Protein AF-I5AUK6-F1 (afdb_monomer_lite)

Radius of gyration: 35.06 Å; chains: 1; bounding box: 128×100×69 Å

Structure (mmCIF, N/CA/C/O backbone):
data_AF-I5AUK6-F1
#
_entry.id   AF-I5AUK6-F1
#
loop_
_atom_site.group_PDB
_atom_site.id
_atom_site.type_symbol
_atom_site.label_atom_id
_atom_site.label_alt_id
_atom_site.label_comp_id
_atom_site.label_asym_id
_atom_site.label_entity_id
_atom_site.label_seq_id
_atom_site.pdbx_PDB_ins_code
_atom_site.Cartn_x
_atom_site.Cartn_y
_atom_site.Cartn_z
_atom_site.occupancy
_atom_site.B_iso_or_equiv
_atom_site.auth_seq_id
_atom_site.auth_comp_id
_atom_site.auth_asym_id
_atom_site.auth_atom_id
_atom_site.pdbx_PDB_model_num
ATOM 1 N N . MET A 1 1 ? 78.174 17.059 26.730 1.00 37.62 1 MET A N 1
ATOM 2 C CA . MET A 1 1 ? 79.615 16.971 27.036 1.00 37.62 1 MET A CA 1
ATOM 3 C C . MET A 1 1 ? 80.258 16.062 26.004 1.00 37.62 1 MET A C 1
ATOM 5 O O . MET A 1 1 ? 79.914 14.890 25.960 1.00 37.62 1 MET A O 1
ATOM 9 N N . ALA A 1 2 ? 81.055 16.617 25.091 1.00 38.97 2 ALA A N 1
ATOM 10 C CA . ALA A 1 2 ? 81.767 15.836 24.084 1.00 38.97 2 ALA A CA 1
ATOM 11 C C . ALA A 1 2 ? 83.119 15.421 24.677 1.00 38.97 2 ALA A C 1
ATOM 13 O O . ALA A 1 2 ? 83.961 16.276 24.930 1.00 38.97 2 ALA A O 1
ATOM 14 N N . GLU A 1 3 ? 83.300 14.129 24.948 1.00 45.38 3 GLU A N 1
ATOM 15 C CA . GLU A 1 3 ? 84.609 13.575 25.293 1.00 45.38 3 GLU A CA 1
ATOM 16 C C . GLU A 1 3 ? 85.549 13.761 24.095 1.00 45.38 3 GLU A C 1
ATOM 18 O O . GLU A 1 3 ? 85.271 13.290 22.988 1.00 45.38 3 GLU A O 1
ATOM 23 N N . ASN A 1 4 ? 86.650 14.484 24.308 1.00 47.69 4 ASN A N 1
ATOM 24 C CA . ASN A 1 4 ? 87.712 14.655 23.323 1.00 47.69 4 ASN A CA 1
ATOM 25 C C . ASN A 1 4 ? 88.409 13.306 23.097 1.00 47.69 4 ASN A C 1
ATOM 27 O O . ASN A 1 4 ? 89.356 12.956 23.798 1.00 47.69 4 ASN A O 1
ATOM 31 N N . LEU A 1 5 ? 87.930 12.539 22.115 1.00 58.62 5 LEU A N 1
ATOM 32 C CA . LEU A 1 5 ? 88.622 11.346 21.633 1.00 58.62 5 LEU A CA 1
ATOM 33 C C . LEU A 1 5 ? 89.924 11.771 20.937 1.00 58.62 5 LEU A C 1
ATOM 35 O O . LEU A 1 5 ? 89.904 12.269 19.809 1.00 58.62 5 LEU A O 1
ATOM 39 N N . VAL A 1 6 ? 91.055 11.567 21.610 1.00 59.09 6 VAL A N 1
ATOM 40 C CA . VAL A 1 6 ? 92.393 11.716 21.025 1.00 59.09 6 VAL A CA 1
ATOM 41 C C . VAL A 1 6 ? 92.731 10.421 20.284 1.00 59.09 6 VAL A C 1
ATOM 43 O O . VAL A 1 6 ? 92.750 9.348 20.882 1.00 59.09 6 VAL A O 1
ATOM 46 N N . PHE A 1 7 ? 92.957 10.505 18.972 1.00 61.41 7 PHE A N 1
ATOM 47 C CA . PHE A 1 7 ? 93.393 9.372 18.148 1.00 61.41 7 PHE A CA 1
ATOM 48 C C . PHE A 1 7 ? 94.915 9.428 18.007 1.00 61.41 7 PHE A C 1
ATOM 50 O O . PHE A 1 7 ? 95.441 10.488 17.669 1.00 61.41 7 PHE A O 1
ATOM 57 N N . ALA A 1 8 ? 95.619 8.321 18.251 1.00 62.53 8 ALA A N 1
ATOM 58 C CA . ALA A 1 8 ? 97.082 8.308 18.217 1.00 62.53 8 ALA A CA 1
ATOM 59 C C . ALA A 1 8 ? 97.632 8.359 16.780 1.00 62.53 8 ALA A C 1
ATOM 61 O O . ALA A 1 8 ? 98.742 8.838 16.565 1.00 62.53 8 ALA A O 1
ATOM 62 N N . THR A 1 9 ? 96.851 7.922 15.782 1.00 72.56 9 THR A N 1
ATOM 63 C CA . THR A 1 9 ? 97.224 7.998 14.358 1.00 72.56 9 THR A CA 1
ATOM 64 C C . THR A 1 9 ? 96.040 8.324 13.436 1.00 72.56 9 THR A C 1
ATOM 66 O O . THR A 1 9 ? 94.872 8.065 13.746 1.00 72.56 9 THR A O 1
ATOM 69 N N . GLU A 1 10 ? 96.322 8.873 12.248 1.00 67.25 10 GLU A N 1
ATOM 70 C CA . GLU A 1 10 ? 95.287 9.227 11.263 1.00 67.25 10 GLU A CA 1
ATOM 71 C C . GLU A 1 10 ? 94.532 7.990 10.725 1.00 67.25 10 GLU A C 1
ATOM 73 O O . GLU A 1 10 ? 93.324 8.039 10.463 1.00 67.25 10 GLU A O 1
ATOM 78 N N . GLN A 1 11 ? 95.213 6.839 10.652 1.00 71.81 11 GLN A N 1
ATOM 79 C CA . GLN A 1 11 ? 94.610 5.558 10.276 1.00 71.81 11 GLN A CA 1
ATOM 80 C C . GLN A 1 11 ? 93.553 5.086 11.288 1.00 71.81 11 GLN A C 1
ATOM 82 O O . GLN A 1 11 ? 92.493 4.596 10.883 1.00 71.81 11 GLN A O 1
ATOM 87 N N . GLU A 1 12 ? 93.775 5.285 12.589 1.00 71.44 12 GLU A N 1
ATOM 88 C CA . GLU A 1 12 ? 92.803 4.942 13.636 1.00 71.44 12 GLU A CA 1
ATOM 89 C C . GLU A 1 12 ? 91.559 5.833 13.580 1.00 71.44 12 GLU A C 1
ATOM 91 O O . GLU A 1 12 ? 90.432 5.338 13.699 1.00 71.44 12 GLU A O 1
ATOM 96 N N . ARG A 1 13 ? 91.734 7.132 13.306 1.00 69.50 13 ARG A N 1
ATOM 97 C CA . ARG A 1 13 ? 90.621 8.076 13.122 1.00 69.50 13 ARG A CA 1
ATOM 98 C C . ARG A 1 13 ? 89.757 7.691 11.918 1.00 69.50 13 ARG A C 1
ATOM 100 O O . ARG A 1 13 ? 88.526 7.679 12.012 1.00 69.50 13 ARG A O 1
ATOM 107 N N . LEU A 1 14 ? 90.377 7.312 10.799 1.00 75.19 14 LEU A N 1
ATOM 108 C CA . LEU A 1 14 ? 89.667 6.840 9.605 1.00 75.19 14 LEU A CA 1
ATOM 109 C C . LEU A 1 14 ? 88.950 5.503 9.846 1.00 75.19 14 LEU A C 1
ATOM 111 O O . LEU A 1 14 ? 87.801 5.341 9.420 1.00 75.19 14 LEU A O 1
ATOM 115 N N . ALA A 1 15 ? 89.568 4.562 10.563 1.00 75.31 15 ALA A N 1
ATOM 116 C CA . ALA A 1 15 ? 88.937 3.297 10.938 1.00 75.31 15 ALA A CA 1
ATOM 117 C C . ALA A 1 15 ? 87.730 3.508 11.875 1.00 75.31 15 ALA A C 1
ATOM 119 O O . ALA A 1 15 ? 86.675 2.892 11.681 1.00 75.31 15 ALA A O 1
ATOM 120 N N . TYR A 1 16 ? 87.841 4.424 12.841 1.00 76.38 16 TYR A N 1
ATOM 121 C CA . TYR A 1 16 ? 86.751 4.806 13.741 1.00 76.38 16 TYR A CA 1
ATOM 122 C C . TYR A 1 16 ? 85.579 5.451 12.986 1.00 76.38 16 TYR A C 1
ATOM 124 O O . TYR A 1 16 ? 84.426 5.034 13.146 1.00 76.38 16 TYR A O 1
ATOM 132 N N . MET A 1 17 ? 85.860 6.389 12.077 1.00 72.88 17 MET A N 1
ATOM 133 C CA . MET A 1 17 ? 84.832 7.041 11.257 1.00 72.88 17 MET A CA 1
ATOM 134 C C . MET A 1 17 ? 84.142 6.062 10.295 1.00 72.88 17 MET A C 1
ATOM 136 O O . MET A 1 17 ? 82.919 6.124 10.138 1.00 72.88 17 MET A O 1
ATOM 140 N N . ARG A 1 18 ? 84.869 5.093 9.715 1.00 73.56 18 ARG A N 1
ATOM 141 C CA . ARG A 1 18 ? 84.269 4.003 8.917 1.00 73.56 18 ARG A CA 1
ATOM 142 C C . ARG A 1 18 ? 83.337 3.128 9.757 1.00 73.56 18 ARG A C 1
ATOM 144 O O . ARG A 1 18 ? 82.228 2.827 9.314 1.00 73.56 18 ARG A O 1
ATOM 151 N N . ARG A 1 19 ? 83.729 2.768 10.987 1.00 75.00 19 ARG A N 1
ATOM 152 C CA . ARG A 1 19 ? 82.884 1.992 11.918 1.00 75.00 19 ARG A CA 1
ATOM 153 C C . ARG A 1 19 ? 81.621 2.755 12.326 1.00 75.00 19 ARG A C 1
ATOM 155 O O . ARG A 1 19 ? 80.547 2.155 12.392 1.00 75.00 19 ARG A O 1
ATOM 162 N N . LEU A 1 20 ? 81.709 4.066 12.555 1.00 73.12 20 LEU A N 1
ATOM 163 C CA . LEU A 1 20 ? 80.543 4.908 12.845 1.00 73.12 20 LEU A CA 1
ATOM 164 C C . LEU A 1 20 ? 79.597 5.022 11.647 1.00 73.12 20 LEU A C 1
ATOM 166 O O . LEU A 1 20 ? 78.382 4.876 11.814 1.00 73.12 20 LEU A O 1
ATOM 170 N N . ARG A 1 21 ? 80.139 5.221 10.440 1.00 74.44 21 ARG A N 1
ATOM 171 C CA . ARG A 1 21 ? 79.355 5.300 9.199 1.00 74.44 21 ARG A CA 1
ATOM 172 C C . ARG A 1 21 ? 78.613 3.981 8.935 1.00 74.44 21 ARG A C 1
ATOM 174 O O . ARG A 1 21 ? 77.395 3.999 8.768 1.00 74.44 21 ARG A O 1
ATOM 181 N N . MET A 1 22 ? 79.294 2.842 9.089 1.00 73.50 22 MET A N 1
ATOM 182 C CA . MET A 1 22 ? 78.696 1.497 9.038 1.00 73.50 22 MET A CA 1
ATOM 183 C C . MET A 1 22 ? 77.601 1.286 10.096 1.00 73.50 22 MET A C 1
ATOM 185 O O . MET A 1 22 ? 76.513 0.799 9.781 1.00 73.50 22 MET A O 1
ATOM 189 N N . LYS A 1 23 ? 77.827 1.693 11.356 1.00 73.12 23 LYS A N 1
ATOM 190 C CA . LYS A 1 23 ? 76.806 1.601 12.420 1.00 73.12 23 LYS A CA 1
ATOM 191 C C . LYS A 1 23 ? 75.571 2.458 12.107 1.00 73.12 23 LYS A C 1
ATOM 193 O O . LYS A 1 23 ? 74.447 2.026 12.381 1.00 73.12 23 LYS A O 1
ATOM 198 N N . LYS A 1 24 ? 75.749 3.647 11.520 1.00 72.56 24 LYS A N 1
ATOM 199 C CA . LYS A 1 24 ? 74.654 4.552 11.131 1.00 72.56 24 LYS A CA 1
ATOM 200 C C . LYS A 1 24 ? 73.844 3.984 9.960 1.00 72.56 24 LYS A C 1
ATOM 202 O O . LYS A 1 24 ? 72.615 3.943 10.041 1.00 72.56 24 LYS A O 1
ATOM 207 N N . GLU A 1 25 ? 74.506 3.446 8.938 1.00 74.94 25 GLU A N 1
ATOM 208 C CA . GLU A 1 25 ? 73.850 2.780 7.803 1.00 74.94 25 GLU A CA 1
ATOM 209 C C . GLU A 1 25 ? 73.093 1.514 8.219 1.00 74.94 25 GLU A C 1
ATOM 211 O O . GLU A 1 25 ? 71.946 1.315 7.815 1.00 74.94 25 GLU A O 1
ATOM 216 N N . MET A 1 26 ? 73.667 0.695 9.103 1.00 72.00 26 MET A N 1
ATOM 217 C CA . MET A 1 26 ? 72.998 -0.488 9.656 1.00 72.00 26 MET A CA 1
ATOM 218 C C . MET A 1 26 ? 71.727 -0.121 10.437 1.00 72.00 26 MET A C 1
ATOM 220 O O . MET A 1 26 ? 70.698 -0.793 10.307 1.00 72.00 26 MET A O 1
ATOM 224 N N . ARG A 1 27 ? 71.749 0.976 11.208 1.00 73.69 27 ARG A N 1
ATOM 225 C CA . ARG A 1 27 ? 70.559 1.495 11.908 1.00 73.69 27 ARG A CA 1
ATOM 226 C C . ARG A 1 27 ? 69.484 1.974 10.927 1.00 73.69 27 ARG A C 1
ATOM 228 O O . ARG A 1 27 ? 68.307 1.671 11.132 1.00 73.69 27 ARG A O 1
ATOM 235 N N . LEU A 1 28 ? 69.865 2.655 9.846 1.00 73.88 28 LEU A N 1
ATOM 236 C CA . LEU A 1 28 ? 68.935 3.113 8.805 1.00 73.88 28 LEU A CA 1
ATOM 237 C C . LEU A 1 28 ? 68.328 1.944 8.015 1.00 73.88 28 LEU A C 1
ATOM 239 O O . LEU A 1 28 ? 67.111 1.911 7.822 1.00 73.88 28 LEU A O 1
ATOM 243 N N . ARG A 1 29 ? 69.129 0.934 7.650 1.00 73.62 29 ARG A N 1
ATOM 244 C CA . ARG A 1 29 ? 68.652 -0.302 7.003 1.00 73.62 29 ARG A CA 1
ATOM 245 C C . ARG A 1 29 ? 67.662 -1.058 7.894 1.00 73.62 29 ARG A C 1
ATOM 247 O O . ARG A 1 29 ? 66.622 -1.501 7.408 1.00 73.62 29 ARG A O 1
ATOM 254 N N . ARG A 1 30 ? 67.910 -1.142 9.209 1.00 72.44 30 ARG A N 1
ATOM 255 C CA . ARG A 1 30 ? 66.960 -1.731 10.176 1.00 72.44 30 ARG A CA 1
ATOM 256 C C . ARG A 1 30 ? 65.656 -0.929 10.277 1.00 72.44 30 ARG A C 1
ATOM 258 O O . ARG A 1 30 ? 64.588 -1.537 10.299 1.00 72.44 30 ARG A O 1
ATOM 265 N N . LYS A 1 31 ? 65.713 0.410 10.286 1.00 73.62 31 LYS A N 1
ATOM 266 C CA . LYS A 1 31 ? 64.510 1.269 10.286 1.00 73.62 31 LYS A CA 1
ATOM 267 C C . LYS A 1 31 ? 63.692 1.120 8.996 1.00 73.62 31 LYS A C 1
ATOM 269 O O . LYS A 1 31 ? 62.480 0.943 9.085 1.00 73.62 31 LYS A O 1
ATOM 274 N N . ARG A 1 32 ? 64.336 1.105 7.820 1.00 73.38 32 ARG A N 1
ATOM 275 C CA . ARG A 1 32 ? 63.662 0.865 6.526 1.00 73.38 32 ARG A CA 1
ATOM 276 C C . ARG A 1 32 ? 63.004 -0.515 6.474 1.00 73.38 32 ARG A C 1
ATOM 278 O O . ARG A 1 32 ? 61.829 -0.600 6.145 1.00 73.38 32 ARG A O 1
ATOM 285 N N . ARG A 1 33 ? 63.694 -1.575 6.916 1.00 72.94 33 ARG A N 1
ATOM 286 C CA . ARG A 1 33 ? 63.112 -2.930 7.003 1.00 72.94 33 ARG A CA 1
ATOM 287 C C . ARG A 1 33 ? 61.893 -2.994 7.929 1.00 72.94 33 ARG A C 1
ATOM 289 O O . ARG A 1 33 ? 60.935 -3.684 7.607 1.00 72.94 33 ARG A O 1
ATOM 296 N N . ARG A 1 34 ? 61.893 -2.268 9.055 1.00 74.94 34 ARG A N 1
ATOM 297 C CA . ARG A 1 34 ? 60.720 -2.186 9.948 1.00 74.94 34 ARG A CA 1
ATOM 298 C C . ARG A 1 34 ? 59.547 -1.442 9.304 1.00 74.94 34 ARG A C 1
ATOM 300 O O . ARG A 1 34 ? 58.424 -1.908 9.441 1.00 74.94 34 ARG A O 1
ATOM 307 N N . LYS A 1 35 ? 59.794 -0.337 8.587 1.00 72.19 35 LYS A N 1
ATOM 308 C CA . LYS A 1 35 ? 58.746 0.388 7.843 1.00 72.19 35 LYS A CA 1
ATOM 309 C C . LYS A 1 35 ? 58.145 -0.470 6.725 1.00 72.19 35 LYS A C 1
ATOM 311 O O . LYS A 1 35 ? 56.932 -0.592 6.663 1.00 72.19 35 LYS A O 1
ATOM 316 N N . ILE A 1 36 ? 58.984 -1.144 5.936 1.00 73.44 36 ILE A N 1
ATOM 317 C CA . ILE A 1 36 ? 58.535 -2.056 4.871 1.00 73.44 36 ILE A CA 1
ATOM 318 C C . ILE A 1 36 ? 57.708 -3.211 5.455 1.00 73.44 36 ILE A C 1
ATOM 320 O O . ILE A 1 36 ? 56.616 -3.480 4.977 1.00 73.44 36 ILE A O 1
ATOM 324 N N . LYS A 1 37 ? 58.155 -3.840 6.553 1.00 73.06 37 LYS A N 1
ATOM 325 C CA . LYS A 1 37 ? 57.370 -4.892 7.226 1.00 73.06 37 LYS A CA 1
ATOM 326 C C . LYS A 1 37 ? 56.032 -4.393 7.792 1.00 73.06 37 LYS A C 1
ATOM 328 O O . LYS A 1 37 ? 55.095 -5.180 7.852 1.00 73.06 37 LYS A O 1
ATOM 333 N N . LYS A 1 38 ? 55.936 -3.127 8.221 1.00 75.38 38 LYS A N 1
ATOM 334 C CA . LYS A 1 38 ? 54.663 -2.518 8.647 1.00 75.38 38 LYS A CA 1
ATOM 335 C C . LYS A 1 38 ? 53.731 -2.271 7.458 1.00 75.38 38 LYS A C 1
ATOM 337 O O . LYS A 1 38 ? 52.563 -2.614 7.560 1.00 75.38 38 LYS A O 1
ATOM 342 N N . LEU A 1 39 ? 54.253 -1.754 6.344 1.00 76.69 39 LEU A N 1
ATOM 343 C CA . LEU A 1 39 ? 53.473 -1.532 5.120 1.00 76.69 39 LEU A CA 1
ATOM 344 C C . LEU A 1 39 ? 52.945 -2.842 4.526 1.00 76.69 39 LEU A C 1
ATOM 346 O O . LEU A 1 39 ? 51.780 -2.905 4.164 1.00 76.69 39 LEU A O 1
ATOM 350 N N . ILE A 1 40 ? 53.755 -3.907 4.514 1.00 81.88 40 ILE A N 1
ATOM 351 C CA . ILE A 1 40 ? 53.312 -5.234 4.053 1.00 81.88 40 ILE A CA 1
ATOM 352 C C . ILE A 1 40 ? 52.176 -5.775 4.933 1.00 81.88 40 ILE A C 1
ATOM 354 O O . ILE A 1 40 ? 51.194 -6.281 4.407 1.00 81.88 40 ILE A O 1
ATOM 358 N N . ARG A 1 41 ? 52.268 -5.641 6.267 1.00 76.62 41 ARG A N 1
ATOM 359 C CA . ARG A 1 41 ? 51.171 -6.059 7.160 1.00 76.62 41 ARG A CA 1
ATOM 360 C C . ARG A 1 41 ? 49.905 -5.234 6.952 1.00 76.62 41 ARG A C 1
ATOM 362 O O . ARG A 1 41 ? 48.829 -5.810 6.955 1.00 76.62 41 ARG A O 1
ATOM 369 N N . LEU A 1 42 ? 50.035 -3.920 6.765 1.00 76.31 42 LEU A N 1
ATOM 370 C CA . LEU A 1 42 ? 48.890 -3.044 6.517 1.00 76.31 42 LEU A CA 1
ATOM 371 C C . LEU A 1 42 ? 48.205 -3.391 5.187 1.00 76.31 42 LEU A C 1
ATOM 373 O O . LEU A 1 42 ? 46.992 -3.540 5.156 1.00 76.31 42 LEU A O 1
ATOM 377 N N . GLY A 1 43 ? 48.981 -3.614 4.121 1.00 81.50 43 GLY A N 1
ATOM 378 C CA . GLY A 1 43 ? 48.448 -4.053 2.829 1.00 81.50 43 GLY A CA 1
ATOM 379 C C . GLY A 1 43 ? 47.742 -5.409 2.903 1.00 81.50 43 GLY A C 1
ATOM 380 O O . GLY A 1 43 ? 46.706 -5.589 2.276 1.00 81.50 43 GLY A O 1
ATOM 381 N N . LEU A 1 44 ? 48.247 -6.340 3.720 1.00 83.31 44 LEU A N 1
ATOM 382 C CA . LEU A 1 44 ? 47.624 -7.654 3.909 1.00 83.31 44 LEU A CA 1
ATOM 383 C C . LEU A 1 44 ? 46.293 -7.557 4.677 1.00 83.31 44 LEU A C 1
ATOM 385 O O . LEU A 1 44 ? 45.344 -8.245 4.322 1.00 83.31 44 LEU A O 1
ATOM 389 N N . VAL A 1 45 ? 46.188 -6.661 5.666 1.00 79.69 45 VAL A N 1
ATOM 390 C CA . VAL A 1 45 ? 44.921 -6.381 6.371 1.00 79.69 45 VAL A CA 1
ATOM 391 C C . VAL A 1 45 ? 43.885 -5.759 5.431 1.00 79.69 45 VAL A C 1
ATOM 393 O O . VAL A 1 45 ? 42.737 -6.194 5.428 1.00 79.69 45 VAL A O 1
ATOM 396 N N . VAL A 1 46 ? 44.286 -4.798 4.593 1.00 78.94 46 VAL A N 1
ATOM 397 C CA . VAL A 1 46 ? 43.389 -4.179 3.600 1.00 78.94 46 VAL A CA 1
ATOM 398 C C . VAL A 1 46 ? 42.927 -5.203 2.562 1.00 78.94 46 VAL A C 1
ATOM 400 O O . VAL A 1 46 ? 41.744 -5.256 2.250 1.00 78.94 46 VAL A O 1
ATOM 403 N N . LEU A 1 47 ? 43.822 -6.070 2.078 1.00 79.75 47 LEU A N 1
ATOM 404 C CA . LEU A 1 47 ? 43.467 -7.127 1.129 1.00 79.75 47 LEU A CA 1
ATOM 405 C C . LEU A 1 47 ? 42.433 -8.101 1.717 1.00 79.75 47 LEU A C 1
ATOM 407 O O . LEU A 1 47 ? 41.471 -8.449 1.040 1.00 79.75 47 LEU A O 1
ATOM 411 N N . VAL A 1 48 ? 42.595 -8.507 2.981 1.00 79.62 48 VAL A N 1
ATOM 412 C CA . VAL A 1 48 ? 41.625 -9.375 3.671 1.00 79.62 48 VAL A CA 1
ATOM 413 C C . VAL A 1 48 ? 40.287 -8.663 3.878 1.00 79.62 48 VAL A C 1
ATOM 415 O O . VAL A 1 48 ? 39.248 -9.285 3.685 1.00 79.62 48 VAL A O 1
ATOM 418 N N . ALA A 1 49 ? 40.290 -7.367 4.204 1.00 74.56 49 ALA A N 1
ATOM 419 C CA . ALA A 1 49 ? 39.062 -6.581 4.321 1.00 74.56 49 ALA A CA 1
ATOM 420 C C . ALA A 1 49 ? 38.318 -6.474 2.978 1.00 74.56 49 ALA A C 1
ATOM 422 O O . ALA A 1 49 ? 37.110 -6.681 2.938 1.00 74.56 49 ALA A O 1
ATOM 423 N N . VAL A 1 50 ? 39.030 -6.239 1.871 1.00 76.25 50 VAL A N 1
ATOM 424 C CA . VAL A 1 50 ? 38.436 -6.187 0.522 1.00 76.25 50 VAL A CA 1
ATOM 425 C C . VAL A 1 50 ? 37.874 -7.548 0.111 1.00 76.25 50 VAL A C 1
ATOM 427 O O . VAL A 1 50 ? 36.750 -7.616 -0.375 1.00 76.25 50 VAL A O 1
ATOM 430 N N . ILE A 1 51 ? 38.601 -8.644 0.358 1.00 75.44 51 ILE A N 1
ATOM 431 C CA . ILE A 1 51 ? 38.095 -10.003 0.095 1.00 75.44 51 ILE A CA 1
ATOM 432 C C . ILE A 1 51 ? 36.863 -10.298 0.962 1.00 75.44 51 ILE A C 1
ATOM 434 O O . ILE A 1 51 ? 35.904 -10.884 0.467 1.00 75.44 51 ILE A O 1
ATOM 438 N N . GLY A 1 52 ? 36.854 -9.850 2.221 1.00 70.94 52 GLY A N 1
ATOM 439 C CA . GLY A 1 52 ? 35.693 -9.935 3.106 1.00 70.94 52 GLY A CA 1
ATOM 440 C C . GLY A 1 52 ? 34.482 -9.180 2.558 1.00 70.94 52 GLY A C 1
ATOM 441 O O . GLY A 1 52 ? 33.399 -9.747 2.501 1.00 70.94 52 GLY A O 1
ATOM 442 N N . ILE A 1 53 ? 34.665 -7.947 2.077 1.00 69.50 53 ILE A N 1
ATOM 443 C CA . ILE A 1 53 ? 33.593 -7.132 1.480 1.00 69.50 53 ILE A CA 1
ATOM 444 C C . ILE A 1 53 ? 33.045 -7.785 0.203 1.00 69.50 53 ILE A C 1
ATOM 446 O O . ILE A 1 53 ? 31.831 -7.871 0.037 1.00 69.50 53 ILE A O 1
ATOM 450 N N . VAL A 1 54 ? 33.909 -8.304 -0.675 1.00 68.44 54 VAL A N 1
ATOM 451 C CA . VAL A 1 54 ? 33.481 -8.993 -1.908 1.00 68.44 54 VAL A CA 1
ATOM 452 C C . VAL A 1 54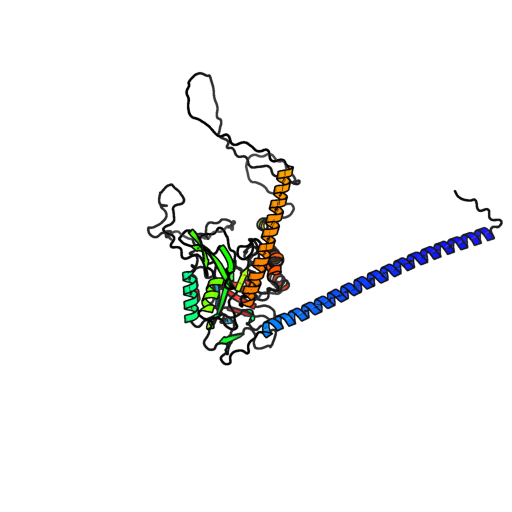 ? 32.759 -10.305 -1.589 1.00 68.44 54 VAL A C 1
ATOM 454 O O . VAL A 1 54 ? 31.736 -10.611 -2.201 1.00 68.44 54 VAL A O 1
ATOM 457 N N . ALA A 1 55 ? 33.235 -11.065 -0.598 1.00 60.94 55 ALA A N 1
ATOM 458 C CA . ALA A 1 55 ? 32.567 -12.282 -0.146 1.00 60.94 55 ALA A CA 1
ATOM 459 C C . ALA A 1 55 ? 31.196 -11.974 0.473 1.00 60.94 55 ALA A C 1
ATOM 461 O O . ALA A 1 55 ? 30.224 -12.642 0.133 1.00 60.94 55 ALA A O 1
ATOM 462 N N . VAL A 1 56 ? 31.090 -10.935 1.309 1.00 56.28 56 VAL A N 1
ATOM 463 C CA . VAL A 1 56 ? 29.817 -10.477 1.887 1.00 56.28 56 VAL A CA 1
ATOM 464 C C . VAL A 1 56 ? 28.872 -9.987 0.793 1.00 56.28 56 VAL A C 1
ATOM 466 O O . VAL A 1 56 ? 27.724 -10.396 0.790 1.00 56.28 56 VAL A O 1
ATOM 469 N N . SER A 1 57 ? 29.334 -9.208 -0.186 1.00 51.12 57 SER A N 1
ATOM 470 C CA . SER A 1 57 ? 28.505 -8.747 -1.311 1.00 51.12 57 SER A CA 1
ATOM 471 C C . SER A 1 57 ? 27.994 -9.908 -2.179 1.00 51.12 57 SER A C 1
ATOM 473 O O . SER A 1 57 ? 26.826 -9.930 -2.569 1.00 51.12 57 SER A O 1
ATOM 475 N N . SER A 1 58 ? 28.824 -10.929 -2.416 1.00 44.88 58 SER A N 1
ATOM 476 C CA . SER A 1 58 ? 28.422 -12.133 -3.152 1.00 44.88 58 SER A CA 1
ATOM 477 C C . SER A 1 58 ? 27.458 -13.016 -2.347 1.00 44.88 58 SER A C 1
ATOM 479 O O . SER A 1 58 ? 26.529 -13.588 -2.915 1.00 44.88 58 SER A O 1
ATOM 481 N N . ILE A 1 59 ? 27.628 -13.089 -1.021 1.00 49.06 59 ILE A N 1
ATOM 482 C CA . ILE A 1 59 ? 26.688 -13.759 -0.111 1.00 49.06 59 ILE A CA 1
ATOM 483 C C . ILE A 1 59 ? 25.368 -12.988 -0.051 1.00 49.06 59 ILE A C 1
ATOM 485 O O . ILE A 1 59 ? 24.330 -13.612 -0.188 1.00 49.06 59 ILE A O 1
ATOM 489 N N . VAL A 1 60 ? 25.384 -11.658 0.061 1.00 47.75 60 VAL A N 1
ATOM 490 C CA . VAL A 1 60 ? 24.183 -10.805 0.039 1.00 47.75 60 VAL A CA 1
ATOM 491 C C . VAL A 1 60 ? 23.445 -10.952 -1.286 1.00 47.75 60 VAL A C 1
ATOM 493 O O . VAL A 1 60 ? 22.236 -11.113 -1.274 1.00 47.75 60 VAL A O 1
ATOM 496 N N . SER A 1 61 ? 24.149 -10.996 -2.418 1.00 44.03 61 SER A N 1
ATOM 497 C CA . SER A 1 61 ? 23.520 -11.211 -3.729 1.00 44.03 61 SER A CA 1
ATOM 498 C C . SER A 1 61 ? 22.874 -12.597 -3.824 1.00 44.03 61 SER A C 1
ATOM 500 O O . SER A 1 61 ? 21.731 -12.708 -4.244 1.00 44.03 61 SER A O 1
ATOM 502 N N . LYS A 1 62 ? 23.554 -13.652 -3.351 1.00 42.72 62 LYS A N 1
ATOM 503 C CA . LYS A 1 62 ? 22.997 -15.017 -3.313 1.00 42.72 62 LYS A CA 1
ATOM 504 C C . LYS A 1 62 ? 21.867 -15.179 -2.298 1.00 42.72 62 LYS A C 1
ATOM 506 O O . LYS A 1 62 ? 20.969 -15.979 -2.533 1.00 42.72 62 LYS A O 1
ATOM 511 N N . VAL A 1 63 ? 21.912 -14.445 -1.187 1.00 46.81 63 VAL A N 1
ATOM 512 C CA . VAL A 1 63 ? 20.840 -14.383 -0.190 1.00 46.81 63 VAL A CA 1
ATOM 513 C C . VAL A 1 63 ? 19.654 -13.613 -0.759 1.00 46.81 63 VAL A C 1
ATOM 515 O O . VAL A 1 63 ? 18.557 -14.112 -0.623 1.00 46.81 63 VAL A O 1
ATOM 518 N N . LYS A 1 64 ? 19.838 -12.514 -1.501 1.00 46.34 64 LYS A N 1
ATOM 519 C CA . LYS A 1 64 ? 18.754 -11.818 -2.220 1.00 46.34 64 LYS A CA 1
ATOM 520 C C . LYS A 1 64 ? 18.034 -12.742 -3.201 1.00 46.34 64 LYS A C 1
ATOM 522 O O . LYS A 1 64 ? 16.822 -12.898 -3.110 1.00 46.34 64 LYS A O 1
ATOM 527 N N . THR A 1 65 ? 18.775 -13.465 -4.046 1.00 40.31 65 THR A N 1
ATOM 528 C CA . THR A 1 65 ? 18.172 -14.457 -4.957 1.00 40.31 65 THR A CA 1
ATOM 529 C C . THR A 1 65 ? 17.519 -15.617 -4.197 1.00 40.31 65 THR A C 1
ATOM 531 O O . THR A 1 65 ? 16.521 -16.169 -4.643 1.00 40.31 65 THR A O 1
ATOM 534 N N . ALA A 1 66 ? 18.057 -16.006 -3.036 1.00 33.97 66 ALA A N 1
ATOM 535 C CA . ALA A 1 66 ? 17.493 -17.072 -2.213 1.00 33.97 66 ALA A CA 1
ATOM 536 C C . ALA A 1 66 ? 16.281 -16.629 -1.375 1.00 33.97 66 ALA A C 1
ATOM 538 O O . ALA A 1 66 ? 15.427 -17.468 -1.120 1.00 33.97 66 ALA A O 1
ATOM 539 N N . THR A 1 67 ? 16.188 -15.363 -0.964 1.00 37.31 67 THR A N 1
ATOM 540 C CA . THR A 1 67 ? 15.085 -14.785 -0.179 1.00 37.31 67 THR A CA 1
ATOM 541 C C . THR A 1 67 ? 13.880 -14.509 -1.072 1.00 37.31 67 THR A C 1
ATOM 543 O O . THR A 1 67 ? 12.777 -14.900 -0.696 1.00 37.31 67 THR A O 1
ATOM 546 N N . VAL A 1 68 ? 14.091 -14.006 -2.297 1.00 42.72 68 VAL A N 1
ATOM 547 C CA . VAL A 1 68 ? 13.067 -13.989 -3.364 1.00 42.72 68 VAL A CA 1
ATOM 548 C C . VAL A 1 68 ? 12.574 -15.417 -3.636 1.00 42.72 68 VAL A C 1
ATOM 550 O O . VAL A 1 68 ? 11.380 -15.703 -3.594 1.00 42.72 68 VAL A O 1
ATOM 553 N N . ARG A 1 69 ? 13.502 -16.378 -3.738 1.00 36.81 69 ARG A N 1
ATOM 554 C CA . ARG A 1 69 ? 13.177 -17.806 -3.881 1.00 36.81 69 ARG A CA 1
ATOM 555 C C . ARG A 1 69 ? 12.505 -18.433 -2.649 1.00 36.81 69 ARG A C 1
ATOM 557 O O . ARG A 1 69 ? 11.884 -19.483 -2.790 1.00 36.81 69 ARG A O 1
ATOM 564 N N . ASN A 1 70 ? 12.640 -17.856 -1.450 1.00 34.03 70 ASN A N 1
ATOM 565 C CA . ASN A 1 70 ? 12.027 -18.383 -0.224 1.00 34.03 70 ASN A CA 1
ATOM 566 C C . ASN A 1 70 ? 10.638 -17.781 0.036 1.00 34.03 70 ASN A C 1
ATOM 568 O O . ASN A 1 70 ? 9.794 -18.490 0.578 1.00 34.03 70 ASN A O 1
ATOM 572 N N . ARG A 1 71 ? 10.371 -16.543 -0.414 1.00 40.75 71 ARG A N 1
ATOM 573 C CA . ARG A 1 71 ? 9.002 -16.008 -0.544 1.00 40.75 71 ARG A CA 1
ATOM 574 C C . ARG A 1 71 ? 8.198 -16.839 -1.553 1.00 40.75 71 ARG A C 1
ATOM 576 O O . ARG A 1 71 ? 7.144 -17.352 -1.192 1.00 40.75 71 ARG A O 1
ATOM 583 N N . ASN A 1 72 ? 8.790 -17.184 -2.702 1.00 39.16 72 ASN A N 1
ATOM 584 C CA . ASN A 1 72 ? 8.172 -18.094 -3.684 1.00 39.16 72 ASN A CA 1
ATOM 585 C C . ASN A 1 72 ? 8.044 -19.562 -3.216 1.00 39.16 72 ASN A C 1
ATOM 587 O O . ASN A 1 72 ? 7.358 -20.356 -3.852 1.00 39.16 72 ASN A O 1
ATOM 591 N N . LYS A 1 73 ? 8.668 -19.968 -2.098 1.00 32.56 73 LYS A N 1
ATOM 592 C CA . LYS A 1 73 ? 8.553 -21.341 -1.554 1.00 32.56 73 LYS A CA 1
ATOM 593 C C . LYS A 1 73 ? 7.358 -21.562 -0.635 1.00 32.56 73 LYS A C 1
ATOM 595 O O . LYS A 1 73 ? 7.124 -22.704 -0.240 1.00 32.56 73 LYS A O 1
ATOM 600 N N . LYS A 1 74 ? 6.601 -20.512 -0.314 1.00 34.53 74 LYS A N 1
ATOM 601 C CA . LYS A 1 74 ? 5.266 -20.652 0.275 1.00 34.53 74 LYS A CA 1
ATOM 602 C C . LYS A 1 74 ? 4.170 -20.646 -0.798 1.00 34.53 74 LYS A C 1
ATOM 604 O O . LYS A 1 74 ? 3.011 -20.458 -0.464 1.00 34.53 74 LYS A O 1
ATOM 609 N N . ALA A 1 75 ? 4.518 -20.894 -2.064 1.00 40.38 75 ALA A N 1
ATOM 610 C CA . ALA A 1 75 ? 3.541 -21.287 -3.064 1.00 40.38 75 ALA A CA 1
ATOM 611 C C . ALA A 1 75 ? 2.989 -22.664 -2.668 1.00 40.38 75 ALA A C 1
ATOM 613 O O . ALA A 1 75 ? 3.632 -23.701 -2.867 1.00 40.38 75 ALA A O 1
ATOM 614 N N . ALA A 1 76 ? 1.800 -22.673 -2.063 1.00 45.56 76 ALA A N 1
ATOM 615 C CA . ALA A 1 76 ? 0.917 -23.819 -2.197 1.00 45.56 76 ALA A CA 1
ATOM 616 C C . ALA A 1 76 ? 0.861 -24.171 -3.693 1.00 45.56 76 ALA A C 1
ATOM 618 O O . ALA A 1 76 ? 0.877 -23.269 -4.533 1.00 45.56 76 ALA A O 1
ATOM 619 N N . ALA A 1 77 ? 0.876 -25.463 -4.034 1.00 53.44 77 ALA A N 1
ATOM 620 C CA . ALA A 1 77 ? 0.653 -25.861 -5.419 1.00 53.44 77 ALA A CA 1
ATOM 621 C C . ALA A 1 77 ? -0.603 -25.133 -5.913 1.00 53.44 77 ALA A C 1
ATOM 623 O O . ALA A 1 77 ? -1.621 -25.176 -5.217 1.00 53.44 77 ALA A O 1
ATOM 624 N N . LEU A 1 78 ? -0.483 -24.408 -7.034 1.00 62.53 78 LEU A N 1
ATOM 625 C CA . LEU A 1 78 ? -1.600 -23.651 -7.588 1.00 62.53 78 LEU A CA 1
ATOM 626 C C . LEU A 1 78 ? -2.809 -24.594 -7.680 1.00 62.53 78 LEU A C 1
ATOM 628 O O . LEU A 1 78 ? -2.638 -25.724 -8.155 1.00 62.53 78 LEU A O 1
ATOM 632 N N . PRO A 1 79 ? -3.986 -24.185 -7.176 1.00 68.88 79 PRO A N 1
ATOM 633 C CA . PRO A 1 79 ? -5.190 -24.999 -7.260 1.00 68.88 79 PRO A CA 1
ATOM 634 C C . PRO A 1 79 ? -5.424 -25.502 -8.692 1.00 68.88 79 PRO A C 1
ATOM 636 O O . PRO A 1 79 ? -5.105 -24.804 -9.660 1.00 68.88 79 PRO A O 1
ATOM 639 N N . GLU A 1 80 ? -5.949 -26.725 -8.836 1.00 62.59 80 GLU A N 1
ATOM 640 C CA . GLU A 1 80 ? -6.149 -27.372 -10.148 1.00 62.59 80 GLU A CA 1
ATOM 641 C C . GLU A 1 80 ? -7.066 -26.563 -11.090 1.00 62.59 80 GLU A C 1
ATOM 643 O O . GLU A 1 80 ? -7.032 -26.767 -12.301 1.00 62.59 80 GLU A O 1
ATOM 648 N N . ASP A 1 81 ? -7.852 -25.632 -10.549 1.00 84.00 81 ASP A N 1
ATOM 649 C CA . ASP A 1 81 ? -8.780 -24.730 -11.232 1.00 84.00 81 ASP A CA 1
ATOM 650 C C . ASP A 1 81 ? -8.214 -23.316 -11.473 1.00 84.00 81 ASP A C 1
ATOM 652 O O . ASP A 1 81 ? -8.968 -22.366 -11.684 1.00 84.00 81 ASP A O 1
ATOM 656 N N . THR A 1 82 ? -6.890 -23.149 -11.462 1.00 89.38 82 THR A N 1
ATOM 657 C CA . THR A 1 82 ? -6.251 -21.871 -11.811 1.00 89.38 82 THR A CA 1
ATOM 658 C C . THR A 1 82 ? -6.095 -21.688 -13.319 1.00 89.38 82 THR A C 1
ATOM 660 O O . THR A 1 82 ? -5.761 -22.610 -14.063 1.00 89.38 82 THR A O 1
ATOM 663 N N . VAL A 1 83 ? -6.320 -20.458 -13.775 1.00 90.69 83 VAL A N 1
ATOM 664 C CA . VAL A 1 83 ? -6.097 -20.011 -15.150 1.00 90.69 83 VAL A CA 1
ATOM 665 C C . VAL A 1 83 ? -5.069 -18.889 -15.160 1.00 90.69 83 VAL A C 1
ATOM 667 O O . VAL A 1 83 ? -4.973 -18.107 -14.217 1.00 90.69 83 VAL A O 1
ATOM 670 N N . THR A 1 84 ? -4.294 -18.804 -16.236 1.00 89.75 84 THR A N 1
ATOM 671 C CA . THR A 1 84 ? -3.368 -17.693 -16.466 1.00 89.75 84 THR A CA 1
ATOM 672 C C . THR A 1 84 ? -4.032 -16.669 -17.379 1.00 89.75 84 THR A C 1
ATOM 674 O O . THR A 1 84 ? -4.485 -17.029 -18.467 1.00 89.75 84 THR A O 1
ATOM 677 N N . CYS A 1 85 ? -4.071 -15.408 -16.959 1.00 89.00 85 CYS A N 1
ATOM 678 C CA . CYS A 1 85 ? -4.570 -14.282 -17.749 1.00 89.00 85 CYS A CA 1
ATOM 679 C C . CYS A 1 85 ? -3.481 -13.216 -17.938 1.00 89.00 85 CYS A C 1
ATOM 681 O O . CYS A 1 85 ? -2.386 -13.315 -17.371 1.00 89.00 85 CYS A O 1
ATOM 683 N N . SER A 1 86 ? -3.772 -12.216 -18.773 1.00 91.69 86 SER A N 1
ATOM 684 C CA . SER A 1 86 ? -2.900 -11.049 -18.907 1.00 91.69 86 SER A CA 1
ATOM 685 C C . SER A 1 86 ? -2.947 -10.232 -17.619 1.00 91.69 86 SER A C 1
ATOM 687 O O . SER A 1 86 ? -4.023 -9.969 -17.085 1.00 91.69 86 SER A O 1
ATOM 689 N N . ALA A 1 87 ? -1.789 -9.804 -17.127 1.00 90.62 87 ALA A N 1
ATOM 690 C CA . ALA A 1 87 ? -1.703 -8.881 -16.003 1.00 90.62 87 ALA A CA 1
ATOM 691 C C . ALA A 1 87 ? -2.147 -7.452 -16.392 1.00 90.62 87 ALA A C 1
ATOM 693 O O . ALA A 1 87 ? -2.427 -6.647 -15.515 1.00 90.62 87 ALA A O 1
ATOM 694 N N . GLU A 1 88 ? -2.303 -7.143 -17.686 1.00 91.94 88 GLU A N 1
ATOM 695 C CA . GLU A 1 88 ? -2.958 -5.904 -18.150 1.00 91.94 88 GLU A CA 1
ATOM 696 C C . GLU A 1 88 ? -4.443 -5.828 -17.745 1.00 91.94 88 GLU A C 1
ATOM 698 O O . GLU A 1 88 ? -5.044 -4.760 -17.808 1.00 91.94 88 GLU A O 1
ATOM 703 N N . GLU A 1 89 ? -5.046 -6.946 -17.327 1.00 93.50 89 GLU A N 1
ATOM 704 C CA . GLU A 1 89 ? -6.424 -7.003 -16.822 1.00 93.50 89 GLU A CA 1
ATOM 705 C C . GLU A 1 89 ? -6.534 -6.653 -15.328 1.00 93.50 89 GLU A C 1
ATOM 707 O O . GLU A 1 89 ? -7.648 -6.594 -14.805 1.00 93.50 89 GLU A O 1
ATOM 712 N N . ILE A 1 90 ? -5.406 -6.448 -14.631 1.00 96.56 90 ILE A N 1
ATOM 713 C CA . ILE A 1 90 ? -5.389 -6.090 -13.208 1.00 96.56 90 ILE A CA 1
ATOM 714 C C . ILE A 1 90 ? -6.014 -4.710 -13.034 1.00 96.56 90 ILE A C 1
ATOM 716 O O . ILE A 1 90 ? -5.448 -3.698 -13.450 1.00 96.56 90 ILE A O 1
ATOM 720 N N . LEU A 1 91 ? -7.165 -4.680 -12.365 1.00 97.88 91 LEU A N 1
ATOM 721 C CA . LEU A 1 91 ? -7.733 -3.447 -11.843 1.00 97.88 91 LEU A CA 1
ATOM 722 C C . LEU A 1 91 ? -6.993 -3.093 -10.552 1.00 97.88 91 LEU A C 1
ATOM 724 O O . LEU A 1 91 ? -6.988 -3.895 -9.620 1.00 97.88 91 LEU A O 1
ATOM 728 N N . HIS A 1 92 ? -6.377 -1.917 -10.480 1.00 97.94 92 HIS A N 1
ATOM 729 C CA . HIS A 1 92 ? -5.736 -1.427 -9.258 1.00 97.94 92 HIS A CA 1
ATOM 730 C C . HIS A 1 92 ? -6.467 -0.175 -8.779 1.00 97.94 92 HIS A C 1
ATOM 732 O O . HIS A 1 92 ? -6.446 0.855 -9.446 1.00 97.94 92 HIS A O 1
ATOM 738 N N . LEU A 1 93 ? -7.127 -0.282 -7.627 1.00 97.69 93 LEU A N 1
ATOM 739 C CA . LEU A 1 93 ? -7.849 0.809 -6.980 1.00 97.69 93 LEU A CA 1
ATOM 740 C C . LEU A 1 93 ? -7.077 1.286 -5.750 1.00 97.69 93 LEU A C 1
ATOM 742 O O . LEU A 1 93 ? -6.730 0.479 -4.885 1.00 97.69 93 LEU A O 1
ATOM 746 N N . ASN A 1 94 ? -6.823 2.584 -5.679 1.00 96.06 94 ASN A N 1
ATOM 747 C CA . ASN A 1 94 ? -6.184 3.247 -4.558 1.00 96.06 94 ASN A CA 1
ATOM 748 C C . ASN A 1 94 ? -7.198 4.080 -3.788 1.00 96.06 94 ASN A C 1
ATOM 750 O O . ASN A 1 94 ? -7.920 4.875 -4.381 1.00 96.06 94 ASN A O 1
ATOM 754 N N . PHE A 1 95 ? -7.222 3.922 -2.476 1.00 95.19 95 PHE A N 1
ATOM 755 C CA . PHE A 1 95 ? -8.183 4.576 -1.603 1.00 95.19 95 PHE A CA 1
ATOM 756 C C . PHE A 1 95 ? -7.468 5.532 -0.643 1.00 95.19 95 PHE A C 1
ATOM 758 O O . PHE A 1 95 ? -6.325 5.254 -0.264 1.00 95.19 95 PHE A O 1
ATOM 765 N N . PRO A 1 96 ? -8.108 6.651 -0.266 1.00 92.56 96 PRO A N 1
ATOM 766 C CA . PRO A 1 96 ? -7.639 7.484 0.831 1.00 92.56 96 PRO A CA 1
ATOM 767 C C . PRO A 1 96 ? -7.945 6.812 2.177 1.00 92.56 96 PRO A C 1
ATOM 769 O O . PRO A 1 96 ? -8.702 5.839 2.234 1.00 92.56 96 PRO A O 1
ATOM 772 N N . VAL A 1 97 ? -7.434 7.405 3.258 1.00 92.06 97 VAL A N 1
ATOM 773 C CA . VAL A 1 97 ? -7.923 7.108 4.611 1.00 92.06 97 VAL A CA 1
ATOM 774 C C . VAL A 1 97 ? -9.426 7.389 4.660 1.00 92.06 97 VAL A C 1
ATOM 776 O O . VAL A 1 97 ? -9.884 8.455 4.238 1.00 92.06 97 VAL A O 1
ATOM 779 N N . LEU A 1 98 ? -10.199 6.431 5.164 1.00 94.25 98 LEU A N 1
ATOM 780 C CA . LEU A 1 98 ? -11.658 6.478 5.093 1.00 94.25 98 LEU A CA 1
ATOM 781 C C . LEU A 1 98 ? -12.261 7.408 6.143 1.00 94.25 98 LEU A C 1
ATOM 783 O O . LEU A 1 98 ? -11.892 7.385 7.322 1.00 94.25 98 LEU A O 1
ATOM 787 N N . THR A 1 99 ? -13.260 8.185 5.732 1.00 92.31 99 THR A N 1
ATOM 788 C CA . THR A 1 99 ? -14.046 9.003 6.658 1.00 92.31 99 THR A CA 1
ATOM 789 C C . THR A 1 99 ? -15.080 8.141 7.378 1.00 92.31 99 THR A C 1
ATOM 791 O O . THR A 1 99 ? -15.767 7.309 6.785 1.00 92.31 99 THR A O 1
ATOM 794 N N . LEU A 1 100 ? -15.220 8.338 8.684 1.00 90.00 100 LEU A N 1
ATOM 795 C CA . LEU A 1 100 ? -16.211 7.652 9.502 1.00 90.00 100 LEU A CA 1
ATOM 796 C C . LEU A 1 100 ? -17.628 8.020 9.047 1.00 90.00 100 LEU A C 1
ATOM 798 O O . LEU A 1 100 ? -17.910 9.181 8.756 1.00 90.00 100 LEU A O 1
ATOM 802 N N . ASP A 1 101 ? -18.547 7.050 9.083 1.00 74.19 101 ASP A N 1
ATOM 803 C CA . ASP A 1 101 ? -19.977 7.244 8.794 1.00 74.19 101 ASP A CA 1
ATOM 804 C C . ASP A 1 101 ? -20.687 7.995 9.932 1.00 74.19 101 ASP A C 1
ATOM 806 O O . ASP A 1 101 ? -21.638 7.518 10.558 1.00 74.19 101 ASP A O 1
ATOM 810 N N . GLN A 1 102 ? -20.190 9.175 10.273 1.00 62.06 102 GLN A N 1
ATOM 811 C CA . GLN A 1 102 ? -20.884 10.078 11.162 1.00 62.06 102 GLN A CA 1
ATOM 812 C C . GLN A 1 102 ? -21.875 10.850 10.301 1.00 62.06 102 GLN A C 1
ATOM 814 O O . GLN A 1 102 ? -21.502 11.543 9.357 1.00 62.06 102 GLN A O 1
ATOM 819 N N . THR A 1 103 ? -23.166 10.750 10.623 1.00 43.25 103 THR A N 1
ATOM 820 C CA . THR A 1 103 ? -24.110 11.784 10.209 1.00 43.25 103 THR A CA 1
ATOM 821 C C . THR A 1 103 ? -23.606 13.081 10.823 1.00 43.25 103 THR A C 1
ATOM 823 O O . THR A 1 103 ? -23.900 13.357 11.989 1.00 43.25 103 THR A O 1
ATOM 826 N N . PHE A 1 104 ? -22.821 13.859 10.082 1.00 37.16 104 PHE A N 1
ATOM 827 C CA . PHE A 1 104 ? -22.638 15.257 10.405 1.00 37.16 104 PHE A CA 1
ATOM 828 C C . PHE A 1 104 ? -24.033 15.864 10.319 1.00 37.16 104 PHE A C 1
ATOM 830 O O . PHE A 1 104 ? -24.568 16.129 9.243 1.00 37.16 104 PHE A O 1
ATOM 837 N N . GLY A 1 105 ? -24.678 15.997 11.483 1.00 34.94 105 GLY A N 1
ATOM 838 C CA . GLY A 1 105 ? -25.712 17.001 11.646 1.00 34.94 105 GLY A CA 1
ATOM 839 C C . GLY A 1 105 ? -25.135 18.292 11.085 1.00 34.94 105 GLY A C 1
ATOM 840 O O . GLY A 1 105 ? -23.958 18.556 11.320 1.00 34.94 105 GLY A O 1
ATOM 841 N N . SER A 1 106 ? -25.939 18.975 10.270 1.00 29.22 106 SER A N 1
ATOM 842 C CA . SER A 1 106 ? -25.630 20.208 9.546 1.00 29.22 106 SER A CA 1
ATOM 843 C C . SER A 1 106 ? -24.423 20.951 10.100 1.00 29.22 106 SER A C 1
ATOM 845 O O . SER A 1 106 ? -24.407 21.202 11.306 1.00 29.22 106 SER A O 1
ATOM 847 N N . ALA A 1 107 ? -23.480 21.293 9.210 1.00 32.44 107 ALA A N 1
ATOM 848 C CA . ALA A 1 107 ? -22.332 22.159 9.469 1.00 32.44 107 ALA A CA 1
ATOM 849 C C . ALA A 1 107 ? -22.600 23.056 10.679 1.00 32.44 107 ALA A C 1
ATOM 851 O O . ALA A 1 107 ? -23.492 23.905 10.657 1.00 32.44 107 ALA A O 1
ATOM 852 N N . VAL A 1 108 ? -21.916 22.762 11.780 1.00 29.80 108 VAL A N 1
ATOM 853 C CA . VAL A 1 108 ? -21.971 23.632 12.943 1.00 29.80 108 VAL A CA 1
ATOM 854 C C . VAL A 1 108 ? -21.245 24.896 12.503 1.00 29.80 108 VAL A C 1
ATOM 856 O O . VAL A 1 108 ? -20.035 24.831 12.299 1.00 29.80 108 VAL A O 1
ATOM 859 N N . ASP A 1 109 ? -21.988 25.990 12.302 1.00 32.97 109 ASP A N 1
ATOM 860 C CA . ASP A 1 109 ? -21.455 27.357 12.198 1.00 32.97 109 ASP A CA 1
ATOM 861 C C . ASP A 1 109 ? -20.379 27.526 13.275 1.00 32.97 109 ASP A C 1
ATOM 863 O O . ASP A 1 109 ? -20.670 27.479 14.478 1.00 32.97 109 ASP A O 1
ATOM 867 N N . LEU A 1 110 ? -19.120 27.646 12.854 1.00 36.50 110 LEU A N 1
ATOM 868 C CA . LEU A 1 110 ? -17.999 27.942 13.752 1.00 36.50 110 LEU A CA 1
ATOM 869 C C . LEU A 1 110 ? -17.680 29.441 13.792 1.00 36.50 110 LEU A C 1
ATOM 871 O O . LEU A 1 110 ? -16.874 29.877 14.616 1.00 36.50 110 LEU A O 1
ATOM 875 N N . ASP A 1 111 ? -18.352 30.247 12.982 1.00 37.53 111 ASP A N 1
ATOM 876 C CA . ASP A 1 111 ? -18.474 31.687 13.114 1.00 37.53 111 ASP A CA 1
ATOM 877 C C . ASP A 1 111 ? -19.742 32.005 13.911 1.00 37.53 111 ASP A C 1
ATOM 879 O O . ASP A 1 111 ? -20.873 31.946 13.450 1.00 37.53 111 ASP A O 1
ATOM 883 N N . GLY A 1 112 ? -19.560 32.320 15.192 1.00 36.59 112 GLY A N 1
ATOM 884 C CA . GLY A 1 112 ? -20.649 32.669 16.106 1.00 36.59 112 GLY A CA 1
ATOM 885 C C . GLY A 1 112 ? -21.362 33.995 15.796 1.00 36.59 112 GLY A C 1
ATOM 886 O O . GLY A 1 112 ? -21.625 34.750 16.734 1.00 36.59 112 GLY A O 1
ATOM 887 N N . ASP A 1 113 ? -21.662 34.307 14.535 1.00 43.38 113 ASP A N 1
ATOM 888 C CA . ASP A 1 113 ? -22.428 35.482 14.112 1.00 43.38 113 ASP A CA 1
ATOM 889 C C . ASP A 1 113 ? -23.836 35.153 13.574 1.00 43.38 113 ASP A C 1
ATOM 891 O O . ASP A 1 113 ? -24.697 36.037 13.550 1.00 43.38 113 ASP A O 1
ATOM 895 N N . GLY A 1 114 ? -24.131 33.879 13.288 1.00 38.88 114 GLY A N 1
ATOM 896 C CA . GLY A 1 114 ? -25.483 33.398 13.001 1.00 38.88 114 GLY A CA 1
ATOM 897 C C . GLY A 1 114 ? -26.123 34.036 11.766 1.00 38.88 114 GLY A C 1
ATOM 898 O O . GLY A 1 114 ? -27.343 34.260 11.753 1.00 38.88 114 GLY A O 1
ATOM 899 N N . GLN A 1 115 ? -25.331 34.356 10.742 1.00 34.25 115 GLN A N 1
ATOM 900 C CA . GLN A 1 115 ? -25.821 34.808 9.441 1.00 34.25 115 GLN A CA 1
ATOM 901 C C . GLN A 1 115 ? -25.429 33.793 8.352 1.00 34.25 115 GLN A C 1
ATOM 903 O O . GLN A 1 115 ? -24.257 33.467 8.231 1.00 34.25 115 GLN A O 1
ATOM 908 N N . PRO A 1 116 ? -26.381 33.295 7.540 1.00 36.66 116 PRO A N 1
ATOM 909 C CA . PRO A 1 116 ? -26.056 32.395 6.440 1.00 36.66 116 PRO A CA 1
ATOM 910 C C . PRO A 1 116 ? -25.297 33.141 5.336 1.00 36.66 116 PRO A C 1
ATOM 912 O O . PRO A 1 116 ? -25.730 34.212 4.910 1.00 36.66 116 PRO A O 1
ATOM 915 N N . ASP A 1 117 ? -24.205 32.538 4.868 1.00 43.41 117 ASP A N 1
ATOM 916 C CA . ASP A 1 117 ? -23.381 33.009 3.753 1.00 43.41 117 ASP A CA 1
ATOM 917 C C . ASP A 1 117 ? -24.237 33.153 2.474 1.00 43.41 117 ASP A C 1
ATOM 919 O O . ASP A 1 117 ? -24.883 32.196 2.029 1.00 43.41 117 ASP A O 1
ATOM 923 N N . GLU A 1 118 ? -24.323 34.365 1.911 1.00 38.38 118 GLU A N 1
ATOM 924 C CA . GLU A 1 118 ? -25.295 34.717 0.854 1.00 38.38 118 GLU A CA 1
ATOM 925 C C . GLU A 1 118 ? -24.954 34.131 -0.536 1.00 38.38 118 GLU A C 1
ATOM 927 O O . GLU A 1 118 ? -25.751 34.268 -1.468 1.00 38.38 118 GLU A O 1
ATOM 932 N N . ASP A 1 119 ? -23.840 33.403 -0.671 1.00 41.50 119 ASP A N 1
ATOM 933 C CA . ASP A 1 119 ? -23.349 32.851 -1.944 1.00 41.50 119 ASP A CA 1
ATOM 934 C C . ASP A 1 119 ? -23.744 31.376 -2.203 1.00 41.50 119 ASP A C 1
ATOM 936 O O . ASP A 1 119 ? -23.320 30.767 -3.191 1.00 41.50 119 ASP A O 1
ATOM 940 N N . LEU A 1 120 ? -24.602 30.783 -1.361 1.00 42.38 120 LEU A N 1
ATOM 941 C CA . LEU A 1 120 ? -25.058 29.392 -1.494 1.00 42.38 120 LEU A CA 1
ATOM 942 C C . LEU A 1 120 ? -26.558 29.304 -1.815 1.00 42.38 120 LEU A C 1
ATOM 944 O O . LEU A 1 120 ? -27.411 29.858 -1.120 1.00 42.38 120 LEU A O 1
ATOM 948 N N . ASN A 1 121 ? -26.926 28.544 -2.855 1.00 39.28 121 ASN A N 1
ATOM 949 C CA . ASN A 1 121 ? -28.337 28.209 -3.076 1.00 39.28 121 ASN A CA 1
ATOM 950 C C . ASN A 1 121 ? -28.841 27.203 -2.014 1.00 39.28 121 ASN A C 1
ATOM 952 O O . ASN A 1 121 ? -28.058 26.621 -1.269 1.00 39.28 121 ASN A O 1
ATOM 956 N N . GLN A 1 122 ? -30.158 26.960 -1.954 1.00 34.50 122 GLN A N 1
ATOM 957 C CA . GLN A 1 122 ? -30.831 26.173 -0.896 1.00 34.50 122 GLN A CA 1
ATOM 958 C C . GLN A 1 122 ? -30.363 24.703 -0.755 1.00 34.50 122 GLN A C 1
ATOM 960 O O . GLN A 1 122 ? -30.845 24.005 0.135 1.00 34.50 122 GLN A O 1
ATOM 965 N N . ASN A 1 123 ? -29.437 24.247 -1.609 1.00 38.97 123 ASN A N 1
ATOM 966 C CA . ASN A 1 123 ? -28.812 22.925 -1.579 1.00 38.97 123 ASN A CA 1
ATOM 967 C C . ASN A 1 123 ? -27.267 22.968 -1.453 1.00 38.97 123 ASN A C 1
ATOM 969 O O . ASN A 1 123 ? -26.639 21.927 -1.619 1.00 38.97 123 ASN A O 1
ATOM 973 N N . GLY A 1 124 ? -26.644 24.125 -1.186 1.00 37.16 124 GLY A N 1
ATOM 974 C CA . GLY A 1 124 ? -25.197 24.233 -0.930 1.00 37.16 124 GLY A CA 1
ATOM 975 C C . GLY A 1 124 ? -24.287 24.073 -2.157 1.00 37.16 124 GLY A C 1
ATOM 976 O O . GLY A 1 124 ? -23.140 23.668 -2.007 1.00 37.16 124 GLY A O 1
ATOM 977 N N . ILE A 1 125 ? -24.780 24.365 -3.368 1.00 36.06 125 ILE A N 1
ATOM 978 C CA . ILE A 1 125 ? -23.995 24.298 -4.618 1.00 36.06 125 ILE A CA 1
ATOM 979 C C . ILE A 1 125 ? -23.649 25.728 -5.084 1.00 36.06 125 ILE A C 1
ATOM 981 O O . ILE A 1 125 ? -24.583 26.527 -5.215 1.00 36.06 125 ILE A O 1
ATOM 985 N N . PRO A 1 126 ? -22.377 26.055 -5.398 1.00 35.75 126 PRO A N 1
ATOM 986 C CA . PRO A 1 126 ? -22.012 27.326 -6.033 1.00 35.75 126 PRO A CA 1
ATOM 987 C C . PRO A 1 126 ? -22.634 27.451 -7.434 1.00 35.75 126 PRO A C 1
ATOM 989 O O . PRO A 1 126 ? -22.612 26.497 -8.215 1.00 35.75 126 PRO A O 1
ATOM 992 N N . ASP A 1 127 ? -23.191 28.618 -7.771 1.00 32.91 127 ASP A N 1
ATOM 993 C CA . ASP A 1 127 ? -23.824 28.870 -9.072 1.00 32.91 127 ASP A CA 1
ATOM 994 C C . ASP A 1 127 ? -22.771 28.869 -10.197 1.00 32.91 127 ASP A C 1
ATOM 996 O O . ASP A 1 127 ? -21.962 29.787 -10.343 1.00 32.91 127 ASP A O 1
ATOM 1000 N N . ALA A 1 128 ? -22.737 27.792 -10.982 1.00 36.88 128 ALA A N 1
ATOM 1001 C CA . ALA A 1 128 ? -21.769 27.588 -12.051 1.00 36.88 128 ALA A CA 1
ATOM 1002 C C . ALA A 1 128 ? -22.139 28.387 -13.310 1.00 36.88 128 ALA A C 1
ATOM 1004 O O . ALA A 1 128 ? -22.471 27.818 -14.350 1.00 36.88 128 ALA A O 1
ATOM 1005 N N . THR A 1 129 ? -22.033 29.712 -13.250 1.00 32.06 129 THR A N 1
ATOM 1006 C CA . THR A 1 129 ? -21.983 30.560 -14.444 1.00 32.06 129 THR A CA 1
ATOM 1007 C C . THR A 1 129 ? -21.092 31.773 -14.214 1.00 32.06 129 THR A C 1
ATOM 1009 O O . THR A 1 129 ? -21.603 32.824 -13.864 1.00 32.06 129 THR A O 1
ATOM 1012 N N . GLU A 1 130 ? -19.784 31.654 -14.478 1.00 30.72 130 GLU A N 1
ATOM 1013 C CA . GLU A 1 130 ? -19.016 32.694 -15.187 1.00 30.72 130 GLU A CA 1
ATOM 1014 C C . GLU A 1 130 ? -17.606 32.216 -15.619 1.00 30.72 130 GLU A C 1
ATOM 1016 O O . GLU A 1 130 ? -16.669 32.096 -14.844 1.00 30.72 130 GLU A O 1
ATOM 1021 N N . ASN A 1 131 ? -17.501 31.919 -16.919 1.00 30.59 131 ASN A N 1
ATOM 1022 C CA . ASN A 1 131 ? -16.365 32.079 -17.838 1.00 30.59 131 ASN A CA 1
ATOM 1023 C C . ASN A 1 131 ? -14.915 31.851 -17.354 1.00 30.59 131 ASN A C 1
ATOM 1025 O O . ASN A 1 131 ? -14.200 32.774 -16.966 1.00 30.59 131 ASN A O 1
ATOM 1029 N N . ILE A 1 132 ? -14.412 30.648 -17.658 1.00 29.28 132 ILE A N 1
ATOM 1030 C CA . ILE A 1 132 ? -12.986 30.358 -17.868 1.00 29.28 132 ILE A CA 1
ATOM 1031 C C . ILE A 1 132 ? -12.415 31.310 -18.930 1.00 29.28 132 ILE A C 1
ATOM 1033 O O . ILE A 1 132 ? -12.777 31.239 -20.107 1.00 29.28 132 ILE A O 1
ATOM 1037 N N . THR A 1 133 ? -11.466 32.156 -18.528 1.00 23.48 133 THR A N 1
ATOM 1038 C CA . THR A 1 133 ? -10.550 32.839 -19.449 1.00 23.48 133 THR A CA 1
ATOM 1039 C C . THR A 1 133 ? -9.127 32.421 -19.099 1.00 23.48 133 THR A C 1
ATOM 1041 O O . THR A 1 133 ? -8.617 32.755 -18.037 1.00 23.48 133 THR A O 1
ATOM 1044 N N . ILE A 1 134 ? -8.491 31.666 -19.998 1.00 35.47 134 ILE A N 1
ATOM 1045 C CA . ILE A 1 134 ? -7.076 31.295 -19.908 1.00 35.47 134 ILE A CA 1
ATOM 1046 C C . ILE A 1 134 ? -6.231 32.511 -20.303 1.00 35.47 134 ILE A C 1
ATOM 1048 O O . ILE A 1 134 ? -6.242 32.921 -21.464 1.00 35.47 134 ILE A O 1
ATOM 1052 N N . ALA A 1 135 ? -5.460 33.048 -19.360 1.00 22.53 135 ALA A N 1
ATOM 1053 C CA . ALA A 1 135 ? -4.248 33.822 -19.617 1.00 22.53 135 ALA A CA 1
ATOM 1054 C C . ALA A 1 135 ? -3.328 33.686 -18.395 1.00 22.53 135 ALA A C 1
ATOM 1056 O O . ALA A 1 135 ? -3.769 33.884 -17.269 1.00 22.53 135 ALA A O 1
ATOM 1057 N N . GLY A 1 136 ? -2.094 33.249 -18.639 1.00 28.17 136 GLY A N 1
ATOM 1058 C CA . GLY A 1 136 ? -1.198 32.734 -17.611 1.00 28.17 136 GLY A CA 1
ATOM 1059 C C . GLY A 1 136 ? -0.653 33.756 -16.621 1.00 28.17 136 GLY A C 1
ATOM 1060 O O . GLY A 1 136 ? -0.439 34.911 -16.961 1.00 28.17 136 GLY A O 1
ATOM 1061 N N . ASP A 1 137 ? -0.349 33.260 -15.431 1.00 22.92 137 ASP A N 1
ATOM 1062 C CA . ASP A 1 137 ? 0.990 33.277 -14.850 1.00 22.92 137 ASP A CA 1
ATOM 1063 C C . ASP A 1 137 ? 1.023 32.155 -13.801 1.00 22.92 137 ASP A C 1
ATOM 1065 O O . ASP A 1 137 ? 0.031 31.915 -13.113 1.00 22.92 137 ASP A O 1
ATOM 1069 N N . VAL A 1 138 ? 2.114 31.392 -13.738 1.00 36.88 138 VAL A N 1
ATOM 1070 C CA . VAL A 1 138 ? 2.280 30.336 -12.730 1.00 36.88 138 VAL A CA 1
ATOM 1071 C C . VAL A 1 138 ? 2.758 31.015 -11.454 1.00 36.88 138 VAL A C 1
ATOM 1073 O O . VAL A 1 138 ? 3.941 31.320 -11.320 1.00 36.88 138 VAL A O 1
ATOM 1076 N N . THR A 1 139 ? 1.837 31.253 -10.526 1.00 22.91 139 THR A N 1
ATOM 1077 C CA . THR A 1 139 ? 2.150 31.627 -9.146 1.00 22.91 139 THR A CA 1
ATOM 1078 C C . THR A 1 139 ? 1.604 30.562 -8.205 1.00 22.91 139 THR A C 1
ATOM 1080 O O . THR A 1 139 ? 0.395 30.403 -8.085 1.00 22.91 139 THR A O 1
ATOM 1083 N N . ASP A 1 140 ? 2.541 29.820 -7.615 1.00 28.06 140 ASP A N 1
ATOM 1084 C CA . ASP A 1 140 ? 2.530 29.306 -6.242 1.00 28.06 140 ASP A CA 1
ATOM 1085 C C . ASP A 1 140 ? 1.156 28.906 -5.668 1.00 28.06 140 ASP A C 1
ATOM 1087 O O . ASP A 1 140 ? 0.462 29.702 -5.042 1.00 28.06 140 ASP A O 1
ATOM 1091 N N . THR A 1 141 ? 0.765 27.645 -5.859 1.00 26.86 141 THR A N 1
ATOM 1092 C CA . THR A 1 141 ? -0.334 27.034 -5.100 1.00 26.86 141 THR A CA 1
ATOM 1093 C C . THR A 1 141 ? 0.243 26.313 -3.889 1.00 26.86 141 THR A C 1
ATOM 1095 O O . THR A 1 141 ? 0.346 25.086 -3.865 1.00 26.86 141 THR A O 1
ATOM 1098 N N . SER A 1 142 ? 0.636 27.090 -2.888 1.00 41.59 142 SER A N 1
ATOM 1099 C CA . SER A 1 142 ? 0.770 26.625 -1.514 1.00 41.59 142 SER A CA 1
ATOM 1100 C C . SER A 1 142 ? -0.215 27.407 -0.650 1.00 41.59 142 SER A C 1
ATOM 1102 O O . SER A 1 142 ? 0.160 28.392 -0.041 1.00 41.59 142 SER A O 1
ATOM 1104 N N . GLU A 1 143 ? -1.493 27.005 -0.656 1.00 32.88 143 GLU A N 1
ATOM 1105 C CA . GLU A 1 143 ? -2.500 27.431 0.336 1.00 32.88 143 GLU A CA 1
ATOM 1106 C C . GLU A 1 143 ? -3.823 26.650 0.142 1.00 32.88 143 GLU A C 1
ATOM 1108 O O . GLU A 1 143 ? -4.614 26.931 -0.756 1.00 32.88 143 GLU A O 1
ATOM 1113 N N . ASP A 1 144 ? -4.004 25.584 0.932 1.00 38.09 144 ASP A N 1
ATOM 1114 C CA . ASP A 1 144 ? -5.156 25.200 1.783 1.00 38.09 144 ASP A CA 1
ATOM 1115 C C . ASP A 1 144 ? -6.636 25.498 1.409 1.00 38.09 144 ASP A C 1
ATOM 1117 O O . ASP A 1 144 ? -7.524 25.282 2.239 1.00 38.09 144 ASP A O 1
ATOM 1121 N N . GLY A 1 145 ? -6.967 25.928 0.190 1.00 27.98 145 GLY A N 1
ATOM 1122 C CA . GLY A 1 145 ? -8.323 26.384 -0.160 1.00 27.98 145 GLY A CA 1
ATOM 1123 C C . GLY A 1 145 ? -9.170 25.448 -1.029 1.00 27.98 145 GLY A C 1
ATOM 1124 O O . GLY A 1 145 ? -10.392 25.482 -0.932 1.00 27.98 145 GLY A O 1
ATOM 1125 N N . ILE A 1 146 ? -8.564 24.611 -1.881 1.00 28.67 146 ILE A N 1
ATOM 1126 C CA . ILE A 1 146 ? -9.316 23.873 -2.924 1.00 28.67 146 ILE A CA 1
ATOM 1127 C C . ILE A 1 146 ? -9.570 22.396 -2.568 1.00 28.67 146 ILE A C 1
ATOM 1129 O O . ILE A 1 146 ? -10.547 21.815 -3.032 1.00 28.67 146 ILE A O 1
ATOM 1133 N N . LEU A 1 147 ? -8.777 21.793 -1.676 1.00 33.53 147 LEU A N 1
ATOM 1134 C CA . LEU A 1 147 ? -8.944 20.379 -1.292 1.00 33.53 147 LEU A CA 1
ATOM 1135 C C . LEU A 1 147 ? -9.986 20.133 -0.184 1.00 33.53 147 LEU A C 1
ATOM 1137 O O . LEU A 1 147 ? -10.373 18.991 0.033 1.00 33.53 147 LEU A O 1
ATOM 1141 N N . LYS A 1 148 ? -10.490 21.174 0.494 1.00 34.25 148 LYS A N 1
ATOM 1142 C CA . LYS A 1 148 ? -11.452 21.024 1.607 1.00 34.25 148 LYS A CA 1
ATOM 1143 C C . LYS A 1 148 ? -12.882 20.646 1.195 1.00 34.25 148 LYS A C 1
ATOM 1145 O O . LYS A 1 148 ? -13.668 20.298 2.067 1.00 34.25 148 LYS A O 1
ATOM 1150 N N . ASN A 1 149 ? -13.208 20.681 -0.099 1.00 37.09 149 ASN A N 1
ATOM 1151 C CA . ASN A 1 149 ? -14.569 20.449 -0.604 1.00 37.09 149 ASN A CA 1
ATOM 1152 C C . ASN A 1 149 ? -14.704 19.216 -1.519 1.00 37.09 149 ASN A C 1
ATOM 1154 O O . ASN A 1 149 ? -15.723 19.067 -2.193 1.00 37.09 149 ASN A O 1
ATOM 1158 N N . MET A 1 150 ? -13.710 18.324 -1.556 1.00 41.94 150 MET A N 1
ATOM 1159 C CA . MET A 1 150 ? -13.884 17.018 -2.200 1.00 41.94 150 MET A CA 1
ATOM 1160 C C . MET A 1 150 ? -14.671 16.098 -1.250 1.00 41.94 150 MET A C 1
ATOM 1162 O O . MET A 1 150 ? -14.259 15.957 -0.098 1.00 41.94 150 MET A O 1
ATOM 1166 N N . PRO A 1 151 ? -15.785 15.471 -1.678 1.00 55.03 151 PRO A N 1
ATOM 1167 C CA . PRO A 1 151 ? -16.425 14.434 -0.877 1.00 55.03 151 PRO A CA 1
ATOM 1168 C C . PRO A 1 151 ? -15.421 13.298 -0.657 1.00 55.03 151 PRO A C 1
ATOM 1170 O O . PRO A 1 151 ? -14.859 12.787 -1.626 1.00 55.03 151 PRO A O 1
ATOM 1173 N N . THR A 1 152 ? -15.176 12.956 0.606 1.00 79.69 152 THR A N 1
ATOM 1174 C CA . THR A 1 152 ? -14.267 11.889 1.027 1.00 79.69 152 THR A CA 1
ATOM 1175 C C . THR A 1 152 ? -15.016 10.562 1.123 1.00 79.69 152 THR A C 1
ATOM 1177 O O . THR A 1 152 ? -16.171 10.515 1.550 1.00 79.69 152 THR A O 1
ATOM 1180 N N . LEU A 1 153 ? -14.371 9.472 0.703 1.00 91.88 153 LEU A N 1
ATOM 1181 C CA . LEU A 1 153 ? -14.968 8.140 0.700 1.00 91.88 153 LEU A CA 1
ATOM 1182 C C . LEU A 1 153 ? -15.213 7.665 2.134 1.00 91.88 153 LEU A C 1
ATOM 1184 O O . LEU A 1 153 ? -14.285 7.610 2.948 1.00 91.88 153 LEU A O 1
ATOM 1188 N N . THR A 1 154 ? -16.453 7.289 2.442 1.00 94.44 154 THR A N 1
ATOM 1189 C CA . THR A 1 154 ? -16.784 6.828 3.794 1.00 94.44 154 THR A CA 1
ATOM 1190 C C . THR A 1 154 ? -16.476 5.345 4.009 1.00 94.44 154 THR A C 1
ATOM 1192 O O . THR A 1 154 ? -16.345 4.565 3.060 1.00 94.44 154 THR A O 1
ATOM 1195 N N . VAL A 1 155 ? -16.413 4.918 5.275 1.00 95.31 155 VAL A N 1
ATOM 1196 C CA . VAL A 1 155 ? -16.259 3.501 5.648 1.00 95.31 155 VAL A CA 1
ATOM 1197 C C . VAL A 1 155 ? -17.367 2.637 5.038 1.00 95.31 155 VAL A C 1
ATOM 1199 O O . VAL A 1 155 ? -17.068 1.601 4.437 1.00 95.31 155 VAL A O 1
ATOM 1202 N N . GLN A 1 156 ? -18.634 3.049 5.133 1.00 95.25 156 GLN A N 1
ATOM 1203 C CA . GLN A 1 156 ? -19.748 2.310 4.538 1.00 95.25 156 GLN A CA 1
ATOM 1204 C C . GLN A 1 156 ? -19.647 2.263 3.011 1.00 95.25 156 GLN A C 1
ATOM 1206 O O . GLN A 1 156 ? -19.909 1.218 2.416 1.00 95.25 156 GLN A O 1
ATOM 1211 N N . GLU A 1 157 ? -19.249 3.357 2.359 1.00 96.56 157 GLU A N 1
ATOM 1212 C CA . GLU A 1 157 ? -19.078 3.376 0.904 1.00 96.56 157 GLU A CA 1
ATOM 1213 C C . GLU A 1 157 ? -17.959 2.443 0.444 1.00 96.56 157 GLU A C 1
ATOM 1215 O O . GLU A 1 157 ? -18.135 1.708 -0.529 1.00 96.56 157 GLU A O 1
ATOM 1220 N N . PHE A 1 158 ? -16.837 2.402 1.161 1.00 98.25 158 PHE A N 1
ATOM 1221 C CA . PHE A 1 158 ? -15.766 1.452 0.882 1.00 98.25 158 PHE A CA 1
ATOM 1222 C C . PHE A 1 158 ? -16.223 -0.002 1.070 1.00 98.25 158 PHE A C 1
ATOM 1224 O O . PHE A 1 158 ? -15.948 -0.860 0.229 1.00 98.25 158 PHE A O 1
ATOM 1231 N N . GLN A 1 159 ? -16.979 -0.296 2.131 1.00 98.25 159 GLN A N 1
ATOM 1232 C CA . GLN A 1 159 ? -17.548 -1.631 2.348 1.00 98.25 159 GLN A CA 1
ATOM 1233 C C . GLN A 1 159 ? -18.537 -2.030 1.241 1.00 98.25 159 GLN A C 1
ATOM 1235 O O . GLN A 1 159 ? -18.527 -3.183 0.797 1.00 98.25 159 GLN A O 1
ATOM 1240 N N . ASP A 1 160 ? -19.349 -1.090 0.749 1.00 98.19 160 ASP A N 1
ATOM 1241 C CA . ASP A 1 160 ? -20.214 -1.299 -0.416 1.00 98.19 160 ASP A CA 1
ATOM 1242 C C . ASP A 1 160 ? -19.388 -1.618 -1.674 1.00 98.19 160 ASP A C 1
ATOM 1244 O O . ASP A 1 160 ? -19.753 -2.517 -2.436 1.00 98.19 160 ASP A O 1
ATOM 1248 N N . ILE A 1 161 ? -18.270 -0.911 -1.886 1.00 98.75 161 ILE A N 1
ATOM 1249 C CA . ILE A 1 161 ? -17.342 -1.143 -3.002 1.00 98.75 161 ILE A CA 1
ATOM 1250 C C . ILE A 1 161 ? -16.736 -2.548 -2.922 1.00 98.75 161 ILE A C 1
ATOM 1252 O O . ILE A 1 161 ? -16.751 -3.265 -3.923 1.00 98.75 161 ILE A O 1
ATOM 1256 N N . LEU A 1 162 ? -16.272 -2.994 -1.749 1.00 98.81 162 LEU A N 1
ATOM 1257 C CA . LEU A 1 162 ? -15.790 -4.371 -1.562 1.00 98.81 162 LEU A CA 1
ATOM 1258 C C . LEU A 1 162 ? -16.872 -5.401 -1.924 1.00 98.81 162 LEU A C 1
ATOM 1260 O O . LEU A 1 162 ? -16.594 -6.383 -2.617 1.00 98.81 162 LEU A O 1
ATOM 1264 N N . GLY A 1 163 ? -18.118 -5.154 -1.507 1.00 98.75 163 GLY A N 1
ATOM 1265 C CA . GLY A 1 163 ? -19.267 -5.990 -1.851 1.00 98.75 163 GLY A CA 1
ATOM 1266 C C . GLY A 1 163 ? -19.555 -6.043 -3.357 1.00 98.75 163 GLY A C 1
ATOM 1267 O O . GLY A 1 163 ? -19.789 -7.128 -3.897 1.00 98.75 163 GLY A O 1
ATOM 1268 N N . ASP A 1 164 ? -19.511 -4.902 -4.048 1.00 98.75 164 ASP A N 1
ATOM 1269 C CA . ASP A 1 164 ? -19.710 -4.821 -5.502 1.00 98.75 164 ASP A CA 1
ATOM 1270 C C . ASP A 1 164 ? -18.568 -5.501 -6.274 1.00 98.75 164 ASP A C 1
ATOM 1272 O O . ASP A 1 164 ? -18.831 -6.306 -7.169 1.00 98.75 164 ASP A O 1
ATOM 1276 N N . LEU A 1 165 ? -17.307 -5.268 -5.893 1.00 98.81 165 LEU A N 1
ATOM 1277 C CA . LEU A 1 165 ? -16.137 -5.932 -6.480 1.00 98.81 165 LEU A CA 1
ATOM 1278 C C . LEU A 1 165 ? -16.232 -7.456 -6.335 1.00 98.81 165 LEU A C 1
ATOM 1280 O O . LEU A 1 165 ? -16.085 -8.184 -7.322 1.00 98.81 165 LEU A O 1
ATOM 1284 N N . TYR A 1 166 ? -16.551 -7.944 -5.134 1.00 98.75 166 TYR A N 1
ATOM 1285 C CA . TYR A 1 166 ? -16.759 -9.371 -4.888 1.00 98.75 166 TYR A CA 1
ATOM 1286 C C . TYR A 1 166 ? -17.913 -9.935 -5.731 1.00 98.75 166 TYR A C 1
ATOM 1288 O O . TYR A 1 166 ? -17.756 -10.966 -6.388 1.00 98.75 166 TYR A O 1
ATOM 1296 N N . GLY A 1 167 ? -19.048 -9.228 -5.795 1.00 98.62 167 GLY A N 1
ATOM 1297 C CA . GLY A 1 167 ? -20.203 -9.601 -6.619 1.00 98.62 167 GLY A CA 1
ATOM 1298 C C . GLY A 1 167 ? -19.933 -9.601 -8.130 1.00 98.62 167 GLY A C 1
ATOM 1299 O O . GLY A 1 167 ? -20.657 -10.252 -8.883 1.00 98.62 167 GLY A O 1
ATOM 1300 N N . ARG A 1 168 ? -18.879 -8.909 -8.580 1.00 98.25 168 ARG A N 1
ATOM 1301 C CA . ARG A 1 168 ? -18.407 -8.850 -9.976 1.00 98.25 168 ARG A CA 1
ATOM 1302 C C . ARG A 1 168 ? -17.277 -9.832 -10.291 1.00 98.25 168 ARG A C 1
ATOM 1304 O O . ARG A 1 168 ? -16.678 -9.728 -11.372 1.00 98.25 168 ARG A O 1
ATOM 1311 N N . ASP A 1 169 ? -17.026 -10.770 -9.379 1.00 98.19 169 ASP A N 1
ATOM 1312 C CA . ASP A 1 169 ? -16.008 -11.817 -9.457 1.00 98.19 169 ASP A CA 1
ATOM 1313 C C . ASP A 1 169 ? -14.559 -11.313 -9.413 1.00 98.19 169 ASP A C 1
ATOM 1315 O O . ASP A 1 169 ? -13.651 -12.004 -9.878 1.00 98.19 169 ASP A O 1
ATOM 1319 N N . TYR A 1 170 ? -14.301 -10.141 -8.829 1.00 98.56 170 TYR A N 1
ATOM 1320 C CA . TYR A 1 170 ? -12.924 -9.738 -8.549 1.00 98.56 170 TYR A CA 1
ATOM 1321 C C . TYR A 1 170 ? -12.314 -10.566 -7.412 1.00 98.56 170 TYR A C 1
ATOM 1323 O O . TYR A 1 170 ? -13.009 -11.023 -6.501 1.00 98.56 170 TYR A O 1
ATOM 1331 N N . VAL A 1 171 ? -11.001 -10.769 -7.484 1.00 98.44 171 VAL A N 1
ATOM 1332 C CA . VAL A 1 171 ? -10.195 -11.455 -6.474 1.00 98.44 171 VAL A CA 1
ATOM 1333 C C . VAL A 1 171 ? -8.881 -10.706 -6.278 1.00 98.44 171 VAL A C 1
ATOM 1335 O O . VAL A 1 171 ? -8.237 -10.307 -7.249 1.00 98.44 171 VAL A O 1
ATOM 1338 N N . LEU A 1 172 ? -8.480 -10.528 -5.024 1.00 98.69 172 LEU A N 1
ATOM 1339 C CA . LEU A 1 172 ? -7.222 -9.892 -4.664 1.00 98.69 172 LEU A CA 1
ATOM 1340 C C . LEU A 1 172 ? -6.044 -10.754 -5.103 1.00 98.69 172 LEU A C 1
ATOM 1342 O O . LEU A 1 172 ? -6.002 -11.956 -4.827 1.00 98.69 172 LEU A O 1
ATOM 1346 N N . VAL A 1 173 ? -5.076 -10.118 -5.752 1.00 97.94 173 VAL A N 1
ATOM 1347 C CA . VAL A 1 173 ? -3.818 -10.723 -6.188 1.00 97.94 173 VAL A CA 1
ATOM 1348 C C . VAL A 1 173 ? -2.630 -9.916 -5.676 1.00 97.94 173 VAL A C 1
ATOM 1350 O O . VAL A 1 173 ? -2.724 -8.713 -5.448 1.00 97.94 173 VAL A O 1
ATOM 1353 N N . ASP A 1 174 ? -1.496 -10.586 -5.482 1.00 96.81 174 ASP A N 1
ATOM 1354 C CA . ASP A 1 174 ? -0.251 -9.926 -5.093 1.00 96.81 174 ASP A CA 1
ATOM 1355 C C . ASP A 1 174 ? 0.449 -9.378 -6.346 1.00 96.81 174 ASP A C 1
ATOM 1357 O O . ASP A 1 174 ? 0.636 -10.115 -7.318 1.00 96.81 174 ASP A O 1
ATOM 1361 N N . ILE A 1 175 ? 0.867 -8.109 -6.320 1.00 95.38 175 ILE A N 1
ATOM 1362 C CA . ILE A 1 175 ? 1.610 -7.466 -7.413 1.00 95.38 175 ILE A CA 1
ATOM 1363 C C . ILE A 1 175 ? 2.896 -8.228 -7.776 1.00 95.38 175 ILE A C 1
ATOM 1365 O O . ILE A 1 175 ? 3.278 -8.290 -8.944 1.00 95.38 175 ILE A O 1
ATOM 1369 N N . HIS A 1 176 ? 3.528 -8.896 -6.806 1.00 94.31 176 HIS A N 1
ATOM 1370 C CA . HIS A 1 176 ? 4.705 -9.743 -7.011 1.00 94.31 176 HIS A CA 1
ATOM 1371 C C . HIS A 1 176 ? 4.392 -11.066 -7.723 1.00 94.31 176 HIS A C 1
ATOM 1373 O O . HIS A 1 176 ? 5.317 -11.804 -8.061 1.00 94.31 176 HIS A O 1
ATOM 1379 N N . SER A 1 177 ? 3.115 -11.380 -7.964 1.00 91.38 177 SER A N 1
ATOM 1380 C CA . SER A 1 177 ? 2.690 -12.532 -8.774 1.00 91.38 177 SER A CA 1
ATOM 1381 C C . SER A 1 177 ? 2.703 -12.247 -10.278 1.00 91.38 177 SER A C 1
ATOM 1383 O O . SER A 1 177 ? 2.500 -13.172 -11.066 1.00 91.38 177 SER A O 1
ATOM 1385 N N . ILE A 1 178 ? 2.933 -10.994 -10.687 1.00 88.44 178 ILE A N 1
ATOM 1386 C CA . ILE A 1 178 ? 3.110 -10.627 -12.092 1.00 88.44 178 ILE A CA 1
ATOM 1387 C C . ILE A 1 178 ? 4.464 -11.161 -12.565 1.00 88.44 178 ILE A C 1
ATOM 1389 O O . ILE A 1 178 ? 5.520 -10.819 -12.032 1.00 88.44 178 ILE A O 1
ATOM 1393 N N . THR A 1 179 ? 4.451 -11.991 -13.599 1.00 75.75 179 THR A N 1
ATOM 1394 C CA . THR A 1 179 ? 5.672 -12.515 -14.218 1.00 75.75 179 THR A CA 1
ATOM 1395 C C . THR A 1 179 ? 6.422 -11.413 -14.973 1.00 75.75 179 THR A C 1
ATOM 1397 O O . THR A 1 179 ? 5.845 -10.669 -15.768 1.00 75.75 179 THR A O 1
ATOM 1400 N N . THR A 1 180 ? 7.737 -11.308 -14.775 1.00 63.59 180 THR A N 1
ATOM 1401 C CA . THR A 1 180 ? 8.598 -10.373 -15.521 1.00 63.59 180 THR A CA 1
ATOM 1402 C C . THR A 1 180 ? 9.350 -11.094 -16.638 1.00 63.59 180 THR A C 1
ATOM 1404 O O . THR A 1 180 ? 9.541 -12.310 -16.606 1.00 63.59 180 THR A O 1
ATOM 1407 N N . SER A 1 181 ? 9.814 -10.348 -17.644 1.00 57.38 181 SER A N 1
ATOM 1408 C CA . SER A 1 181 ? 10.486 -10.894 -18.837 1.00 57.38 181 SER A CA 1
ATOM 1409 C C . SER A 1 181 ? 11.835 -11.581 -18.572 1.00 57.38 181 SER A C 1
ATOM 1411 O O . SER A 1 181 ? 12.479 -12.028 -19.518 1.00 57.38 181 SER A O 1
ATOM 1413 N N . GLY A 1 182 ? 12.276 -11.657 -17.313 1.00 50.72 182 GLY A N 1
ATOM 1414 C CA . GLY A 1 182 ? 13.606 -12.116 -16.919 1.00 50.72 182 GLY A CA 1
ATOM 1415 C C . GLY A 1 182 ? 13.734 -13.580 -16.482 1.00 50.72 182 GLY A C 1
ATOM 1416 O O . GLY A 1 182 ? 14.869 -14.018 -16.301 1.00 50.72 182 GLY A O 1
ATOM 1417 N N . GLU A 1 183 ? 12.647 -14.344 -16.302 1.00 46.41 183 GLU A N 1
ATOM 1418 C CA . GLU A 1 183 ? 12.760 -15.721 -15.772 1.00 46.41 183 GLU A CA 1
ATOM 1419 C C . GLU A 1 183 ? 12.509 -16.836 -16.791 1.00 46.41 183 GLU A C 1
ATOM 1421 O O . GLU A 1 183 ? 13.285 -17.783 -16.805 1.00 46.41 183 GLU A O 1
ATOM 1426 N N . ASP A 1 184 ? 11.548 -16.705 -17.702 1.00 40.47 184 ASP A N 1
ATOM 1427 C CA . ASP A 1 184 ? 11.343 -17.642 -18.810 1.00 40.47 184 ASP A CA 1
ATOM 1428 C C . ASP A 1 184 ? 10.645 -16.874 -19.943 1.00 40.47 184 ASP A C 1
ATOM 1430 O O . ASP A 1 184 ? 9.489 -16.459 -19.836 1.00 40.47 184 ASP A O 1
ATOM 1434 N N . GLY A 1 185 ? 11.402 -16.567 -21.000 1.00 50.53 185 GLY A N 1
ATOM 1435 C CA . GLY A 1 185 ? 10.955 -15.721 -22.107 1.00 50.53 185 GLY A CA 1
ATOM 1436 C C . GLY A 1 185 ? 9.786 -16.341 -22.870 1.00 50.53 185 GLY A C 1
ATOM 1437 O O . GLY A 1 185 ? 10.021 -17.172 -23.736 1.00 50.53 185 GLY A O 1
ATOM 1438 N N . ASP A 1 186 ? 8.567 -15.956 -22.482 1.00 54.75 186 ASP A N 1
ATOM 1439 C CA . ASP A 1 186 ? 7.274 -15.977 -23.206 1.00 54.75 186 ASP A CA 1
ATOM 1440 C C . ASP A 1 186 ? 6.083 -15.727 -22.240 1.00 54.75 186 ASP A C 1
ATOM 1442 O O . ASP A 1 186 ? 4.938 -15.556 -22.677 1.00 54.75 186 ASP A O 1
ATOM 1446 N N . ASP A 1 187 ? 6.337 -15.664 -20.922 1.00 59.00 187 ASP A N 1
ATOM 1447 C CA . ASP A 1 187 ? 5.305 -15.484 -19.893 1.00 59.00 187 ASP A CA 1
ATOM 1448 C C . ASP A 1 187 ? 5.250 -14.096 -19.248 1.00 59.00 187 ASP A C 1
ATOM 1450 O O . ASP A 1 187 ? 4.435 -13.915 -18.359 1.00 59.00 187 ASP A O 1
ATOM 1454 N N . ALA A 1 188 ? 6.039 -13.106 -19.677 1.00 72.31 188 ALA A N 1
ATOM 1455 C CA . ALA A 1 188 ? 6.013 -11.758 -19.096 1.00 72.31 188 ALA A CA 1
ATOM 1456 C C . ALA A 1 188 ? 4.618 -11.108 -19.125 1.00 72.31 188 ALA A C 1
ATOM 1458 O O . ALA A 1 188 ? 3.914 -11.192 -20.131 1.00 72.31 188 ALA A O 1
ATOM 1459 N N . GLY A 1 189 ? 4.247 -10.411 -18.049 1.00 81.44 189 GLY A N 1
ATOM 1460 C CA . GLY A 1 189 ? 2.959 -9.727 -17.941 1.00 81.44 189 GLY A CA 1
ATOM 1461 C C . GLY A 1 189 ? 1.777 -10.685 -17.829 1.00 81.44 189 GLY A C 1
ATOM 1462 O O . GLY A 1 189 ? 0.696 -10.377 -18.321 1.00 81.44 189 GLY A O 1
ATOM 1463 N N . LYS A 1 190 ? 1.965 -11.848 -17.204 1.00 89.19 190 LYS A N 1
ATOM 1464 C CA . LYS A 1 190 ? 0.893 -12.801 -16.907 1.00 89.19 190 LYS A CA 1
ATOM 1465 C C . LYS A 1 190 ? 0.699 -12.934 -15.406 1.00 89.19 190 LYS A C 1
ATOM 1467 O O . LYS A 1 190 ? 1.606 -12.676 -14.615 1.00 89.19 190 LYS A O 1
ATOM 1472 N N . ILE A 1 191 ? -0.493 -13.372 -15.026 1.00 91.31 191 ILE A N 1
ATOM 1473 C CA . ILE A 1 191 ? -0.836 -13.670 -13.641 1.00 91.31 191 ILE A CA 1
ATOM 1474 C C . ILE A 1 191 ? -1.773 -14.875 -13.578 1.00 91.31 191 ILE A C 1
ATOM 1476 O O . ILE A 1 191 ? -2.588 -15.093 -14.476 1.00 91.31 191 ILE A O 1
ATOM 1480 N N . ALA A 1 192 ? -1.618 -15.700 -12.544 1.00 91.31 192 ALA A N 1
ATOM 1481 C CA . ALA A 1 192 ? -2.520 -16.815 -12.279 1.00 91.31 192 ALA A CA 1
ATOM 1482 C C . ALA A 1 192 ? -3.641 -16.367 -11.339 1.00 91.31 192 ALA A C 1
ATOM 1484 O O . ALA A 1 192 ? -3.373 -15.689 -10.349 1.00 91.31 192 ALA A O 1
ATOM 1485 N N . ILE A 1 193 ? -4.870 -16.787 -11.626 1.00 93.94 193 ILE A N 1
ATOM 1486 C CA . ILE A 1 193 ? -6.061 -16.536 -10.807 1.00 93.94 193 ILE A CA 1
ATOM 1487 C C . ILE A 1 193 ? -6.999 -17.752 -10.834 1.00 93.94 193 ILE A C 1
ATOM 1489 O O . ILE A 1 193 ? -6.884 -18.590 -11.733 1.00 93.94 193 ILE A O 1
ATOM 1493 N N . PRO A 1 194 ? -7.945 -17.884 -9.889 1.00 94.75 194 PRO A N 1
ATOM 1494 C CA . PRO A 1 194 ? -8.987 -18.903 -9.967 1.00 94.75 194 PRO A CA 1
ATOM 1495 C C . PRO A 1 194 ? -9.856 -18.725 -11.217 1.00 94.75 194 PRO A C 1
ATOM 1497 O O . PRO A 1 194 ? -10.161 -17.601 -11.628 1.00 94.75 194 PRO A O 1
ATOM 1500 N N . GLN A 1 195 ? -10.286 -19.833 -11.821 1.00 93.81 195 GLN A N 1
ATOM 1501 C CA . GLN A 1 195 ? -11.136 -19.806 -13.006 1.00 93.81 195 GLN A CA 1
ATOM 1502 C C . GLN A 1 195 ? -12.416 -18.989 -12.763 1.00 93.81 195 GLN A C 1
ATOM 1504 O O . GLN A 1 195 ? -13.167 -19.236 -11.822 1.00 93.81 195 GLN A O 1
ATOM 1509 N N . GLY A 1 196 ? -12.693 -18.043 -13.665 1.00 94.75 196 GLY A N 1
ATOM 1510 C CA . GLY A 1 196 ? -13.887 -17.193 -13.617 1.00 94.75 196 GLY A CA 1
ATOM 1511 C C . GLY A 1 196 ? -13.741 -15.926 -12.772 1.00 94.75 196 GLY A C 1
ATOM 1512 O O . GLY A 1 196 ? -14.655 -15.107 -12.791 1.00 94.75 196 GLY A O 1
ATOM 1513 N N . LYS A 1 197 ? -12.612 -15.737 -12.079 1.00 97.06 197 LYS A N 1
ATOM 1514 C CA . LYS A 1 197 ? -12.313 -14.501 -11.348 1.00 97.06 197 LYS A CA 1
ATOM 1515 C C . LYS A 1 197 ? -11.621 -13.458 -12.231 1.00 97.06 197 LYS A C 1
ATOM 1517 O O . LYS A 1 197 ? -11.165 -13.768 -13.330 1.00 97.06 197 LYS A O 1
ATOM 1522 N N . LYS A 1 198 ? -11.553 -12.221 -11.737 1.00 97.38 198 LYS A N 1
ATOM 1523 C CA . LYS A 1 198 ? -10.834 -11.082 -12.330 1.00 97.38 198 LYS A CA 1
ATOM 1524 C C . LYS A 1 198 ? -9.799 -10.555 -11.335 1.00 97.38 198 LYS A C 1
ATOM 1526 O O . LYS A 1 198 ? -10.134 -10.429 -10.158 1.00 97.38 198 LYS A O 1
ATOM 1531 N N . PRO A 1 199 ? -8.569 -10.244 -11.759 1.00 97.94 199 PRO A N 1
ATOM 1532 C CA . PRO A 1 199 ? -7.532 -9.831 -10.828 1.00 97.94 199 PRO A CA 1
ATOM 1533 C C . PRO A 1 199 ? -7.747 -8.389 -10.339 1.00 97.94 199 PRO A C 1
ATOM 1535 O O . PRO A 1 199 ? -8.069 -7.494 -11.122 1.00 97.94 199 PRO A O 1
ATOM 1538 N N . LEU A 1 200 ? -7.555 -8.179 -9.038 1.00 98.69 200 LEU A N 1
ATOM 1539 C CA . LEU A 1 200 ? -7.720 -6.902 -8.346 1.00 98.69 200 LEU A CA 1
ATOM 1540 C C . LEU A 1 200 ? -6.523 -6.633 -7.430 1.00 98.69 200 LEU A C 1
ATOM 1542 O O . LEU A 1 200 ? -6.084 -7.513 -6.691 1.00 98.69 200 LEU A O 1
ATOM 1546 N N . ILE A 1 201 ? -6.058 -5.391 -7.421 1.00 98.75 201 ILE A N 1
ATOM 1547 C CA . ILE A 1 201 ? -5.191 -4.843 -6.381 1.00 98.75 201 ILE A CA 1
ATOM 1548 C C . ILE A 1 201 ? -5.953 -3.708 -5.698 1.00 98.75 201 ILE A C 1
ATOM 1550 O O . ILE A 1 201 ? -6.491 -2.822 -6.357 1.00 98.75 201 ILE A O 1
ATOM 1554 N N . ILE A 1 202 ? -5.987 -3.740 -4.369 1.00 98.69 202 ILE A N 1
ATOM 1555 C CA . ILE A 1 202 ? -6.415 -2.615 -3.538 1.00 98.69 202 ILE A CA 1
ATOM 1556 C C . ILE A 1 202 ? -5.166 -2.038 -2.883 1.00 98.69 202 ILE A C 1
ATOM 1558 O O . ILE A 1 202 ? -4.346 -2.790 -2.346 1.00 98.69 202 ILE A O 1
ATOM 1562 N N . SER A 1 203 ? -5.016 -0.720 -2.926 1.00 98.19 203 SER A N 1
ATOM 1563 C CA . SER A 1 203 ? -3.987 -0.017 -2.172 1.00 98.19 203 SER A CA 1
ATOM 1564 C C . SER A 1 203 ? -4.539 1.136 -1.359 1.00 98.19 203 SER A C 1
ATOM 1566 O O . SER A 1 203 ? -5.592 1.688 -1.661 1.00 98.19 203 SER A O 1
ATOM 1568 N N . GLU A 1 204 ? -3.767 1.507 -0.351 1.00 95.56 204 GLU A N 1
ATOM 1569 C CA . GLU A 1 204 ? -3.919 2.747 0.392 1.00 95.56 204 GLU A CA 1
ATOM 1570 C C . GLU A 1 204 ? -2.574 3.473 0.350 1.00 95.56 204 GLU A C 1
ATOM 1572 O O . GLU A 1 204 ? -1.611 3.081 1.018 1.00 95.56 204 GLU A O 1
ATOM 1577 N N . ALA A 1 205 ? -2.465 4.455 -0.541 1.00 91.06 205 ALA A N 1
ATOM 1578 C CA . ALA A 1 205 ? -1.311 5.337 -0.643 1.00 91.06 205 ALA A CA 1
ATOM 1579 C C . ALA A 1 205 ? -1.426 6.474 0.377 1.00 91.06 205 ALA A C 1
ATOM 1581 O O . ALA A 1 205 ? -2.520 6.856 0.778 1.00 91.06 205 ALA A O 1
ATOM 1582 N N . GLY A 1 206 ? -0.289 7.027 0.787 1.00 87.00 206 GLY A N 1
ATOM 1583 C CA . GLY A 1 206 ? -0.270 8.161 1.706 1.00 87.00 206 GLY A CA 1
ATOM 1584 C C . GLY A 1 206 ? -0.648 7.811 3.148 1.00 87.00 206 GLY A C 1
ATOM 1585 O O . GLY A 1 206 ? -0.934 8.724 3.915 1.00 87.00 206 GLY A O 1
ATOM 1586 N N . LEU A 1 207 ? -0.665 6.524 3.538 1.00 90.75 207 LEU A N 1
ATOM 1587 C CA . LEU A 1 207 ? -1.247 6.110 4.816 1.00 90.75 207 LEU A CA 1
ATOM 1588 C C . LEU A 1 207 ? -0.560 6.793 5.999 1.00 90.75 207 LEU A C 1
ATOM 1590 O O . LEU A 1 207 ? 0.595 6.503 6.342 1.00 90.75 207 LEU A O 1
ATOM 1594 N N . GLN A 1 208 ? -1.335 7.637 6.666 1.00 85.31 208 GLN A N 1
ATOM 1595 C CA . GLN A 1 208 ? -0.941 8.401 7.828 1.00 85.31 208 GLN A CA 1
ATOM 1596 C C . GLN A 1 208 ? -2.159 8.584 8.728 1.00 85.31 208 GLN A C 1
ATOM 1598 O O . GLN A 1 208 ? -3.230 8.958 8.264 1.00 85.31 208 GLN A O 1
ATOM 1603 N N . TYR A 1 209 ? -1.979 8.341 10.025 1.00 89.81 209 TYR A N 1
ATOM 1604 C CA . TYR A 1 209 ? -3.027 8.589 11.007 1.00 89.81 209 TYR A CA 1
ATOM 1605 C C . TYR A 1 209 ? -2.658 9.750 11.914 1.00 89.81 209 TYR A C 1
ATOM 1607 O O . TYR A 1 209 ? -1.528 9.818 12.410 1.00 89.81 209 TYR A O 1
ATOM 1615 N N . ASP A 1 210 ? -3.645 10.603 12.171 1.00 83.69 210 ASP A N 1
ATOM 1616 C CA . ASP A 1 210 ? -3.589 11.650 13.179 1.00 83.69 210 ASP A CA 1
ATOM 1617 C C . ASP A 1 210 ? -4.382 11.207 14.426 1.00 83.69 210 ASP A C 1
ATOM 1619 O O . ASP A 1 210 ? -5.611 11.100 14.385 1.00 83.69 210 ASP A O 1
ATOM 1623 N N . PRO A 1 211 ? -3.715 10.982 15.575 1.00 79.50 211 PRO A N 1
ATOM 1624 C CA . PRO A 1 211 ? -4.377 10.608 16.823 1.00 79.50 211 PRO A CA 1
ATOM 1625 C C . PRO A 1 211 ? -5.392 11.635 17.350 1.00 79.50 211 PRO A C 1
ATOM 1627 O O . PRO A 1 211 ? -6.171 11.323 18.259 1.00 79.50 211 PRO A O 1
ATOM 1630 N N . THR A 1 212 ? -5.358 12.865 16.838 1.00 77.38 212 THR A N 1
ATOM 1631 C CA . THR A 1 212 ? -6.257 13.957 17.217 1.00 77.38 212 THR A CA 1
ATOM 1632 C C . THR A 1 212 ? -7.487 14.066 16.318 1.00 77.38 212 THR A C 1
ATOM 1634 O O . THR A 1 212 ? -8.465 14.697 16.719 1.00 77.38 212 THR A O 1
ATOM 1637 N N . ASP A 1 213 ? -7.506 13.380 15.174 1.00 79.06 213 ASP A N 1
ATOM 1638 C CA . ASP A 1 213 ? -8.612 13.430 14.223 1.00 79.06 213 ASP A CA 1
ATOM 1639 C C . ASP A 1 213 ? -9.860 12.716 14.767 1.00 79.06 213 ASP A C 1
ATOM 1641 O O . ASP A 1 213 ? -9.789 11.659 15.392 1.00 79.06 213 ASP A O 1
ATOM 1645 N N . HIS A 1 214 ? -11.031 13.317 14.596 1.00 82.81 214 HIS A N 1
ATOM 1646 C CA . HIS A 1 214 ? -12.322 12.770 15.021 1.00 82.81 214 HIS A CA 1
ATOM 1647 C C . HIS A 1 214 ? -13.159 12.215 13.859 1.00 82.81 214 HIS A C 1
ATOM 1649 O O . HIS A 1 214 ? -14.200 11.606 14.112 1.00 82.81 214 HIS A O 1
ATOM 1655 N N . GLN A 1 215 ? -12.716 12.426 12.619 1.00 86.62 215 GLN A N 1
ATOM 1656 C CA . GLN A 1 215 ? -13.418 12.080 11.385 1.00 86.62 215 GLN A CA 1
ATOM 1657 C C . GLN A 1 215 ? -12.853 10.824 10.717 1.00 86.62 215 GLN A C 1
ATOM 1659 O O . GLN A 1 215 ? -13.560 10.211 9.927 1.00 86.62 215 GLN A O 1
ATOM 1664 N N . HIS A 1 216 ? -11.626 10.426 11.057 1.00 90.75 216 HIS A N 1
ATOM 1665 C CA . HIS A 1 216 ? -10.926 9.274 10.482 1.00 90.75 216 HIS A CA 1
ATOM 1666 C C . HIS A 1 216 ? -10.403 8.326 11.577 1.00 90.75 216 HIS A C 1
ATOM 1668 O O . HIS A 1 216 ? -10.555 8.566 12.783 1.00 90.75 216 HIS A O 1
ATOM 1674 N N . ALA A 1 217 ? -9.780 7.224 11.157 1.00 92.69 217 ALA A N 1
ATOM 1675 C CA . ALA A 1 217 ? -8.987 6.374 12.037 1.00 92.69 217 ALA A CA 1
ATOM 1676 C C . ALA A 1 217 ? -7.784 7.138 12.631 1.00 92.69 217 ALA A C 1
ATOM 1678 O O . ALA A 1 217 ? -7.133 7.938 11.964 1.00 92.69 217 ALA A O 1
ATOM 1679 N N . ARG A 1 218 ? -7.474 6.868 13.904 1.00 91.00 218 ARG A N 1
ATOM 1680 C CA . ARG A 1 218 ? -6.436 7.569 14.690 1.00 91.00 218 ARG A CA 1
ATOM 1681 C C . ARG A 1 218 ? -5.104 6.850 14.764 1.00 91.00 218 ARG A C 1
ATOM 1683 O O . ARG A 1 218 ? -4.061 7.461 14.985 1.00 91.00 218 ARG A O 1
ATOM 1690 N N . ASP A 1 219 ? -5.159 5.535 14.660 1.00 94.19 219 ASP A N 1
ATOM 1691 C CA . ASP A 1 219 ? -4.017 4.642 14.717 1.00 94.19 219 ASP A CA 1
ATOM 1692 C C . ASP A 1 219 ? -4.403 3.280 14.140 1.00 94.19 219 ASP A C 1
ATOM 1694 O O . ASP A 1 219 ? -5.562 3.035 13.794 1.00 94.19 219 ASP A O 1
ATOM 1698 N N . MET A 1 220 ? -3.422 2.384 14.066 1.00 97.00 220 MET A N 1
ATOM 1699 C CA . MET A 1 220 ? -3.658 0.953 13.928 1.00 97.00 220 MET A CA 1
ATOM 1700 C C . MET A 1 220 ? -2.884 0.202 15.008 1.00 97.00 220 MET A C 1
ATOM 1702 O O . MET A 1 220 ? -1.744 0.537 15.324 1.00 97.00 220 MET A O 1
ATOM 1706 N N . TYR A 1 221 ? -3.473 -0.836 15.588 1.00 96.00 221 TYR A N 1
ATOM 1707 C CA . TYR A 1 221 ? -2.823 -1.663 16.597 1.00 96.00 221 TYR A CA 1
ATOM 1708 C C . TYR A 1 221 ? -3.311 -3.114 16.533 1.00 96.00 221 TYR A C 1
ATOM 1710 O O . TYR A 1 221 ? -4.297 -3.433 15.874 1.00 96.00 221 TYR A O 1
ATOM 1718 N N . ILE A 1 222 ? -2.580 -4.016 17.193 1.00 96.38 222 ILE A N 1
ATOM 1719 C CA . ILE A 1 222 ? -2.975 -5.423 17.313 1.00 96.38 222 ILE A CA 1
ATOM 1720 C C . ILE A 1 222 ? -3.800 -5.573 18.591 1.00 96.38 222 ILE A C 1
ATOM 1722 O O . ILE A 1 222 ? -3.273 -5.332 19.680 1.00 96.38 222 ILE A O 1
ATOM 1726 N N . ASP A 1 223 ? -5.066 -5.966 18.467 1.00 92.56 223 ASP A N 1
ATOM 1727 C CA . ASP A 1 223 ? -5.951 -6.188 19.612 1.00 92.56 223 ASP A CA 1
ATOM 1728 C C . ASP A 1 223 ? -5.642 -7.494 20.375 1.00 92.56 223 ASP A C 1
ATOM 1730 O O . ASP A 1 223 ? -4.797 -8.302 19.979 1.00 92.56 223 ASP A O 1
ATOM 1734 N N . ASP A 1 224 ? -6.352 -7.726 21.483 1.00 92.88 224 ASP A N 1
ATOM 1735 C CA . ASP A 1 224 ? -6.183 -8.924 22.320 1.00 92.88 224 ASP A CA 1
ATOM 1736 C C . ASP A 1 224 ? -6.529 -10.236 21.589 1.00 92.88 224 ASP A C 1
ATOM 1738 O O . ASP A 1 224 ? -6.111 -11.317 22.016 1.00 92.88 224 ASP A O 1
ATOM 1742 N N . SER A 1 225 ? -7.286 -10.162 20.489 1.00 91.75 225 SER A N 1
ATOM 1743 C CA . SER A 1 225 ? -7.597 -11.307 19.628 1.00 91.75 225 SER A CA 1
ATOM 1744 C C . SER A 1 225 ? -6.515 -11.572 18.576 1.00 91.75 225 SER A C 1
ATOM 1746 O O . SER A 1 225 ? -6.522 -12.617 17.923 1.00 91.75 225 SER A O 1
ATOM 1748 N N . GLY A 1 226 ? -5.542 -10.667 18.453 1.00 92.94 226 GLY A N 1
ATOM 1749 C CA . GLY A 1 226 ? -4.470 -10.740 17.476 1.00 92.94 226 GLY A CA 1
ATOM 1750 C C . GLY A 1 226 ? -4.868 -10.214 16.100 1.00 92.94 226 GLY A C 1
ATOM 1751 O O . GLY A 1 226 ? -4.230 -10.619 15.129 1.00 92.94 226 GLY A O 1
ATOM 1752 N N . ARG A 1 227 ? -5.897 -9.365 15.995 1.00 93.75 227 ARG A N 1
ATOM 1753 C CA . ARG A 1 227 ? -6.312 -8.704 14.747 1.00 93.75 227 ARG A CA 1
ATOM 1754 C C . ARG A 1 227 ? -5.753 -7.287 14.673 1.00 93.75 227 ARG A C 1
ATOM 1756 O O . ARG A 1 227 ? -5.633 -6.622 15.700 1.00 93.75 227 ARG A O 1
ATOM 1763 N N . CYS A 1 228 ? -5.414 -6.841 13.467 1.00 95.69 228 CYS A N 1
ATOM 1764 C CA . CYS A 1 228 ? -5.057 -5.450 13.202 1.00 95.69 228 CYS A CA 1
ATOM 1765 C C . CYS A 1 228 ? -6.345 -4.625 13.109 1.00 95.69 228 CYS A C 1
ATOM 1767 O O . CYS A 1 228 ? -7.178 -4.870 12.242 1.00 95.69 228 CYS A O 1
ATOM 1769 N N . VAL A 1 229 ? -6.530 -3.680 14.025 1.00 96.38 229 VAL A N 1
ATOM 1770 C CA . VAL A 1 229 ? -7.718 -2.819 14.100 1.00 96.38 229 VAL A CA 1
ATOM 1771 C C . VAL A 1 229 ? -7.297 -1.373 14.307 1.00 96.38 229 VAL A C 1
ATOM 1773 O O . VAL A 1 229 ? -6.165 -1.103 14.709 1.00 96.38 229 VAL A O 1
ATOM 1776 N N . ASN A 1 230 ? -8.215 -0.447 14.065 1.00 96.81 230 ASN A N 1
ATOM 1777 C CA . ASN A 1 230 ? -7.989 0.974 14.281 1.00 96.81 230 ASN A CA 1
ATOM 1778 C C . ASN A 1 230 ? -8.700 1.454 15.546 1.00 96.81 230 ASN A C 1
ATOM 1780 O O . ASN A 1 230 ? -9.767 0.937 15.893 1.00 96.81 230 ASN A O 1
ATOM 1784 N N . THR A 1 231 ? -8.153 2.480 16.198 1.00 93.88 231 THR A N 1
ATOM 1785 C CA . THR A 1 231 ? -8.909 3.317 17.141 1.00 93.88 231 THR A CA 1
ATOM 1786 C C . THR A 1 231 ? -9.596 4.457 16.388 1.00 93.88 231 THR A C 1
ATOM 1788 O O . THR A 1 231 ? -9.019 5.037 15.471 1.00 93.88 231 THR A O 1
ATOM 1791 N N . TYR A 1 232 ? -10.814 4.816 16.788 1.00 90.31 232 TYR A N 1
ATOM 1792 C CA . TYR A 1 232 ? -11.561 5.959 16.254 1.00 90.31 232 TYR A CA 1
ATOM 1793 C C . TYR A 1 232 ? -12.531 6.522 17.296 1.00 90.31 232 TYR A C 1
ATOM 1795 O O . TYR A 1 232 ? -12.724 5.932 18.360 1.00 90.31 232 TYR A O 1
ATOM 1803 N N . VAL A 1 233 ? -13.146 7.670 17.005 1.00 85.38 233 VAL A N 1
ATOM 1804 C CA . VAL A 1 233 ? -14.171 8.268 17.869 1.00 85.38 233 VAL A CA 1
ATOM 1805 C C . VAL A 1 233 ? -15.553 7.933 17.331 1.00 85.38 233 VAL A C 1
ATOM 1807 O O . VAL A 1 233 ? -15.875 8.237 16.185 1.00 85.38 233 VAL A O 1
ATOM 1810 N N . ASN A 1 234 ? -16.376 7.284 18.152 1.00 83.75 234 ASN A N 1
ATOM 1811 C CA . ASN A 1 234 ? -17.755 6.981 17.785 1.00 83.75 234 ASN A CA 1
ATOM 1812 C C . ASN A 1 234 ? -18.654 8.238 17.882 1.00 83.75 234 ASN A C 1
ATOM 1814 O O . ASN A 1 234 ? -18.242 9.247 18.458 1.00 83.75 234 ASN A O 1
ATOM 1818 N N . PRO A 1 235 ? -19.910 8.183 17.399 1.00 82.38 235 PRO A N 1
ATOM 1819 C CA . PRO A 1 235 ? -20.842 9.312 17.501 1.00 82.38 235 PRO A CA 1
ATOM 1820 C C . PRO A 1 235 ? -21.121 9.804 18.934 1.00 82.38 235 PRO A C 1
ATOM 1822 O O . PRO A 1 235 ? -21.526 10.947 19.119 1.00 82.38 235 PRO A O 1
ATOM 1825 N N . ASP A 1 236 ? -20.875 8.973 19.955 1.00 83.75 236 ASP A N 1
ATOM 1826 C CA . ASP A 1 236 ? -20.994 9.348 21.373 1.00 83.75 236 ASP A CA 1
ATOM 1827 C C . ASP A 1 236 ? -19.737 10.070 21.916 1.00 83.75 236 ASP A C 1
ATOM 1829 O O . ASP A 1 236 ? -19.622 10.326 23.120 1.00 83.75 236 ASP A O 1
ATOM 1833 N N . GLY A 1 237 ? -18.757 10.363 21.056 1.00 82.56 237 GLY A N 1
ATOM 1834 C CA . GLY A 1 237 ? -17.499 11.012 21.423 1.00 82.56 237 GLY A CA 1
ATOM 1835 C C . GLY A 1 237 ? -16.521 10.104 22.177 1.00 82.56 237 GLY A C 1
ATOM 1836 O O . GLY A 1 237 ? -15.564 10.601 22.773 1.00 82.56 237 GLY A O 1
ATOM 1837 N N . GLN A 1 238 ? -16.750 8.788 22.196 1.00 82.69 238 GLN A N 1
ATOM 1838 C CA . GLN A 1 238 ? -15.900 7.824 22.893 1.00 82.69 238 GLN A CA 1
ATOM 1839 C C . GLN A 1 238 ? -14.857 7.213 21.950 1.00 82.69 238 GLN A C 1
ATOM 1841 O O . GLN A 1 238 ? -15.212 6.805 20.841 1.00 82.69 238 GLN A O 1
ATOM 1846 N N . PRO A 1 239 ? -13.592 7.081 22.393 1.00 84.75 239 PRO A N 1
ATOM 1847 C CA . PRO A 1 239 ? -12.605 6.300 21.668 1.00 84.75 239 PRO A CA 1
ATOM 1848 C C . PRO A 1 239 ? -12.975 4.815 21.746 1.00 84.75 239 PRO A C 1
ATOM 1850 O O . PRO A 1 239 ? -13.148 4.253 22.831 1.00 84.75 239 PRO A O 1
ATOM 1853 N N . VAL A 1 240 ? -13.101 4.184 20.588 1.00 89.25 240 VAL A N 1
ATOM 1854 C CA . VAL A 1 240 ? -13.447 2.771 20.423 1.00 89.25 240 VAL A CA 1
ATOM 1855 C C . VAL A 1 240 ? -12.579 2.151 19.332 1.00 89.25 240 VAL A C 1
ATOM 1857 O O . VAL A 1 240 ? -11.905 2.861 18.588 1.00 89.25 240 VAL A O 1
ATOM 1860 N N . SER A 1 241 ? -12.612 0.826 19.227 1.00 92.56 241 SER A N 1
ATOM 1861 C CA . SER A 1 241 ? -11.814 0.078 18.256 1.00 92.56 241 SER A CA 1
ATOM 1862 C C . SER A 1 241 ? -12.694 -0.594 17.215 1.00 92.56 241 SER A C 1
ATOM 1864 O O . SER A 1 241 ? -13.787 -1.068 17.536 1.00 92.56 241 SER A O 1
ATOM 1866 N N . GLY A 1 242 ? -12.221 -0.681 15.975 1.00 92.88 242 GLY A N 1
ATOM 1867 C CA . GLY A 1 242 ? -12.953 -1.360 14.911 1.00 92.88 242 GLY A CA 1
ATOM 1868 C C . GLY A 1 242 ? -12.235 -1.375 13.570 1.00 92.88 242 GLY A C 1
ATOM 1869 O O . GLY A 1 242 ? -11.149 -0.815 13.420 1.00 92.88 242 GLY A O 1
ATOM 1870 N N . ALA A 1 243 ? -12.872 -2.041 12.608 1.00 95.50 243 ALA A N 1
ATOM 1871 C CA . ALA A 1 243 ? -12.494 -1.985 11.206 1.00 95.50 243 ALA A CA 1
ATOM 1872 C C . ALA A 1 243 ? -13.144 -0.752 10.571 1.00 95.50 243 ALA A C 1
ATOM 1874 O O . ALA A 1 243 ? -14.331 -0.770 10.245 1.00 95.50 243 ALA A O 1
ATOM 1875 N N . VAL A 1 244 ? -12.385 0.337 10.505 1.00 95.44 244 VAL A N 1
ATOM 1876 C CA . VAL A 1 244 ? -12.870 1.660 10.076 1.00 95.44 244 VAL A CA 1
ATOM 1877 C C . VAL A 1 244 ? -11.933 2.333 9.079 1.00 95.44 244 VAL A C 1
ATOM 1879 O O . VAL A 1 244 ? -12.024 3.533 8.868 1.00 95.44 244 VAL A O 1
ATOM 1882 N N . ASP A 1 245 ? -11.020 1.569 8.489 1.00 97.00 245 ASP A N 1
ATOM 1883 C CA . ASP A 1 245 ? -10.140 2.064 7.440 1.00 97.00 245 ASP A CA 1
ATOM 1884 C C . ASP A 1 245 ? -9.790 0.954 6.442 1.00 97.00 245 ASP A C 1
ATOM 1886 O O . ASP A 1 245 ? -10.114 -0.209 6.703 1.00 97.00 245 ASP A O 1
ATOM 1890 N N . VAL A 1 246 ? -9.158 1.278 5.310 1.00 98.31 246 VAL A N 1
ATOM 1891 C CA . VAL A 1 246 ? -8.960 0.358 4.172 1.00 98.31 246 VAL A CA 1
ATOM 1892 C C . VAL A 1 246 ? -8.382 -0.984 4.619 1.00 98.31 246 VAL A C 1
ATOM 1894 O O . VAL A 1 246 ? -8.974 -2.035 4.357 1.00 98.31 246 VAL A O 1
ATOM 1897 N N . VAL A 1 247 ? -7.261 -0.961 5.345 1.00 98.38 247 VAL A N 1
ATOM 1898 C CA . VAL A 1 247 ? -6.549 -2.174 5.779 1.00 98.38 247 VAL A CA 1
ATOM 1899 C C . VAL A 1 247 ? -7.424 -3.063 6.664 1.00 98.38 247 VAL A C 1
ATOM 1901 O O . VAL A 1 247 ? -7.600 -4.251 6.388 1.00 98.38 247 VAL A O 1
ATOM 1904 N N . SER A 1 248 ? -8.019 -2.499 7.716 1.00 98.06 248 SER A N 1
ATOM 1905 C CA . SER A 1 248 ? -8.827 -3.272 8.664 1.00 98.06 248 SER A CA 1
ATOM 1906 C C . SER A 1 248 ? -10.158 -3.730 8.059 1.00 98.06 248 SER A C 1
ATOM 1908 O O . SER A 1 248 ? -10.610 -4.840 8.339 1.00 98.06 248 SER A O 1
ATOM 1910 N N . CYS A 1 249 ? -10.765 -2.929 7.179 1.00 98.62 249 CYS A N 1
ATOM 1911 C CA . CYS A 1 249 ? -11.983 -3.291 6.455 1.00 98.62 249 CYS A CA 1
ATOM 1912 C C . CYS A 1 249 ? -11.747 -4.441 5.471 1.00 98.62 249 CYS A C 1
ATOM 1914 O O . CYS A 1 249 ? -12.562 -5.363 5.413 1.00 98.62 249 CYS A O 1
ATOM 1916 N N . VAL A 1 250 ? -10.636 -4.426 4.725 1.00 98.81 250 VAL A N 1
ATOM 1917 C CA . VAL A 1 250 ? -10.254 -5.536 3.838 1.00 98.81 250 VAL A CA 1
ATOM 1918 C C . VAL A 1 250 ? -10.007 -6.808 4.648 1.00 98.81 250 VAL A C 1
ATOM 1920 O O . VAL A 1 250 ? -10.491 -7.875 4.264 1.00 98.81 250 VAL A O 1
ATOM 1923 N N . ASP A 1 251 ? -9.323 -6.709 5.790 1.00 98.38 251 ASP A N 1
ATOM 1924 C CA . ASP A 1 251 ? -9.074 -7.860 6.659 1.00 98.38 251 ASP A CA 1
ATOM 1925 C C . ASP A 1 251 ? -10.373 -8.501 7.168 1.00 98.38 251 ASP A C 1
ATOM 1927 O O . ASP A 1 251 ? -10.550 -9.719 7.038 1.00 98.38 251 ASP A O 1
ATOM 1931 N N . ASP A 1 252 ? -11.299 -7.686 7.678 1.00 97.94 252 ASP A N 1
ATOM 1932 C CA . ASP A 1 252 ? -12.626 -8.115 8.135 1.00 97.94 252 ASP A CA 1
ATOM 1933 C C . ASP A 1 252 ? -13.483 -8.677 6.981 1.00 97.94 252 ASP A C 1
ATOM 1935 O O . ASP A 1 252 ? -14.307 -9.576 7.189 1.00 97.94 252 ASP A O 1
ATOM 1939 N N . PHE A 1 253 ? -13.322 -8.156 5.760 1.00 98.69 253 PHE A N 1
ATOM 1940 C CA . PHE A 1 253 ? -14.026 -8.650 4.577 1.00 98.69 253 PHE A CA 1
ATOM 1941 C C . PHE A 1 253 ? -13.504 -10.023 4.149 1.00 98.69 253 PHE A C 1
ATOM 1943 O O . PHE A 1 253 ? -14.302 -10.935 3.939 1.00 98.69 253 PHE A O 1
ATOM 1950 N N . ILE A 1 254 ? -12.182 -10.217 4.097 1.00 98.56 254 ILE A N 1
ATOM 1951 C CA . ILE A 1 254 ? -11.550 -11.509 3.778 1.00 98.56 254 ILE A CA 1
ATOM 1952 C C . ILE A 1 254 ? -11.903 -12.568 4.828 1.00 98.56 254 ILE A C 1
ATOM 1954 O O . ILE A 1 254 ? -12.119 -13.726 4.476 1.00 98.56 254 ILE A O 1
ATOM 1958 N N . GLU A 1 255 ? -12.007 -12.204 6.110 1.00 96.50 255 GLU A N 1
ATOM 1959 C CA . GLU A 1 255 ? -12.442 -13.142 7.156 1.00 96.50 255 GLU A CA 1
ATOM 1960 C C . GLU A 1 255 ? -13.842 -13.719 6.863 1.00 96.50 255 GLU A C 1
ATOM 1962 O O . GLU A 1 255 ? -14.093 -14.906 7.089 1.00 96.50 255 GLU A O 1
ATOM 1967 N N . LYS A 1 256 ? -14.741 -12.902 6.302 1.00 97.50 256 LYS A N 1
ATOM 1968 C CA . LYS A 1 256 ? -16.106 -13.297 5.906 1.00 97.50 256 LYS A CA 1
ATOM 1969 C C . LYS A 1 256 ? -16.158 -13.940 4.513 1.00 97.50 256 LYS A C 1
ATOM 1971 O O . LYS A 1 256 ? -17.017 -14.789 4.271 1.00 97.50 256 LYS A O 1
ATOM 1976 N N . HIS A 1 257 ? -15.241 -13.559 3.626 1.00 97.88 257 HIS A N 1
ATOM 1977 C CA . HIS A 1 257 ? -15.162 -13.950 2.216 1.00 97.88 257 HIS A CA 1
ATOM 1978 C C . HIS A 1 257 ? -13.739 -14.419 1.860 1.00 97.88 257 HIS A C 1
ATOM 1980 O O . HIS A 1 257 ? -13.021 -13.735 1.129 1.00 97.88 257 HIS A O 1
ATOM 1986 N N . PRO A 1 258 ? -13.286 -15.583 2.365 1.00 96.69 258 PRO A N 1
ATOM 1987 C CA . PRO A 1 258 ? -11.900 -16.024 2.190 1.00 96.69 258 PRO A CA 1
ATOM 1988 C C . PRO A 1 258 ? -11.514 -16.274 0.724 1.00 96.69 258 PRO A C 1
ATOM 1990 O O . PRO A 1 258 ? -10.335 -16.241 0.389 1.00 96.69 258 PRO A O 1
ATOM 1993 N N . ASP A 1 259 ? -12.490 -16.503 -0.157 1.00 95.94 259 ASP A N 1
ATOM 1994 C CA . ASP A 1 259 ? -12.305 -16.660 -1.602 1.00 95.94 259 ASP A CA 1
ATOM 1995 C C . ASP A 1 259 ? -12.105 -15.331 -2.354 1.00 95.94 259 ASP A C 1
ATOM 1997 O O . ASP A 1 259 ? -11.796 -15.351 -3.545 1.00 95.94 259 ASP A O 1
ATOM 2001 N N . PHE A 1 260 ? -12.235 -14.183 -1.677 1.00 98.50 260 PHE A N 1
ATOM 2002 C CA . PHE A 1 260 ? -11.851 -12.875 -2.214 1.00 98.50 260 PHE A CA 1
ATOM 2003 C C . PHE A 1 260 ? -10.327 -12.679 -2.252 1.00 98.50 260 PHE A C 1
ATOM 2005 O O . PHE A 1 260 ? -9.847 -11.806 -2.966 1.00 98.50 260 PHE A O 1
ATOM 2012 N N . SER A 1 261 ? -9.556 -13.498 -1.529 1.00 97.88 261 SER A N 1
ATOM 2013 C CA . SER A 1 261 ? -8.092 -13.439 -1.477 1.00 97.88 261 SER A CA 1
ATOM 2014 C C . SER A 1 261 ? -7.463 -14.621 -2.209 1.00 97.88 261 SER A C 1
ATOM 2016 O O . SER A 1 261 ? -7.622 -15.777 -1.807 1.00 97.88 261 SER A O 1
ATOM 2018 N N . PHE A 1 262 ? -6.699 -14.356 -3.270 1.00 95.62 262 PHE A N 1
ATOM 2019 C CA . PHE A 1 262 ? -5.948 -15.400 -3.956 1.00 95.62 262 PHE A CA 1
ATOM 2020 C C . PHE A 1 262 ? -4.539 -15.533 -3.376 1.00 95.62 262 PHE A C 1
ATOM 2022 O O . PHE A 1 262 ? -3.802 -14.558 -3.252 1.00 95.62 262 PHE A O 1
ATOM 2029 N N . ASN A 1 263 ? -4.154 -16.760 -3.008 1.00 93.06 263 ASN A N 1
ATOM 2030 C CA . ASN A 1 263 ? -2.861 -17.078 -2.386 1.00 93.06 263 ASN A CA 1
ATOM 2031 C C . ASN A 1 263 ? -2.519 -16.236 -1.138 1.00 93.06 263 ASN A C 1
ATOM 2033 O O . ASN A 1 263 ? -1.350 -16.107 -0.776 1.00 93.06 263 ASN A O 1
ATOM 2037 N N . GLY A 1 264 ? -3.540 -15.722 -0.446 1.00 95.12 264 GLY A N 1
ATOM 2038 C CA . GLY A 1 264 ? -3.379 -14.904 0.754 1.00 95.12 264 GLY A CA 1
ATOM 2039 C C . GLY A 1 264 ? -3.088 -13.429 0.482 1.00 95.12 264 GLY A C 1
ATOM 2040 O O . GLY A 1 264 ? -2.761 -12.724 1.427 1.00 95.12 264 GLY A O 1
ATOM 2041 N N . ALA A 1 265 ? -3.198 -12.949 -0.760 1.00 97.75 265 ALA A N 1
ATOM 2042 C CA . ALA A 1 265 ? -3.042 -11.531 -1.074 1.00 97.75 265 ALA A CA 1
ATOM 2043 C C . ALA A 1 265 ? -4.117 -10.671 -0.384 1.00 97.75 265 ALA A C 1
ATOM 2045 O O . ALA A 1 265 ? -5.300 -11.025 -0.405 1.00 97.75 265 ALA A O 1
ATOM 2046 N N . ARG A 1 266 ? -3.716 -9.538 0.203 1.00 98.12 266 ARG A N 1
ATOM 2047 C CA . ARG A 1 266 ? -4.640 -8.595 0.866 1.00 98.12 266 ARG A CA 1
ATOM 2048 C C . ARG A 1 266 ? -4.681 -7.215 0.220 1.00 98.12 266 ARG A C 1
ATOM 2050 O O . ARG A 1 266 ? -5.751 -6.641 0.079 1.00 98.12 266 ARG A O 1
ATOM 2057 N N . GLY A 1 267 ? -3.537 -6.715 -0.231 1.00 98.19 267 GLY A N 1
ATOM 2058 C CA . GLY A 1 267 ? -3.427 -5.397 -0.846 1.00 98.19 267 GLY A CA 1
ATOM 2059 C C . GLY A 1 267 ? -2.057 -4.779 -0.604 1.00 98.19 267 GLY A C 1
ATOM 2060 O O . GLY A 1 267 ? -1.128 -5.454 -0.144 1.00 98.19 267 GLY A O 1
ATOM 2061 N N . ILE A 1 268 ? -1.937 -3.491 -0.918 1.00 98.75 268 ILE A N 1
ATOM 2062 C CA . ILE A 1 268 ? -0.696 -2.725 -0.791 1.00 98.75 268 ILE A CA 1
ATOM 2063 C C . ILE A 1 268 ? -0.887 -1.560 0.186 1.00 98.75 268 ILE A C 1
ATOM 2065 O O . ILE A 1 268 ? -1.743 -0.708 -0.023 1.00 98.75 268 ILE A O 1
ATOM 2069 N N . ILE A 1 269 ? -0.040 -1.484 1.211 1.00 98.44 269 ILE A N 1
ATOM 2070 C CA . ILE A 1 269 ? 0.010 -0.366 2.159 1.00 98.44 269 ILE A CA 1
ATOM 2071 C C . ILE A 1 269 ? 1.164 0.557 1.763 1.00 98.44 269 ILE A C 1
ATOM 2073 O O . ILE A 1 269 ? 2.339 0.190 1.900 1.00 98.44 269 ILE A O 1
ATOM 2077 N N . GLY A 1 270 ? 0.839 1.744 1.261 1.00 97.00 270 GLY A N 1
ATOM 2078 C CA . GLY A 1 270 ? 1.790 2.787 0.902 1.00 97.00 270 GLY A CA 1
ATOM 2079 C C . GLY A 1 270 ? 2.064 3.712 2.076 1.00 97.00 270 GLY A C 1
ATOM 2080 O O . GLY A 1 270 ? 1.269 4.594 2.369 1.00 97.00 270 GLY A O 1
ATOM 2081 N N . LEU A 1 271 ? 3.214 3.543 2.727 1.00 95.75 271 LEU A N 1
ATOM 2082 C CA . LEU A 1 271 ? 3.562 4.334 3.908 1.00 95.75 271 LEU A CA 1
ATOM 2083 C C . LEU A 1 271 ? 4.322 5.608 3.537 1.00 95.75 271 LEU A C 1
ATOM 2085 O O . LEU A 1 271 ? 5.298 5.545 2.776 1.00 95.75 271 LEU A O 1
ATOM 2089 N N . THR A 1 272 ? 3.933 6.719 4.160 1.00 91.75 272 THR A N 1
ATOM 2090 C CA . THR A 1 272 ? 4.733 7.946 4.276 1.00 91.75 272 THR A CA 1
ATOM 2091 C C . THR A 1 272 ? 5.558 7.909 5.563 1.00 91.75 272 THR A C 1
ATOM 2093 O O . THR A 1 272 ? 5.440 6.987 6.370 1.00 91.75 272 THR A O 1
ATOM 2096 N N . GLY A 1 273 ? 6.500 8.838 5.730 1.00 87.62 273 GLY A N 1
ATOM 2097 C CA . GLY A 1 273 ? 7.408 8.837 6.883 1.00 87.62 273 GLY A CA 1
ATOM 2098 C C . GLY A 1 273 ? 7.451 10.132 7.681 1.00 87.62 273 GLY A C 1
ATOM 2099 O O . GLY A 1 273 ? 8.009 10.121 8.781 1.00 87.62 273 GLY A O 1
ATOM 2100 N N . ALA A 1 274 ? 6.903 11.225 7.145 1.00 84.06 274 ALA A N 1
ATOM 2101 C CA . ALA A 1 274 ? 7.015 12.557 7.731 1.00 84.06 274 ALA A CA 1
ATOM 2102 C C . ALA A 1 274 ? 6.411 12.642 9.139 1.00 84.06 274 ALA A C 1
ATOM 2104 O O . ALA A 1 274 ? 7.023 13.244 10.021 1.00 84.06 274 ALA A O 1
ATOM 2105 N N . GLU A 1 275 ? 5.279 11.980 9.383 1.00 81.44 275 GLU A N 1
ATOM 2106 C CA . GLU A 1 275 ? 4.563 12.099 10.657 1.00 81.44 275 GLU A CA 1
ATOM 2107 C C . GLU A 1 275 ? 4.617 10.864 11.557 1.00 81.44 275 GLU A C 1
ATOM 2109 O O . GLU A 1 275 ? 4.037 10.871 12.645 1.00 81.44 275 GLU A O 1
ATOM 2114 N N . GLY A 1 276 ? 5.376 9.840 11.173 1.00 88.31 276 GLY A N 1
ATOM 2115 C CA . GLY A 1 276 ? 5.423 8.556 11.870 1.00 88.31 276 GLY A CA 1
ATOM 2116 C C . GLY A 1 276 ? 4.769 7.446 11.054 1.00 88.31 276 GLY A C 1
ATOM 2117 O O . GLY A 1 276 ? 4.618 7.587 9.849 1.00 88.31 276 GLY A O 1
ATOM 2118 N N . LEU A 1 277 ? 4.437 6.324 11.697 1.00 92.88 277 LEU A N 1
ATOM 2119 C CA . LEU A 1 277 ? 3.804 5.168 11.048 1.00 92.88 277 LEU A CA 1
ATOM 2120 C C . LEU A 1 277 ? 2.646 4.659 11.903 1.00 92.88 277 LEU A C 1
ATOM 2122 O O . LEU A 1 277 ? 2.822 4.474 13.107 1.00 92.88 277 LEU A O 1
ATOM 2126 N N . PHE A 1 278 ? 1.497 4.379 11.284 1.00 94.50 278 PHE A N 1
ATOM 2127 C CA . PHE A 1 278 ? 0.313 3.800 11.940 1.00 94.50 278 PHE A CA 1
ATOM 2128 C C . PHE A 1 278 ? -0.187 4.577 13.177 1.00 94.50 278 PHE A C 1
ATOM 2130 O O . PHE A 1 278 ? -0.713 3.972 14.108 1.00 94.50 278 PHE A O 1
ATOM 2137 N N . GLY A 1 279 ? -0.009 5.903 13.203 1.00 90.50 279 GLY A N 1
ATOM 2138 C CA . GLY A 1 279 ? -0.363 6.763 14.344 1.00 90.50 279 GLY A CA 1
ATOM 2139 C C . GLY A 1 279 ? 0.720 6.865 15.428 1.00 90.50 279 GLY A C 1
ATOM 2140 O O . GLY A 1 279 ? 0.530 7.545 16.434 1.00 90.50 279 GLY A O 1
ATOM 2141 N N . TYR A 1 280 ? 1.883 6.229 15.237 1.00 90.56 280 TYR A N 1
ATOM 2142 C CA . TYR A 1 280 ? 2.989 6.249 16.197 1.00 90.56 280 TYR A CA 1
ATOM 2143 C C . TYR A 1 280 ? 4.171 7.096 15.727 1.00 90.56 280 TYR A C 1
ATOM 2145 O O . TYR A 1 280 ? 4.687 6.937 14.613 1.00 90.56 280 TYR A O 1
ATOM 2153 N N . LYS A 1 281 ? 4.697 7.928 16.632 1.00 86.00 281 LYS A N 1
ATOM 2154 C CA . LYS A 1 281 ? 5.918 8.708 16.401 1.00 86.00 281 LYS A CA 1
ATOM 2155 C C . LYS A 1 281 ? 7.145 7.808 16.564 1.00 86.00 281 LYS A C 1
ATOM 2157 O O . LYS A 1 281 ? 7.541 7.432 17.664 1.00 86.00 281 LYS A O 1
ATOM 2162 N N . ILE A 1 282 ? 7.783 7.467 15.447 1.00 80.19 282 ILE A N 1
ATOM 2163 C CA . ILE A 1 282 ? 8.955 6.574 15.426 1.00 80.19 282 ILE A CA 1
ATOM 2164 C C . ILE A 1 282 ? 10.298 7.307 15.259 1.00 80.19 282 ILE A C 1
ATOM 2166 O O . ILE A 1 282 ? 11.355 6.670 15.239 1.00 80.19 282 ILE A O 1
ATOM 2170 N N . TYR A 1 283 ? 10.303 8.638 15.192 1.00 72.88 283 TYR A N 1
ATOM 2171 C CA . TYR A 1 283 ? 11.515 9.461 15.217 1.00 72.88 283 TYR A CA 1
ATOM 2172 C C . TYR A 1 283 ? 11.341 10.606 16.212 1.00 72.88 283 TYR A C 1
ATOM 2174 O O . TYR A 1 283 ? 10.244 11.125 16.370 1.00 72.88 283 TYR A O 1
ATOM 2182 N N . ALA A 1 284 ? 12.433 10.990 16.876 1.00 55.62 284 ALA A N 1
ATOM 2183 C CA . ALA A 1 284 ? 12.472 12.242 17.617 1.00 55.62 284 ALA A CA 1
ATOM 2184 C C . ALA A 1 284 ? 12.607 13.369 16.593 1.00 55.62 284 ALA A C 1
ATOM 2186 O O . ALA A 1 284 ? 13.578 13.355 15.836 1.00 55.62 284 ALA A O 1
ATOM 2187 N N . ASP A 1 285 ? 11.609 14.245 16.562 1.00 55.16 285 ASP A N 1
ATOM 2188 C CA . ASP A 1 285 ? 11.398 15.325 15.600 1.00 55.16 285 ASP A CA 1
ATOM 2189 C C . ASP A 1 285 ? 12.691 16.053 15.182 1.00 55.16 285 ASP A C 1
ATOM 2191 O O . ASP A 1 285 ? 13.377 16.655 16.016 1.00 55.16 285 ASP A O 1
ATOM 2195 N N . PRO A 1 286 ? 13.064 15.996 13.897 1.00 47.00 286 PRO A N 1
ATOM 2196 C CA . PRO A 1 286 ? 13.801 17.066 13.254 1.00 47.00 286 PRO A CA 1
ATOM 2197 C C . PRO A 1 286 ? 12.881 17.724 12.220 1.00 47.00 286 PRO A C 1
ATOM 2199 O O . PRO A 1 286 ? 12.311 17.002 11.420 1.00 47.00 286 PRO A O 1
ATOM 2202 N N . ASP A 1 287 ? 12.797 19.054 12.161 1.00 48.50 287 ASP A N 1
ATOM 2203 C CA . ASP A 1 287 ? 12.023 19.828 11.170 1.00 48.50 287 ASP A CA 1
ATOM 2204 C C . ASP A 1 287 ? 12.283 19.411 9.691 1.00 48.50 287 ASP A C 1
ATOM 2206 O O . ASP A 1 287 ? 12.965 20.118 8.944 1.00 48.50 287 ASP A O 1
ATOM 2210 N N . VAL A 1 288 ? 11.786 18.260 9.216 1.00 47.25 288 VAL A N 1
ATOM 2211 C CA . VAL A 1 288 ? 12.172 17.688 7.910 1.00 47.25 288 VAL A CA 1
ATOM 2212 C C . VAL A 1 288 ? 11.471 18.417 6.769 1.00 47.25 288 VAL A C 1
ATOM 2214 O O . VAL A 1 288 ? 12.085 18.631 5.724 1.00 47.25 288 VAL A O 1
ATOM 2217 N N . VAL A 1 289 ? 10.243 18.892 6.994 1.00 41.09 289 VAL A N 1
ATOM 2218 C CA . VAL A 1 289 ? 9.509 19.722 6.025 1.00 41.09 289 VAL A CA 1
ATOM 2219 C C . VAL A 1 289 ? 10.294 21.009 5.731 1.00 41.09 289 VAL A C 1
ATOM 2221 O O . VAL A 1 289 ? 10.450 21.402 4.576 1.00 41.09 289 VAL A O 1
ATOM 2224 N N . SER A 1 290 ? 10.938 21.594 6.750 1.00 41.53 290 SER A N 1
ATOM 2225 C CA . SER A 1 290 ? 11.813 22.757 6.557 1.00 41.53 290 SER A CA 1
ATOM 2226 C C . SER A 1 290 ? 13.090 22.426 5.772 1.00 41.53 290 SER A C 1
ATOM 2228 O O . SER A 1 290 ? 13.586 23.272 5.033 1.00 41.53 290 SER A O 1
ATOM 2230 N N . ILE A 1 291 ? 13.622 21.201 5.889 1.00 39.19 291 ILE A N 1
ATOM 2231 C CA . ILE A 1 291 ? 14.857 20.759 5.218 1.00 39.19 291 ILE A CA 1
ATOM 2232 C C . ILE A 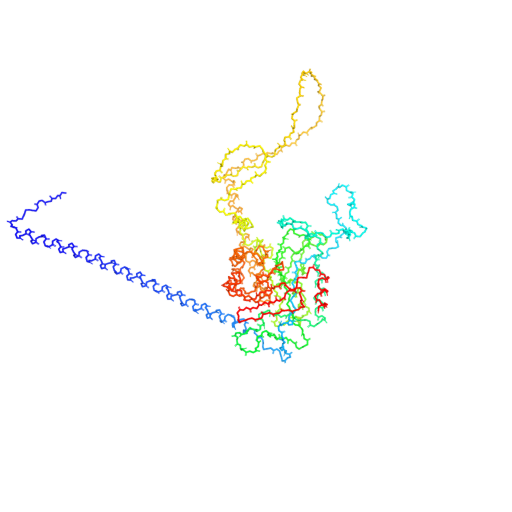1 291 ? 14.624 20.526 3.723 1.00 39.19 291 ILE A C 1
ATOM 2234 O O . ILE A 1 291 ? 15.533 20.781 2.932 1.00 39.19 291 ILE A O 1
ATOM 2238 N N . ILE A 1 292 ? 13.443 20.052 3.316 1.00 43.06 292 ILE A N 1
ATOM 2239 C CA . ILE A 1 292 ? 13.090 19.897 1.895 1.00 43.06 292 ILE A CA 1
ATOM 2240 C C . ILE A 1 292 ? 12.903 21.280 1.245 1.00 43.06 292 ILE A C 1
ATOM 2242 O O . ILE A 1 292 ? 13.421 21.494 0.152 1.00 43.06 292 ILE A O 1
ATOM 2246 N N . ASN A 1 293 ? 12.329 22.248 1.971 1.00 40.12 293 ASN A N 1
ATOM 2247 C CA . ASN A 1 293 ? 12.075 23.607 1.470 1.00 40.12 293 ASN A CA 1
ATOM 2248 C C . ASN A 1 293 ? 13.257 24.597 1.598 1.00 40.12 293 ASN A C 1
ATOM 2250 O O . ASN A 1 293 ? 13.246 25.631 0.938 1.00 40.12 293 ASN A O 1
ATOM 2254 N N . ARG A 1 294 ? 14.292 24.333 2.416 1.00 36.28 294 ARG A N 1
ATOM 2255 C CA . ARG A 1 294 ? 15.392 25.303 2.667 1.00 36.28 294 ARG A CA 1
ATOM 2256 C C . ARG A 1 294 ? 16.513 25.350 1.628 1.00 36.28 294 ARG A C 1
ATOM 2258 O O . ARG A 1 294 ? 17.251 26.331 1.608 1.00 36.28 294 ARG A O 1
ATOM 2265 N N . GLU A 1 295 ? 16.706 24.311 0.821 1.00 35.75 295 GLU A N 1
ATOM 2266 C CA . GLU A 1 295 ? 17.865 24.220 -0.093 1.00 35.75 295 GLU A CA 1
ATOM 2267 C C . GLU A 1 295 ? 17.582 24.716 -1.522 1.00 35.75 295 GLU A C 1
ATOM 2269 O O . GLU A 1 295 ? 18.458 24.642 -2.381 1.00 35.75 295 GLU A O 1
ATOM 2274 N N . SER A 1 296 ? 16.402 25.286 -1.780 1.00 37.53 296 SER A N 1
ATOM 2275 C CA . SER A 1 296 ? 16.046 25.921 -3.059 1.00 37.53 296 SER A CA 1
ATOM 2276 C C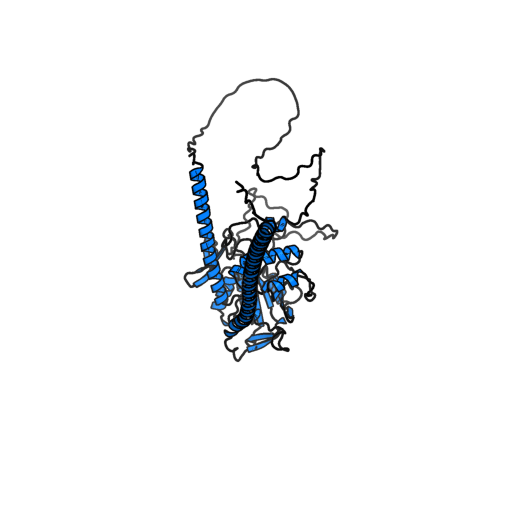 . SER A 1 296 ? 16.560 27.361 -3.213 1.00 37.53 296 SER A C 1
ATOM 2278 O O . SER A 1 296 ? 16.358 27.968 -4.262 1.00 37.53 296 SER A O 1
ATOM 2280 N N . VAL A 1 297 ? 17.286 27.912 -2.231 1.00 36.44 297 VAL A N 1
ATOM 2281 C CA . VAL A 1 297 ? 17.952 29.217 -2.381 1.00 36.44 297 VAL A CA 1
ATOM 2282 C C . VAL A 1 297 ? 19.449 29.002 -2.632 1.00 36.44 297 VAL A C 1
ATOM 2284 O O . VAL A 1 297 ? 20.165 28.586 -1.717 1.00 36.44 297 VAL A O 1
ATOM 2287 N N . PRO A 1 298 ? 19.964 29.273 -3.846 1.00 32.59 298 PRO A N 1
ATOM 2288 C CA . PRO A 1 298 ? 21.368 29.048 -4.148 1.00 32.59 298 PRO A CA 1
ATOM 2289 C C . PRO A 1 298 ? 22.279 29.972 -3.330 1.00 32.59 298 PRO A C 1
ATOM 2291 O O . PRO A 1 298 ? 21.947 31.123 -3.021 1.00 32.59 298 PRO A O 1
ATOM 2294 N N . GLU A 1 299 ? 23.458 29.451 -2.995 1.00 30.56 299 GLU A N 1
ATOM 2295 C CA . GLU A 1 299 ? 24.491 30.144 -2.228 1.00 30.56 299 GLU A CA 1
ATOM 2296 C C . GLU A 1 299 ? 24.887 31.458 -2.936 1.00 30.56 299 GLU A C 1
ATOM 2298 O O . GLU A 1 299 ? 25.397 31.449 -4.056 1.00 30.56 299 GLU A O 1
ATOM 2303 N N . GLY A 1 300 ? 24.612 32.599 -2.290 1.00 33.78 300 GLY A N 1
ATOM 2304 C CA . GLY A 1 300 ? 24.851 33.943 -2.840 1.00 33.78 300 GLY A CA 1
ATOM 2305 C C . GLY A 1 300 ? 23.603 34.729 -3.265 1.00 33.78 300 GLY A C 1
ATOM 2306 O O . GLY A 1 300 ? 23.748 35.830 -3.796 1.00 33.78 300 GLY A O 1
ATOM 2307 N N . THR A 1 301 ? 22.394 34.218 -3.021 1.00 35.00 301 THR A N 1
ATOM 2308 C CA . THR A 1 301 ? 21.154 34.947 -3.335 1.00 35.00 301 THR A CA 1
ATOM 2309 C C . THR A 1 301 ? 20.937 36.114 -2.366 1.00 35.00 301 THR A C 1
ATOM 2311 O O . THR A 1 301 ? 20.778 35.923 -1.161 1.00 35.00 301 THR A O 1
ATOM 2314 N N . VAL A 1 302 ? 20.929 37.336 -2.901 1.00 31.53 302 VAL A N 1
ATOM 2315 C CA . VAL A 1 302 ? 20.486 38.544 -2.194 1.00 31.53 302 VAL A CA 1
ATOM 2316 C C . VAL A 1 302 ? 18.964 38.598 -2.283 1.00 31.53 302 VAL A C 1
ATOM 2318 O O . VAL A 1 302 ? 18.408 38.728 -3.370 1.00 31.53 302 VAL A O 1
ATOM 2321 N N . ILE A 1 303 ? 18.296 38.486 -1.140 1.00 33.72 303 ILE A N 1
ATOM 2322 C CA . ILE A 1 303 ? 16.856 38.716 -1.009 1.00 33.72 303 ILE A CA 1
ATOM 2323 C C . ILE A 1 303 ? 16.598 40.225 -0.984 1.00 33.72 303 ILE A C 1
ATOM 2325 O O . ILE A 1 303 ? 17.005 40.919 -0.054 1.00 33.72 303 ILE A O 1
ATOM 2329 N N . HIS A 1 304 ? 15.942 40.729 -2.027 1.00 30.77 304 HIS A N 1
ATOM 2330 C CA . HIS A 1 304 ? 15.394 42.079 -2.062 1.00 30.77 304 HIS A CA 1
ATOM 2331 C C . HIS A 1 304 ? 13.944 42.020 -1.580 1.00 30.77 304 HIS A C 1
ATOM 2333 O O . HIS A 1 304 ? 13.090 41.464 -2.265 1.00 30.77 304 HIS A O 1
ATOM 2339 N N . ALA A 1 305 ? 13.670 42.586 -0.406 1.00 31.73 305 ALA A N 1
ATOM 2340 C CA . ALA A 1 305 ? 12.311 42.945 -0.028 1.00 31.73 305 ALA A CA 1
ATOM 2341 C C . ALA A 1 305 ? 11.943 44.226 -0.794 1.00 31.73 305 ALA A C 1
ATOM 2343 O O . ALA A 1 305 ? 12.600 45.251 -0.613 1.00 31.73 305 ALA A O 1
ATOM 2344 N N . GLY A 1 306 ? 10.949 44.167 -1.679 1.00 29.25 306 GLY A N 1
ATOM 2345 C CA . GLY A 1 306 ? 10.258 45.378 -2.127 1.00 29.25 306 GLY A CA 1
ATOM 2346 C C . GLY A 1 306 ? 9.207 45.764 -1.082 1.00 29.25 306 GLY A C 1
ATOM 2347 O O . GLY A 1 306 ? 8.619 44.879 -0.470 1.00 29.25 306 GLY A O 1
ATOM 2348 N N . GLU A 1 307 ? 8.905 47.025 -0.802 1.00 36.06 307 GLU A N 1
ATOM 2349 C CA . GLU A 1 307 ? 9.528 48.303 -1.156 1.00 36.06 307 GLU A CA 1
ATOM 2350 C C . GLU A 1 307 ? 8.850 49.346 -0.241 1.00 36.06 307 GLU A C 1
ATOM 2352 O O . GLU A 1 307 ? 7.627 49.364 -0.180 1.00 36.06 307 GLU A O 1
ATOM 2357 N N . GLU A 1 308 ? 9.608 50.153 0.509 1.00 34.06 308 GLU A N 1
ATOM 2358 C CA . GLU A 1 308 ? 9.457 51.618 0.626 1.00 34.06 308 GLU A CA 1
ATOM 2359 C C . GLU A 1 308 ? 10.333 52.185 1.762 1.00 34.06 308 GLU A C 1
ATOM 2361 O O . GLU A 1 308 ? 10.460 51.622 2.844 1.00 34.06 308 GLU A O 1
ATOM 2366 N N . ASP A 1 309 ? 10.926 53.336 1.454 1.00 32.75 309 ASP A N 1
ATOM 2367 C CA . ASP A 1 309 ? 11.929 54.122 2.181 1.00 32.75 309 ASP A CA 1
ATOM 2368 C C . ASP A 1 309 ? 13.351 53.535 2.264 1.00 32.75 309 ASP A C 1
ATOM 2370 O O . ASP A 1 309 ? 13.676 52.568 2.954 1.00 32.75 309 ASP A O 1
ATOM 2374 N N . GLY A 1 310 ? 14.231 54.174 1.497 1.00 43.03 310 GLY A N 1
ATOM 2375 C CA . GLY A 1 310 ? 15.602 53.768 1.293 1.00 43.03 310 GLY A CA 1
ATOM 2376 C C . GLY A 1 310 ? 16.510 54.159 2.450 1.00 43.03 310 GLY A C 1
ATOM 2377 O O . GLY A 1 310 ? 16.725 55.329 2.741 1.00 43.03 310 GLY A O 1
ATOM 2378 N N . SER A 1 311 ? 17.212 53.170 2.990 1.00 30.55 311 SER A N 1
ATOM 2379 C CA . SER A 1 311 ? 18.619 53.341 3.345 1.00 30.55 311 SER A CA 1
ATOM 2380 C C . SER A 1 311 ? 19.324 51.987 3.325 1.00 30.55 311 SER A C 1
ATOM 2382 O O . SER A 1 311 ? 18.963 51.042 4.020 1.00 30.55 311 SER A O 1
ATOM 2384 N N . GLU A 1 312 ? 20.328 51.885 2.459 1.00 37.91 312 GLU A N 1
ATOM 2385 C CA . GLU A 1 312 ? 21.183 50.715 2.306 1.00 37.91 312 GLU A CA 1
ATOM 2386 C C . GLU A 1 312 ? 22.014 50.477 3.576 1.00 37.91 312 GLU A C 1
ATOM 2388 O O . GLU A 1 312 ? 22.809 51.337 3.948 1.00 37.91 312 GLU A O 1
ATOM 2393 N N . THR A 1 313 ? 21.949 49.279 4.167 1.00 29.27 313 THR A N 1
ATOM 2394 C CA . THR A 1 313 ? 23.159 48.594 4.666 1.00 29.27 313 THR A CA 1
ATOM 2395 C C . THR A 1 313 ? 22.990 47.065 4.605 1.00 29.27 313 THR A C 1
ATOM 2397 O O . THR A 1 313 ? 21.989 46.540 5.088 1.00 29.27 313 THR A O 1
ATOM 2400 N N . PRO A 1 314 ? 23.952 46.314 4.033 1.00 29.06 314 PRO A N 1
ATOM 2401 C CA . PRO A 1 314 ? 23.899 44.856 3.991 1.00 29.06 314 PRO A CA 1
ATOM 2402 C C . PRO A 1 314 ? 24.395 44.257 5.316 1.00 29.06 314 PRO A C 1
ATOM 2404 O O . PRO A 1 314 ? 25.514 44.544 5.749 1.00 29.06 314 PRO A O 1
ATOM 2407 N N . VAL A 1 315 ? 23.603 43.382 5.945 1.00 29.66 315 VAL A N 1
ATOM 2408 C CA . VAL A 1 315 ? 24.022 42.617 7.132 1.00 29.66 315 VAL A CA 1
ATOM 2409 C C . VAL A 1 315 ? 24.236 41.152 6.748 1.00 29.66 315 VAL A C 1
ATOM 2411 O O . VAL A 1 315 ? 23.324 40.462 6.308 1.00 29.66 315 VAL A O 1
ATOM 2414 N N . VAL A 1 316 ? 25.476 40.683 6.905 1.00 30.27 316 VAL A N 1
ATOM 2415 C CA . VAL A 1 316 ? 25.892 39.287 6.703 1.00 30.27 316 VAL A CA 1
ATOM 2416 C C . VAL A 1 316 ? 25.475 38.461 7.921 1.00 30.27 316 VAL A C 1
ATOM 2418 O O . VAL A 1 316 ? 25.826 38.816 9.047 1.00 30.27 316 VAL A O 1
ATOM 2421 N N . ALA A 1 317 ? 24.768 37.351 7.702 1.00 25.23 317 ALA A N 1
ATOM 2422 C CA . ALA A 1 317 ? 24.330 36.454 8.768 1.00 25.23 317 ALA A CA 1
ATOM 2423 C C . ALA A 1 317 ? 25.516 35.893 9.578 1.00 25.23 317 ALA A C 1
ATOM 2425 O O . ALA A 1 317 ? 26.494 35.386 9.020 1.00 25.23 317 ALA A O 1
ATOM 2426 N N . LYS A 1 318 ? 25.409 35.954 10.908 1.00 27.05 318 LYS A N 1
ATOM 2427 C CA . LYS A 1 318 ? 26.222 35.174 11.847 1.00 27.05 318 LYS A CA 1
ATOM 2428 C C . LYS A 1 318 ? 25.336 34.524 12.904 1.00 27.05 318 LYS A C 1
ATOM 2430 O O . LYS A 1 318 ? 24.286 35.056 13.242 1.00 27.05 318 LYS A O 1
ATOM 2435 N N . ASP A 1 319 ? 25.823 33.376 13.366 1.00 26.06 319 ASP A N 1
ATOM 2436 C CA . ASP A 1 319 ? 25.164 32.350 14.174 1.00 26.06 319 ASP A CA 1
ATOM 2437 C C . ASP A 1 319 ? 24.246 32.833 15.305 1.00 26.06 319 ASP A C 1
ATOM 2439 O O . ASP A 1 319 ? 24.635 33.664 16.122 1.00 26.06 319 ASP A O 1
ATOM 2443 N N . GLY A 1 320 ? 23.090 32.160 15.383 1.00 36.88 320 GLY A N 1
ATOM 2444 C CA . GLY A 1 320 ? 22.395 31.750 16.605 1.00 36.88 320 GLY A CA 1
ATOM 2445 C C . GLY A 1 320 ? 22.104 32.823 17.649 1.00 36.88 320 GLY A C 1
ATOM 2446 O O . GLY A 1 320 ? 22.965 33.116 18.467 1.00 36.88 320 GLY A O 1
ATOM 2447 N N . ILE A 1 321 ? 20.853 33.294 17.678 1.00 25.50 321 ILE A N 1
ATOM 2448 C CA . ILE A 1 321 ? 20.007 33.589 18.853 1.00 25.50 321 ILE A CA 1
ATOM 2449 C C . ILE A 1 321 ? 18.645 34.044 18.295 1.00 25.50 321 ILE A C 1
ATOM 2451 O O . ILE A 1 321 ? 18.584 34.964 17.484 1.00 25.50 321 ILE A O 1
ATOM 2455 N N . MET A 1 322 ? 17.563 33.387 18.715 1.00 24.92 322 MET A N 1
ATOM 2456 C CA . MET A 1 322 ? 16.190 33.877 18.530 1.00 24.92 322 MET A CA 1
ATOM 2457 C C . MET A 1 322 ? 15.936 35.050 19.491 1.00 24.92 322 MET A C 1
ATOM 2459 O O . MET A 1 322 ? 16.313 34.926 20.660 1.00 24.92 322 MET A O 1
ATOM 2463 N N . PRO A 1 323 ? 15.238 36.123 19.087 1.00 27.55 323 PRO A N 1
ATOM 2464 C CA . PRO A 1 323 ? 14.444 36.910 20.013 1.00 27.55 323 PRO A CA 1
ATOM 2465 C C . PRO A 1 323 ? 12.948 36.622 19.855 1.00 27.55 323 PRO A C 1
ATOM 2467 O O . PRO A 1 323 ? 12.445 36.317 18.778 1.00 27.55 323 PRO A O 1
ATOM 2470 N N . GLU A 1 324 ? 12.289 36.702 21.003 1.00 27.78 324 GLU A N 1
ATOM 2471 C CA . GLU A 1 324 ? 10.891 36.407 21.283 1.00 27.78 324 GLU A CA 1
ATOM 2472 C C . GLU A 1 324 ? 9.911 37.370 20.595 1.00 27.78 324 GLU A C 1
ATOM 2474 O O . GLU A 1 324 ? 10.213 38.542 20.359 1.00 27.78 324 GLU A O 1
ATOM 2479 N N . ASN A 1 325 ? 8.704 36.861 20.336 1.00 29.66 325 ASN A N 1
ATOM 2480 C CA . ASN A 1 325 ? 7.545 37.638 19.913 1.00 29.66 325 ASN A CA 1
ATOM 2481 C C . ASN A 1 325 ? 7.130 38.651 20.990 1.00 29.66 325 ASN A C 1
ATOM 2483 O O . ASN A 1 325 ? 6.954 38.296 22.154 1.00 29.66 325 ASN A O 1
ATOM 2487 N N . GLY A 1 326 ? 6.863 39.885 20.569 1.00 26.81 326 GLY A N 1
ATOM 2488 C CA . GLY A 1 326 ? 6.178 40.894 21.368 1.00 26.81 326 GLY A CA 1
ATOM 2489 C C . GLY A 1 326 ? 5.529 41.918 20.448 1.00 26.81 326 GLY A C 1
ATOM 2490 O O . GLY A 1 326 ? 6.203 42.807 19.936 1.00 26.81 326 GLY A O 1
ATOM 2491 N N . ALA A 1 327 ? 4.233 41.741 20.204 1.00 25.88 327 ALA A N 1
ATOM 2492 C CA . ALA A 1 327 ? 3.379 42.719 19.549 1.00 25.88 327 ALA A CA 1
ATOM 2493 C C . ALA A 1 327 ? 3.295 44.009 20.384 1.00 25.88 327 ALA A C 1
ATOM 2495 O O . ALA A 1 327 ? 3.269 43.940 21.609 1.00 25.88 327 ALA A O 1
ATOM 2496 N N . ASP A 1 328 ? 3.247 45.169 19.723 1.00 25.73 328 ASP A N 1
ATOM 2497 C CA . ASP A 1 328 ? 2.065 46.035 19.802 1.00 25.73 328 ASP A CA 1
ATOM 2498 C C . ASP A 1 328 ? 2.145 47.216 18.818 1.00 25.73 328 ASP A C 1
ATOM 2500 O O . ASP A 1 328 ? 3.023 48.076 18.872 1.00 25.73 328 ASP A O 1
ATOM 2504 N N . VAL A 1 329 ? 1.191 47.185 17.885 1.00 25.78 329 VAL A N 1
ATOM 2505 C CA . VAL A 1 329 ? 0.303 48.270 17.445 1.00 25.78 329 VAL A CA 1
ATOM 2506 C C . VAL A 1 329 ? 0.820 49.704 17.636 1.00 25.78 329 VAL A C 1
ATOM 2508 O O . VAL A 1 329 ? 0.759 50.289 18.716 1.00 25.78 329 VAL A O 1
ATOM 2511 N N . GLN A 1 330 ? 1.186 50.330 16.516 1.00 24.61 330 GLN A N 1
ATOM 2512 C CA . GLN A 1 330 ? 1.086 51.778 16.365 1.00 24.61 330 GLN A CA 1
ATOM 2513 C C . GLN A 1 330 ? -0.392 52.170 16.267 1.00 24.61 330 GLN A C 1
ATOM 2515 O O . GLN A 1 330 ? -1.134 51.592 15.474 1.00 24.61 330 GLN A O 1
ATOM 2520 N N . ASN A 1 331 ? -0.800 53.216 16.985 1.00 27.12 331 ASN A N 1
ATOM 2521 C CA . ASN A 1 331 ? -1.806 5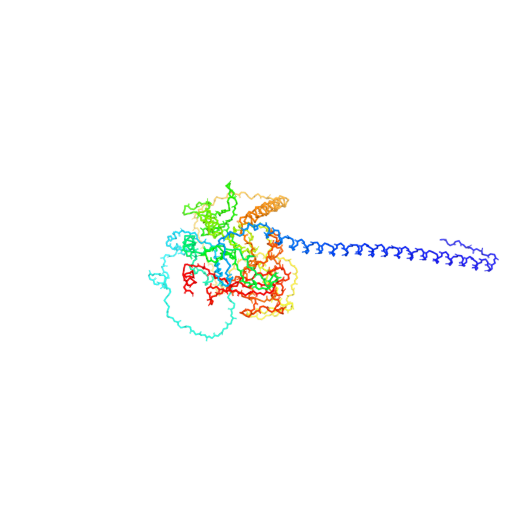4.108 16.429 1.00 27.12 331 ASN A CA 1
ATOM 2522 C C . ASN A 1 331 ? -1.351 55.565 16.524 1.00 27.12 331 ASN A C 1
ATOM 2524 O O . ASN A 1 331 ? -0.724 55.996 17.492 1.00 27.12 331 ASN A O 1
ATOM 2528 N N . SER A 1 332 ? -1.654 56.257 15.436 1.00 29.03 332 SER A N 1
ATOM 2529 C CA . SER A 1 332 ? -1.317 57.611 15.028 1.00 29.03 332 SER A CA 1
ATOM 2530 C C . SER A 1 332 ? -1.418 58.664 16.131 1.00 29.03 332 SER A C 1
ATOM 2532 O O . SER A 1 332 ? -2.464 58.820 16.761 1.00 29.03 332 SER A O 1
ATOM 2534 N N . GLY A 1 333 ? -0.361 59.459 16.277 1.00 24.81 333 GLY A N 1
ATOM 2535 C CA . GLY A 1 333 ? -0.461 60.800 16.833 1.00 24.81 333 GLY A CA 1
ATOM 2536 C C . GLY A 1 333 ? -0.571 61.797 15.689 1.00 24.81 333 GLY A C 1
ATOM 2537 O O . GLY A 1 333 ? 0.299 61.811 14.824 1.00 24.81 333 GLY A O 1
ATOM 2538 N N . ASP A 1 334 ? -1.606 62.632 15.719 1.00 28.16 334 ASP A N 1
ATOM 2539 C CA . ASP A 1 334 ? -1.522 63.956 15.119 1.00 28.16 334 ASP A CA 1
ATOM 2540 C C . ASP A 1 334 ? -2.023 65.018 16.105 1.00 28.16 334 ASP A C 1
ATOM 2542 O O . ASP A 1 334 ? -2.826 64.769 17.006 1.00 28.16 334 ASP A O 1
ATOM 2546 N N . GLU A 1 335 ? -1.399 66.173 15.958 1.00 28.83 335 GLU A N 1
ATOM 2547 C CA . GLU A 1 335 ? -1.129 67.251 16.901 1.00 28.83 335 GLU A CA 1
ATOM 2548 C C . GLU A 1 335 ? -2.338 67.965 17.554 1.00 28.83 335 GLU A C 1
ATOM 2550 O O . GLU A 1 335 ? -3.356 68.231 16.922 1.00 28.83 335 GLU A O 1
ATOM 2555 N N . THR A 1 336 ? -2.167 68.428 18.805 1.00 28.17 336 THR A N 1
ATOM 2556 C CA . THR A 1 336 ? -2.109 69.859 19.223 1.00 28.17 336 THR A CA 1
ATOM 2557 C C . THR A 1 336 ? -2.699 70.125 20.626 1.00 28.17 336 THR A C 1
ATOM 2559 O O . THR A 1 336 ? -3.835 69.792 20.923 1.00 28.17 336 THR A O 1
ATOM 2562 N N . GLY A 1 337 ? -1.916 70.824 21.462 1.00 25.66 337 GLY A N 1
ATOM 2563 C CA . GLY A 1 337 ? -2.373 71.956 22.284 1.00 25.66 337 GLY A CA 1
ATOM 2564 C C . GLY A 1 337 ? -3.272 71.760 23.524 1.00 25.66 337 GLY A C 1
ATOM 2565 O O . GLY A 1 337 ? -4.478 71.618 23.408 1.00 25.66 337 GLY A O 1
ATOM 2566 N N . MET A 1 338 ? -2.679 72.100 24.681 1.00 25.34 338 MET A N 1
ATOM 2567 C CA . MET A 1 338 ? -3.260 72.920 25.771 1.00 25.34 338 MET A CA 1
ATOM 2568 C C . MET A 1 338 ? -4.083 72.251 26.909 1.00 25.34 338 MET A C 1
ATOM 2570 O O . MET A 1 338 ? -5.185 71.767 26.713 1.00 25.34 338 MET A O 1
ATOM 2574 N N . GLU A 1 339 ? -3.523 72.397 28.123 1.00 25.69 339 GLU A N 1
ATOM 2575 C CA . GLU A 1 339 ? -4.132 72.652 29.453 1.00 25.69 339 GLU A CA 1
ATOM 2576 C C . GLU A 1 339 ? -5.146 71.678 30.123 1.00 25.69 339 GLU A C 1
ATOM 2578 O O . GLU A 1 339 ? -6.188 71.312 29.598 1.00 25.69 339 GLU A O 1
ATOM 2583 N N . ALA A 1 340 ? -4.813 71.341 31.383 1.00 27.84 340 ALA A N 1
ATOM 2584 C CA . ALA A 1 340 ? -5.583 70.644 32.436 1.00 27.84 340 ALA A CA 1
ATOM 2585 C C . ALA A 1 340 ? -6.894 71.402 32.825 1.00 27.84 340 ALA A C 1
ATOM 2587 O O . ALA A 1 340 ? -6.957 72.584 32.476 1.00 27.84 340 ALA A O 1
ATOM 2588 N N . PRO A 1 341 ? -7.882 70.873 33.617 1.00 39.81 341 PRO A N 1
ATOM 2589 C CA . PRO A 1 341 ? -7.676 70.005 34.798 1.00 39.81 341 PRO A CA 1
ATOM 2590 C C . PRO A 1 341 ? -8.825 69.039 35.249 1.00 39.81 341 PRO A C 1
ATOM 2592 O O . PRO A 1 341 ? -9.919 69.023 34.704 1.00 39.81 341 PRO A O 1
ATOM 2595 N N . ASP A 1 342 ? -8.532 68.320 36.343 1.00 25.02 342 ASP A N 1
ATOM 2596 C CA . ASP A 1 342 ? -9.389 68.023 37.518 1.00 25.02 342 ASP A CA 1
ATOM 2597 C C . ASP A 1 342 ? -10.416 66.856 37.578 1.00 25.02 342 ASP A C 1
ATOM 2599 O O . ASP A 1 342 ? -11.261 66.671 36.712 1.00 25.02 342 ASP A O 1
ATOM 2603 N N . ALA A 1 343 ? -10.329 66.179 38.738 1.00 27.41 343 ALA A N 1
ATOM 2604 C CA . ALA A 1 343 ? -11.324 65.512 39.600 1.00 27.41 343 ALA A CA 1
ATOM 2605 C C . ALA A 1 343 ? -12.317 64.420 39.121 1.00 27.41 343 ALA A C 1
ATOM 2607 O O . ALA A 1 343 ? -13.100 64.598 38.195 1.00 27.41 343 ALA A O 1
ATOM 2608 N N . GLY A 1 344 ? -12.399 63.366 39.958 1.00 25.80 344 GLY A N 1
ATOM 2609 C CA . GLY A 1 344 ? -13.543 62.446 40.141 1.00 25.80 344 GLY A CA 1
ATOM 2610 C C . GLY A 1 344 ? -13.120 60.965 40.119 1.00 25.80 344 GLY A C 1
ATOM 2611 O O . GLY A 1 344 ? -12.875 60.446 39.039 1.00 25.80 344 GLY A O 1
ATOM 2612 N N . GLU A 1 345 ? -12.813 60.266 41.229 1.00 27.48 345 GLU A N 1
ATOM 2613 C CA . GLU A 1 345 ? -13.773 59.591 42.152 1.00 27.48 345 GLU A CA 1
ATOM 2614 C C . GLU A 1 345 ? -14.870 58.821 41.375 1.00 27.48 345 GLU A C 1
ATOM 2616 O O . GLU A 1 345 ? -15.552 59.426 40.560 1.00 27.48 345 GLU A O 1
ATOM 2621 N N . GLU A 1 346 ? -15.116 57.505 41.464 1.00 25.86 346 GLU A N 1
ATOM 2622 C CA . GLU A 1 346 ? -15.058 56.451 42.501 1.00 25.86 346 GLU A CA 1
ATOM 2623 C C . GLU A 1 346 ? -15.022 55.067 41.773 1.00 25.86 346 GLU A C 1
ATOM 2625 O O . GLU A 1 346 ? -15.536 54.955 40.665 1.00 25.86 346 GLU A O 1
ATOM 2630 N N . ALA A 1 347 ? -14.261 54.051 42.222 1.00 25.33 347 ALA A N 1
ATOM 2631 C CA . ALA A 1 347 ? -14.697 52.882 43.031 1.00 25.33 347 ALA A CA 1
ATOM 2632 C C . ALA A 1 347 ? -15.721 51.945 42.302 1.00 25.33 347 ALA A C 1
ATOM 2634 O O . ALA A 1 347 ? -16.655 52.431 41.691 1.00 25.33 347 ALA A O 1
ATOM 2635 N N . VAL A 1 348 ? -15.710 50.599 42.275 1.00 24.84 348 VAL A N 1
ATOM 2636 C CA . VAL A 1 348 ? -15.245 49.486 43.134 1.00 24.84 348 VAL A CA 1
ATOM 2637 C C . VAL A 1 348 ? -15.360 48.183 42.291 1.00 24.84 348 VAL A C 1
ATOM 2639 O O . VAL A 1 348 ? -16.394 48.026 41.652 1.00 24.84 348 VAL A O 1
ATOM 2642 N N . PHE A 1 349 ? -14.403 47.233 42.316 1.00 23.50 349 PHE A N 1
ATOM 2643 C CA . PHE A 1 349 ? -14.617 45.820 42.744 1.00 23.50 349 PHE A CA 1
ATOM 2644 C C . PHE A 1 349 ? -13.380 44.900 42.607 1.00 23.50 349 PHE A C 1
ATOM 2646 O O . PHE A 1 349 ? -12.837 44.686 41.532 1.00 23.50 349 PHE A O 1
ATOM 2653 N N . ALA A 1 350 ? -12.999 44.374 43.778 1.00 25.31 350 ALA A N 1
ATOM 2654 C CA . ALA A 1 350 ? -12.223 43.189 44.159 1.00 25.31 350 ALA A CA 1
ATOM 2655 C C . ALA A 1 350 ? -11.385 42.406 43.123 1.00 25.31 350 ALA A C 1
ATOM 2657 O O . ALA A 1 350 ? -11.916 41.693 42.277 1.00 25.31 350 ALA A O 1
ATOM 2658 N N . SER A 1 351 ? -10.069 42.363 43.370 1.00 25.31 351 SER A N 1
ATOM 2659 C CA . SER A 1 351 ? -9.201 41.240 43.008 1.00 25.31 351 SER A CA 1
ATOM 2660 C C . SER A 1 351 ? -8.824 40.451 44.268 1.00 25.31 351 SER A C 1
ATOM 2662 O O . SER A 1 351 ? -8.374 41.004 45.272 1.00 25.31 351 SER A O 1
ATOM 2664 N N . THR A 1 352 ? -9.009 39.135 44.216 1.00 32.72 352 THR A N 1
ATOM 2665 C CA . THR A 1 352 ? -8.318 38.183 45.088 1.00 32.72 352 THR A CA 1
ATOM 2666 C C . THR A 1 352 ? -7.747 37.090 44.201 1.00 32.72 352 THR A C 1
ATOM 2668 O O . THR A 1 352 ? -8.487 36.237 43.717 1.00 32.72 352 THR A O 1
ATOM 2671 N N . SER A 1 353 ? -6.434 37.114 44.002 1.00 31.45 353 SER A N 1
ATOM 2672 C CA . SER A 1 353 ? -5.668 35.974 43.503 1.00 31.45 353 SER A CA 1
ATOM 2673 C C . SER A 1 353 ? -4.311 35.956 44.204 1.00 31.45 353 SER A C 1
ATOM 2675 O O . SER A 1 353 ? -3.346 36.569 43.753 1.00 31.45 353 SER A O 1
ATOM 2677 N N . GLU A 1 354 ? -4.248 35.255 45.334 1.00 34.81 354 GLU A N 1
ATOM 2678 C CA . GLU A 1 354 ? -3.005 34.650 45.801 1.00 34.81 354 GLU A CA 1
ATOM 2679 C C . GLU A 1 354 ? -2.862 33.296 45.097 1.00 34.81 354 GLU A C 1
ATOM 2681 O O . GLU A 1 354 ? -3.564 32.343 45.426 1.00 34.81 354 GLU A O 1
ATOM 2686 N N . VAL A 1 355 ? -1.939 33.198 44.140 1.00 32.72 355 VAL A N 1
ATOM 2687 C CA . VAL A 1 355 ? -1.287 31.929 43.797 1.00 32.72 355 VAL A CA 1
ATOM 2688 C C . VAL A 1 355 ? 0.210 32.209 43.769 1.00 32.72 355 VAL A C 1
ATOM 2690 O O . VAL A 1 355 ? 0.699 33.016 42.982 1.00 32.72 355 VAL A O 1
ATOM 2693 N N . GLY A 1 356 ? 0.916 31.603 44.721 1.00 28.77 356 GLY A N 1
ATOM 2694 C CA . GLY A 1 356 ? 2.341 31.796 44.940 1.00 28.77 356 GLY A CA 1
ATOM 2695 C C . GLY A 1 356 ? 3.180 31.310 43.761 1.00 28.77 356 GLY A C 1
ATOM 2696 O O . GLY A 1 356 ? 3.042 30.177 43.307 1.00 28.77 356 GLY A O 1
ATOM 2697 N N . SER A 1 357 ? 4.091 32.169 43.310 1.00 33.09 357 SER A N 1
ATOM 2698 C CA . SER A 1 357 ? 5.170 31.805 42.398 1.00 33.09 357 SER A CA 1
ATOM 2699 C C . SER A 1 357 ? 6.192 30.942 43.146 1.00 33.09 357 SER A C 1
ATOM 2701 O O . SER A 1 357 ? 6.890 31.416 44.047 1.00 33.09 357 SER A O 1
ATOM 2703 N N . ALA A 1 358 ? 6.248 29.652 42.813 1.00 36.84 358 ALA A N 1
ATOM 2704 C CA . ALA A 1 358 ? 7.315 28.768 43.254 1.00 36.84 358 ALA A CA 1
ATOM 2705 C C . ALA A 1 358 ? 8.533 28.978 42.341 1.00 36.84 358 ALA A C 1
ATOM 2707 O O . ALA A 1 358 ? 8.515 28.608 41.170 1.00 36.84 358 ALA A O 1
ATOM 2708 N N . ASN A 1 359 ? 9.599 29.569 42.886 1.00 42.50 359 ASN A N 1
ATOM 2709 C CA . ASN A 1 359 ? 10.910 29.622 42.239 1.00 42.50 359 ASN A CA 1
ATOM 2710 C C . ASN A 1 359 ? 11.483 28.199 42.132 1.00 42.50 359 ASN A C 1
ATOM 2712 O O . ASN A 1 359 ? 12.113 27.714 43.073 1.00 42.50 359 ASN A O 1
ATOM 2716 N N . VAL A 1 360 ? 11.268 27.533 40.997 1.00 45.62 360 VAL A N 1
ATOM 2717 C CA . VAL A 1 360 ? 11.952 26.279 40.655 1.00 45.62 360 VAL A CA 1
ATOM 2718 C C . VAL A 1 360 ? 13.402 26.614 40.309 1.00 45.62 360 VAL A C 1
ATOM 2720 O O . VAL A 1 360 ? 13.671 27.493 39.488 1.00 45.62 360 VAL A O 1
ATOM 2723 N N . SER A 1 361 ? 14.366 25.967 40.962 1.00 51.62 361 SER A N 1
ATOM 2724 C CA . SER A 1 361 ? 15.780 26.255 40.717 1.00 51.62 361 SER A CA 1
ATOM 2725 C C . SER A 1 361 ? 16.206 25.775 39.321 1.00 51.62 361 SER A C 1
ATOM 2727 O O . SER A 1 361 ? 15.735 24.749 38.837 1.00 51.62 361 SER A O 1
ATOM 2729 N N . ALA A 1 362 ? 17.172 26.443 38.678 1.00 44.69 362 ALA A N 1
ATOM 2730 C CA . ALA A 1 362 ? 17.700 26.033 37.364 1.00 44.69 362 ALA A CA 1
ATOM 2731 C C . ALA A 1 362 ? 18.208 24.571 37.321 1.00 44.69 362 ALA A C 1
ATOM 2733 O O . ALA A 1 362 ? 18.302 23.964 36.257 1.00 44.69 362 ALA A O 1
ATOM 2734 N N . LYS A 1 363 ? 18.523 23.991 38.487 1.00 35.03 363 LYS A N 1
ATOM 2735 C CA . LYS A 1 363 ? 18.947 22.597 38.636 1.00 35.03 363 LYS A CA 1
ATOM 2736 C C . LYS A 1 363 ? 17.768 21.613 38.635 1.00 35.03 363 LYS A C 1
ATOM 2738 O O . LYS A 1 363 ? 17.926 20.520 38.107 1.00 35.03 363 LYS A O 1
ATOM 2743 N N . GLU A 1 364 ? 16.613 22.012 39.172 1.00 35.44 364 GLU A N 1
ATOM 2744 C CA . GLU A 1 364 ? 15.343 21.270 39.071 1.00 35.44 364 GLU A CA 1
ATOM 2745 C C . GLU A 1 364 ? 14.728 21.388 37.669 1.00 35.44 364 GLU A C 1
ATOM 2747 O O . GLU A 1 364 ? 14.164 20.428 37.150 1.00 35.44 364 GLU A O 1
ATOM 2752 N N . TYR A 1 365 ? 14.902 22.533 37.001 1.00 32.88 365 TYR A N 1
ATOM 2753 C CA . TYR A 1 365 ? 14.514 22.688 35.595 1.00 32.88 365 TYR A CA 1
ATOM 2754 C C . TYR A 1 365 ? 15.364 21.798 34.665 1.00 32.88 365 TYR A C 1
ATOM 2756 O O . TYR A 1 365 ? 14.850 21.128 33.779 1.00 32.88 365 TYR A O 1
ATOM 2764 N N . ALA A 1 366 ? 16.677 21.703 34.898 1.00 38.56 366 ALA A N 1
ATOM 2765 C CA . ALA A 1 366 ? 17.538 20.810 34.119 1.00 38.56 366 ALA A CA 1
ATOM 2766 C C . ALA A 1 366 ? 17.242 19.314 34.363 1.00 38.56 366 ALA A C 1
ATOM 2768 O O . ALA A 1 366 ? 17.285 18.529 33.417 1.00 38.56 366 ALA A O 1
ATOM 2769 N N . SER A 1 367 ? 16.916 18.910 35.600 1.00 39.50 367 SER A N 1
ATOM 2770 C CA . SER A 1 367 ? 16.548 17.515 35.894 1.00 39.50 367 SER A CA 1
ATOM 2771 C C . SER A 1 367 ? 15.202 17.123 35.286 1.00 39.50 367 SER A C 1
ATOM 2773 O O . SER A 1 367 ? 15.063 16.002 34.811 1.00 39.50 367 SER A O 1
ATOM 2775 N N . THR A 1 368 ? 14.243 18.050 35.234 1.00 54.69 368 THR A N 1
ATOM 2776 C CA . THR A 1 368 ? 12.935 17.817 34.597 1.00 54.69 368 THR A CA 1
ATOM 2777 C C . THR A 1 368 ? 13.043 17.722 33.075 1.00 54.69 368 THR A C 1
ATOM 2779 O O . THR A 1 368 ? 12.404 16.859 32.483 1.00 54.69 368 THR A O 1
ATOM 2782 N N . VAL A 1 369 ? 13.916 18.506 32.431 1.00 51.84 369 VAL A N 1
ATOM 2783 C CA . VAL A 1 369 ? 14.205 18.359 30.990 1.00 51.84 369 VAL A CA 1
ATOM 2784 C C . VAL A 1 369 ? 14.848 17.002 30.678 1.00 51.84 369 VAL A C 1
ATOM 2786 O O . VAL A 1 369 ? 14.432 16.335 29.733 1.00 51.84 369 VAL A O 1
ATOM 2789 N N . GLU A 1 370 ? 15.818 16.552 31.481 1.00 54.78 370 GLU A N 1
ATOM 2790 C CA . GLU A 1 370 ? 16.461 15.243 31.286 1.00 54.78 370 GLU A CA 1
ATOM 2791 C C . GLU A 1 370 ? 15.478 14.074 31.502 1.00 54.78 370 GLU A C 1
ATOM 2793 O O . GLU A 1 370 ? 15.540 13.063 30.801 1.00 54.78 370 GLU A O 1
ATOM 2798 N N . GLU A 1 371 ? 14.546 14.202 32.449 1.00 58.19 371 GLU A N 1
ATOM 2799 C CA . GLU A 1 371 ? 13.471 13.230 32.688 1.00 58.19 371 GLU A CA 1
ATOM 2800 C C . GLU A 1 371 ? 12.441 13.209 31.550 1.00 58.19 371 GLU A C 1
ATOM 2802 O O . GLU A 1 371 ? 12.105 12.126 31.066 1.00 58.19 371 GLU A O 1
ATOM 2807 N N . CYS A 1 372 ? 12.002 14.374 31.061 1.00 49.16 372 CYS A N 1
ATOM 2808 C CA . CYS A 1 372 ? 11.124 14.485 29.894 1.00 49.16 372 CYS A CA 1
ATOM 2809 C C . CYS A 1 372 ? 11.773 13.892 28.639 1.00 49.16 372 CYS A C 1
ATOM 2811 O O . CYS A 1 372 ? 11.122 13.153 27.903 1.00 49.16 372 CYS A O 1
ATOM 2813 N N . GLN A 1 373 ? 13.067 14.145 28.422 1.00 55.25 373 GLN A N 1
ATOM 2814 C CA . GLN A 1 373 ? 13.803 13.583 27.292 1.00 55.25 373 GLN A CA 1
ATOM 2815 C C . GLN A 1 373 ? 13.904 12.056 27.391 1.00 55.25 373 GLN A C 1
ATOM 2817 O O . GLN A 1 373 ? 13.604 11.360 26.424 1.00 55.25 373 GLN A O 1
ATOM 2822 N N . LYS A 1 374 ? 14.241 11.512 28.569 1.00 57.66 374 LYS A N 1
ATOM 2823 C CA . LYS A 1 374 ? 14.252 10.056 28.799 1.00 57.66 374 LYS A CA 1
ATOM 2824 C C . LYS A 1 374 ? 12.875 9.429 28.597 1.00 57.66 374 LYS A C 1
ATOM 2826 O O . LYS A 1 374 ? 12.781 8.326 28.062 1.00 57.66 374 LYS A O 1
ATOM 2831 N N . GLN A 1 375 ? 11.814 10.110 29.022 1.00 48.62 375 GLN A N 1
ATOM 2832 C CA . GLN A 1 375 ? 10.448 9.635 28.841 1.00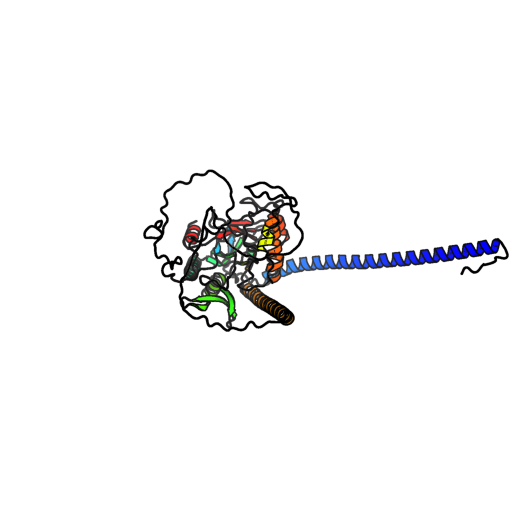 48.62 375 GLN A CA 1
ATOM 2833 C C . GLN A 1 375 ? 10.042 9.647 27.361 1.00 48.62 375 GLN A C 1
ATOM 2835 O O . GLN A 1 375 ? 9.485 8.658 26.897 1.00 48.62 375 GLN A O 1
ATOM 2840 N N . ALA A 1 376 ? 10.379 10.696 26.606 1.00 53.47 376 ALA A N 1
ATOM 2841 C CA . ALA A 1 376 ? 10.143 10.766 25.164 1.00 53.47 376 ALA A CA 1
ATOM 2842 C C . ALA A 1 376 ? 10.941 9.697 24.395 1.00 53.47 376 ALA A C 1
ATOM 2844 O O . ALA A 1 376 ? 10.389 8.990 23.557 1.00 53.47 376 ALA A O 1
ATOM 2845 N N . GLU A 1 377 ? 12.224 9.509 24.721 1.00 63.41 377 GLU A N 1
ATOM 2846 C CA . GLU A 1 377 ? 13.067 8.451 24.145 1.00 63.41 377 GLU A CA 1
ATOM 2847 C C . GLU A 1 377 ? 12.502 7.053 24.418 1.00 63.41 377 GLU A C 1
ATOM 2849 O O . GLU A 1 377 ? 12.505 6.196 23.529 1.00 63.41 377 GLU A O 1
ATOM 2854 N N . LYS A 1 378 ? 11.981 6.827 25.630 1.00 68.44 378 LYS A N 1
ATOM 2855 C CA . LYS A 1 378 ? 11.310 5.579 25.992 1.00 68.44 378 LYS A CA 1
ATOM 2856 C C . LYS A 1 378 ? 10.022 5.385 25.191 1.00 68.44 378 LYS A C 1
ATOM 2858 O O . LYS A 1 378 ? 9.863 4.324 24.597 1.00 68.44 378 LYS A O 1
ATOM 2863 N N . THR A 1 379 ? 9.155 6.395 25.117 1.00 70.00 379 THR A N 1
ATOM 2864 C CA . THR A 1 379 ? 7.918 6.337 24.323 1.00 70.00 379 THR A CA 1
ATOM 2865 C C . THR A 1 379 ? 8.220 6.009 22.857 1.00 70.00 379 THR A C 1
ATOM 2867 O O . THR A 1 379 ? 7.647 5.068 22.322 1.00 70.00 379 THR A O 1
ATOM 2870 N N . HIS A 1 380 ? 9.206 6.668 22.235 1.00 73.00 380 HIS A N 1
ATOM 2871 C CA . HIS A 1 380 ? 9.621 6.360 20.859 1.00 73.00 380 HIS A CA 1
ATOM 2872 C C . HIS A 1 380 ? 10.175 4.937 20.695 1.00 73.00 380 HIS A C 1
ATOM 2874 O O . HIS A 1 380 ? 10.015 4.318 19.642 1.00 73.00 380 HIS A O 1
ATOM 2880 N N . SER A 1 381 ? 10.886 4.419 21.699 1.00 76.75 381 SER A N 1
ATOM 2881 C CA . SER A 1 381 ? 11.378 3.040 21.682 1.00 76.75 381 SER A CA 1
ATOM 2882 C C . SER A 1 381 ? 10.225 2.038 21.735 1.00 76.75 381 SER A C 1
ATOM 2884 O O . SER A 1 381 ? 10.221 1.080 20.962 1.00 76.75 381 SER A O 1
ATOM 2886 N N . ASP A 1 382 ? 9.252 2.268 22.616 1.00 81.81 382 ASP A N 1
ATOM 2887 C CA . ASP A 1 382 ? 8.073 1.414 22.771 1.00 81.81 382 ASP A CA 1
ATOM 2888 C C . ASP A 1 382 ? 7.213 1.444 21.491 1.00 81.81 382 ASP A C 1
ATOM 2890 O O . ASP A 1 382 ? 6.769 0.404 21.001 1.00 81.81 382 ASP A O 1
ATOM 2894 N N . ASP A 1 383 ? 7.052 2.620 20.888 1.00 89.19 383 ASP A N 1
ATOM 2895 C CA . ASP A 1 383 ? 6.310 2.820 19.642 1.00 89.19 383 ASP A CA 1
ATOM 2896 C C . ASP A 1 383 ? 6.973 2.141 18.440 1.00 89.19 383 ASP A C 1
ATOM 2898 O O . ASP A 1 383 ? 6.299 1.472 17.655 1.00 89.19 383 ASP A O 1
ATOM 2902 N N . LYS A 1 384 ? 8.307 2.189 18.331 1.00 90.25 384 LYS A N 1
ATOM 2903 C CA . LYS A 1 384 ? 9.038 1.403 17.322 1.00 90.25 384 LYS A CA 1
ATOM 2904 C C . LYS A 1 384 ? 8.783 -0.092 17.459 1.00 90.25 384 LYS A C 1
ATOM 2906 O O . LYS A 1 384 ? 8.655 -0.772 16.443 1.00 90.25 384 LYS A O 1
ATOM 2911 N N . GLU A 1 385 ? 8.730 -0.615 18.682 1.00 91.81 385 GLU A N 1
ATOM 2912 C CA . GLU A 1 385 ? 8.461 -2.036 18.909 1.00 91.81 385 GLU A CA 1
ATOM 2913 C C . GLU A 1 385 ? 7.030 -2.408 18.490 1.00 91.81 385 GLU A C 1
ATOM 2915 O O . GLU A 1 385 ? 6.835 -3.437 17.838 1.00 91.81 385 GLU A O 1
ATOM 2920 N N . LYS A 1 386 ? 6.034 -1.568 18.808 1.00 93.06 386 LYS A N 1
ATOM 2921 C CA . LYS A 1 386 ? 4.644 -1.759 18.353 1.00 93.06 386 LYS A CA 1
ATOM 2922 C C . LYS A 1 386 ? 4.554 -1.761 16.830 1.00 93.06 386 LYS A C 1
ATOM 2924 O O . LYS A 1 386 ? 4.017 -2.706 16.257 1.00 93.06 386 LYS A O 1
ATOM 2929 N N . VAL A 1 387 ? 5.153 -0.764 16.181 1.00 95.12 387 VAL A N 1
ATOM 2930 C CA . VAL A 1 387 ? 5.176 -0.643 14.718 1.00 95.12 387 VAL A CA 1
ATOM 2931 C C . VAL A 1 387 ? 5.864 -1.846 14.072 1.00 95.12 387 VAL A C 1
ATOM 2933 O O . VAL A 1 387 ? 5.347 -2.402 13.110 1.00 95.12 387 VAL A O 1
ATOM 2936 N N . GLN A 1 388 ? 6.982 -2.334 14.620 1.00 95.44 388 GLN A N 1
ATOM 2937 C CA . GLN A 1 388 ? 7.631 -3.550 14.110 1.00 95.44 388 GLN A CA 1
ATOM 2938 C C . GLN A 1 388 ? 6.746 -4.795 14.233 1.00 95.44 388 GLN A C 1
ATOM 2940 O O . GLN A 1 388 ? 6.749 -5.637 13.333 1.00 95.44 388 GLN A O 1
ATOM 2945 N N . LYS A 1 389 ? 5.989 -4.929 15.329 1.00 96.25 389 LYS A N 1
ATOM 2946 C CA . LYS A 1 389 ? 5.028 -6.029 15.497 1.00 96.25 389 LYS A CA 1
ATOM 2947 C C . LYS A 1 389 ? 3.892 -5.934 14.481 1.00 96.25 389 LYS A C 1
ATOM 2949 O O . LYS A 1 389 ? 3.572 -6.956 13.882 1.00 96.25 389 LYS A O 1
ATOM 2954 N N . LEU A 1 390 ? 3.352 -4.737 14.252 1.00 97.38 390 LEU A N 1
ATOM 2955 C CA . LEU A 1 390 ? 2.326 -4.473 13.238 1.00 97.38 390 LEU A CA 1
ATOM 2956 C C . LEU A 1 390 ? 2.810 -4.809 11.830 1.00 97.38 390 LEU A C 1
ATOM 2958 O O . LEU A 1 390 ? 2.190 -5.624 11.159 1.00 97.38 390 LEU A O 1
ATOM 2962 N N . ILE A 1 391 ? 3.961 -4.270 11.418 1.00 97.12 391 ILE A N 1
ATOM 2963 C CA . ILE A 1 391 ? 4.569 -4.551 10.108 1.00 97.12 391 ILE A CA 1
ATOM 2964 C C . ILE A 1 391 ? 4.707 -6.057 9.898 1.00 97.12 391 ILE A C 1
ATOM 2966 O O . ILE A 1 391 ? 4.297 -6.591 8.870 1.00 97.12 391 ILE A O 1
ATOM 2970 N N . LYS A 1 392 ? 5.269 -6.757 10.888 1.00 97.38 392 LYS A N 1
ATOM 2971 C CA . LYS A 1 392 ? 5.461 -8.202 10.807 1.00 97.38 392 LYS A CA 1
ATOM 2972 C C . LYS A 1 392 ? 4.126 -8.939 10.676 1.00 97.38 392 LYS A C 1
ATOM 2974 O O . LYS A 1 392 ? 4.028 -9.859 9.874 1.00 97.38 392 LYS A O 1
ATOM 2979 N N . LYS A 1 393 ? 3.125 -8.548 11.463 1.00 97.62 393 LYS A N 1
ATOM 2980 C CA . LYS A 1 393 ? 1.792 -9.150 11.454 1.00 97.62 393 LYS A CA 1
ATOM 2981 C C . LYS A 1 393 ? 1.102 -8.965 10.099 1.00 97.62 393 LYS A C 1
ATOM 2983 O O . LYS A 1 393 ? 0.710 -9.960 9.501 1.00 97.62 393 LYS A O 1
ATOM 2988 N N . LEU A 1 394 ? 1.071 -7.740 9.577 1.00 98.06 394 LEU A N 1
ATOM 2989 C CA . LEU A 1 394 ? 0.492 -7.418 8.271 1.00 98.06 394 LEU A CA 1
ATOM 2990 C C . LEU A 1 394 ? 1.197 -8.193 7.139 1.00 98.06 394 LEU A C 1
ATOM 2992 O O . LEU A 1 394 ? 0.540 -8.804 6.299 1.00 98.06 394 LEU A O 1
ATOM 2996 N N . GLN A 1 395 ? 2.533 -8.284 7.169 1.00 96.69 395 GLN A N 1
ATOM 2997 C CA . GLN A 1 395 ? 3.300 -9.116 6.225 1.00 96.69 395 GLN A CA 1
ATOM 2998 C C . GLN A 1 395 ? 2.976 -10.613 6.340 1.00 96.69 395 GLN A C 1
ATOM 3000 O O . GLN A 1 395 ? 2.922 -11.313 5.331 1.00 96.69 395 GLN A O 1
ATOM 3005 N N . GLU A 1 396 ? 2.805 -11.137 7.558 1.00 96.25 396 GLU A N 1
ATOM 3006 C CA . GLU A 1 396 ? 2.432 -12.540 7.788 1.00 96.25 396 GLU A CA 1
ATOM 3007 C C . GLU A 1 396 ? 1.017 -12.855 7.287 1.00 96.25 396 GLU A C 1
ATOM 3009 O O . GLU A 1 396 ? 0.755 -13.992 6.884 1.00 96.25 396 GLU A O 1
ATOM 3014 N N . GLU A 1 397 ? 0.134 -11.857 7.297 1.00 96.12 397 GLU A N 1
ATOM 3015 C CA . GLU A 1 397 ? -1.244 -11.939 6.817 1.00 96.12 397 GLU A CA 1
ATOM 3016 C C . GLU A 1 397 ? -1.375 -11.803 5.300 1.00 96.12 397 GLU A C 1
ATOM 3018 O O . GLU A 1 397 ? -2.372 -12.281 4.761 1.00 96.12 397 GLU A O 1
ATOM 3023 N N . GLY A 1 398 ? -0.363 -11.246 4.627 1.00 96.88 398 GLY A N 1
ATOM 3024 C CA . GLY A 1 398 ? -0.300 -11.131 3.167 1.00 96.88 398 GLY A CA 1
ATOM 3025 C C . GLY A 1 398 ? -0.455 -9.709 2.623 1.00 96.88 398 GLY A C 1
ATOM 3026 O O . GLY A 1 398 ? -0.762 -9.536 1.444 1.00 96.88 398 GLY A O 1
ATOM 3027 N N . TRP A 1 399 ? -0.247 -8.692 3.463 1.00 98.50 399 TRP A N 1
ATOM 3028 C CA . TRP A 1 399 ? -0.107 -7.307 3.018 1.00 98.50 399 TRP A CA 1
ATOM 3029 C C . TRP A 1 399 ? 1.279 -7.046 2.429 1.00 98.50 399 TRP A C 1
ATOM 3031 O O . TRP A 1 399 ? 2.310 -7.388 3.024 1.00 98.50 399 TRP A O 1
ATOM 3041 N N . THR A 1 400 ? 1.298 -6.361 1.290 1.00 98.50 400 THR A N 1
ATOM 3042 C CA . THR A 1 400 ? 2.517 -5.850 0.665 1.00 98.50 400 THR A CA 1
ATOM 3043 C C . THR A 1 400 ? 2.745 -4.410 1.105 1.00 98.50 400 THR A C 1
ATOM 3045 O O . THR A 1 400 ? 1.837 -3.590 1.084 1.00 98.50 400 THR A O 1
ATOM 3048 N N . PHE A 1 401 ? 3.970 -4.080 1.510 1.00 98.25 401 PHE A N 1
ATOM 3049 C CA . PHE A 1 401 ? 4.337 -2.702 1.835 1.00 98.25 401 PHE A CA 1
ATOM 3050 C C . PHE A 1 401 ? 4.972 -2.009 0.637 1.00 98.25 401 PHE A C 1
ATOM 3052 O O . PHE A 1 401 ? 5.826 -2.594 -0.031 1.00 98.25 401 PHE A O 1
ATOM 3059 N N . ALA A 1 402 ? 4.615 -0.747 0.435 1.00 98.00 402 ALA A N 1
ATOM 3060 C CA . ALA A 1 402 ? 5.158 0.120 -0.596 1.00 98.00 402 ALA A CA 1
ATOM 3061 C C . ALA A 1 402 ? 5.650 1.448 -0.011 1.00 98.00 402 ALA A C 1
ATOM 3063 O O . ALA A 1 402 ? 5.240 1.880 1.069 1.00 98.00 402 ALA A O 1
ATOM 3064 N N . SER A 1 403 ? 6.541 2.099 -0.752 1.00 97.25 403 SER A N 1
ATOM 3065 C CA . SER A 1 403 ? 6.827 3.518 -0.565 1.00 97.25 403 SER A CA 1
ATOM 3066 C C . SER A 1 403 ? 5.689 4.331 -1.162 1.00 97.25 403 SER A C 1
ATOM 3068 O O . SER A 1 403 ? 5.360 4.119 -2.326 1.00 97.25 403 SER A O 1
ATOM 3070 N N . SER A 1 404 ? 5.129 5.261 -0.390 1.00 94.94 404 SER A N 1
ATOM 3071 C CA . SER A 1 404 ? 4.264 6.331 -0.899 1.00 94.94 404 SER A CA 1
ATOM 3072 C C . SER A 1 404 ? 4.963 7.685 -0.794 1.00 94.94 404 SER A C 1
ATOM 3074 O O . SER A 1 404 ? 4.333 8.696 -0.506 1.00 94.94 404 SER A O 1
ATOM 3076 N N . THR A 1 405 ? 6.287 7.691 -1.010 1.00 93.19 405 THR A N 1
ATOM 3077 C CA . THR A 1 405 ? 7.190 8.836 -0.762 1.00 93.19 405 THR A CA 1
ATOM 3078 C C . THR A 1 405 ? 7.351 9.134 0.734 1.00 93.19 405 THR A C 1
ATOM 3080 O O . THR A 1 405 ? 6.646 8.567 1.566 1.00 93.19 405 THR A O 1
ATOM 3083 N N . TYR A 1 406 ? 8.338 9.938 1.135 1.00 92.75 406 TYR A N 1
ATOM 3084 C CA . TYR A 1 406 ? 8.549 10.265 2.551 1.00 92.75 406 TYR A CA 1
ATOM 3085 C C . TYR A 1 406 ? 7.607 11.364 3.039 1.00 92.75 406 TYR A C 1
ATOM 3087 O O . TYR A 1 406 ? 7.011 11.208 4.107 1.00 92.75 406 TYR A O 1
ATOM 3095 N N . ALA A 1 407 ? 7.510 12.456 2.282 1.00 88.69 407 ALA A N 1
ATOM 3096 C CA . ALA A 1 407 ? 6.768 13.665 2.636 1.00 88.69 407 ALA A CA 1
ATOM 3097 C C . ALA A 1 407 ? 5.456 13.837 1.853 1.00 88.69 407 ALA A C 1
ATOM 3099 O O . ALA A 1 407 ? 4.966 14.954 1.750 1.00 88.69 407 ALA A O 1
ATOM 3100 N N . ASP A 1 408 ? 4.928 12.747 1.293 1.00 86.38 408 ASP A N 1
ATOM 3101 C CA . ASP A 1 408 ? 3.719 12.738 0.460 1.00 86.38 408 ASP A CA 1
ATOM 3102 C C . ASP A 1 408 ? 3.777 13.716 -0.728 1.00 86.38 408 ASP A C 1
ATOM 3104 O O . ASP A 1 408 ? 2.859 14.480 -1.007 1.00 86.38 408 ASP A O 1
ATOM 3108 N N . ILE A 1 409 ? 4.911 13.725 -1.433 1.00 86.25 409 ILE A N 1
ATOM 3109 C CA . ILE A 1 409 ? 5.146 14.642 -2.553 1.00 86.25 409 ILE A CA 1
ATOM 3110 C C . ILE A 1 409 ? 4.913 13.966 -3.904 1.00 86.25 409 ILE A C 1
ATOM 3112 O O . ILE A 1 409 ? 5.173 12.778 -4.086 1.00 86.25 409 ILE A O 1
ATOM 3116 N N . SER A 1 410 ? 4.543 14.751 -4.917 1.00 88.06 410 SER A N 1
ATOM 3117 C CA . SER A 1 410 ? 4.529 14.258 -6.297 1.00 88.06 410 SER A CA 1
ATOM 3118 C C . SER A 1 410 ? 5.952 14.049 -6.823 1.00 88.06 410 SER A C 1
ATOM 3120 O O . SER A 1 410 ? 6.780 14.966 -6.834 1.00 88.06 410 SER A O 1
ATOM 3122 N N . TYR A 1 411 ? 6.247 12.861 -7.349 1.00 89.75 411 TYR A N 1
ATOM 3123 C CA . TYR A 1 411 ? 7.524 12.576 -8.019 1.00 89.75 411 TYR A CA 1
ATOM 3124 C C . TYR A 1 411 ? 7.579 13.060 -9.479 1.00 89.75 411 TYR A C 1
ATOM 3126 O O . TYR A 1 411 ? 8.599 12.864 -10.150 1.00 89.75 411 TYR A O 1
ATOM 3134 N N . ALA A 1 412 ? 6.560 13.790 -9.948 1.00 86.75 412 ALA A N 1
ATOM 3135 C CA . ALA A 1 412 ? 6.684 14.662 -11.119 1.00 86.75 412 ALA A CA 1
ATOM 3136 C C . ALA A 1 412 ? 7.684 15.817 -10.882 1.00 86.75 412 ALA A C 1
ATOM 3138 O O . ALA A 1 412 ? 8.202 16.386 -11.842 1.00 86.75 412 ALA A O 1
ATOM 3139 N N . SER A 1 413 ? 8.030 16.088 -9.618 1.00 85.19 413 SER A N 1
ATOM 3140 C CA . SER A 1 413 ? 9.022 17.074 -9.171 1.00 85.19 413 SER A CA 1
ATOM 3141 C C . SER A 1 413 ? 10.435 16.883 -9.746 1.00 85.19 413 SER A C 1
ATOM 3143 O O . SER A 1 413 ? 10.768 15.880 -10.392 1.00 85.19 413 SER A O 1
ATOM 3145 N N . GLU A 1 414 ? 11.306 17.858 -9.464 1.00 88.62 414 GLU A N 1
ATOM 3146 C CA . GLU A 1 414 ? 12.721 17.822 -9.831 1.00 88.62 414 GLU A CA 1
ATOM 3147 C C . GLU A 1 414 ? 13.451 16.597 -9.265 1.00 88.62 414 GLU A C 1
ATOM 3149 O O . GLU A 1 414 ? 13.211 16.143 -8.143 1.00 88.62 414 GLU A O 1
ATOM 3154 N N . ALA A 1 415 ? 14.427 16.088 -10.021 1.00 90.75 415 ALA A N 1
ATOM 3155 C CA . ALA A 1 415 ? 15.156 14.884 -9.639 1.00 90.75 415 ALA A CA 1
ATOM 3156 C C . ALA A 1 415 ? 15.905 15.013 -8.301 1.00 90.75 415 ALA A C 1
ATOM 3158 O O . ALA A 1 415 ? 16.054 14.022 -7.595 1.00 90.75 415 ALA A O 1
ATOM 3159 N N . SER A 1 416 ? 16.387 16.204 -7.942 1.00 92.06 416 SER A N 1
ATOM 3160 C CA . SER A 1 416 ? 17.027 16.482 -6.647 1.00 92.06 416 SER A CA 1
ATOM 3161 C C . SER A 1 416 ? 16.069 16.249 -5.474 1.00 92.06 416 SER A C 1
ATOM 3163 O O . SER A 1 416 ? 16.438 15.571 -4.513 1.00 92.06 416 SER A O 1
ATOM 3165 N N . ILE A 1 417 ? 14.838 16.754 -5.587 1.00 89.62 417 ILE A N 1
ATOM 3166 C CA . ILE A 1 417 ? 13.771 16.622 -4.588 1.00 89.62 417 ILE A CA 1
ATOM 3167 C C . ILE A 1 417 ? 13.388 15.150 -4.440 1.00 89.62 417 ILE A C 1
ATOM 3169 O O . ILE A 1 417 ? 13.424 14.614 -3.334 1.00 89.62 417 ILE A O 1
ATOM 3173 N N . VAL A 1 418 ? 13.137 14.465 -5.559 1.00 92.62 418 VAL A N 1
ATOM 3174 C CA . VAL A 1 418 ? 12.772 13.038 -5.567 1.00 92.62 418 VAL A CA 1
ATOM 3175 C C . VAL A 1 418 ? 13.860 12.171 -4.935 1.00 92.62 418 VAL A C 1
ATOM 3177 O O . VAL A 1 418 ? 13.566 11.306 -4.116 1.00 92.62 418 VAL A O 1
ATOM 3180 N N . LYS A 1 419 ? 15.136 12.410 -5.267 1.00 95.25 419 LYS A N 1
ATOM 3181 C CA . LYS A 1 419 ? 16.269 11.664 -4.692 1.00 95.25 419 LYS A CA 1
ATOM 3182 C C . LYS A 1 419 ? 16.348 11.846 -3.173 1.00 95.25 419 LYS A C 1
ATOM 3184 O O . LYS A 1 419 ? 16.545 10.869 -2.455 1.00 95.25 419 LYS A O 1
ATOM 3189 N N . LYS A 1 420 ? 16.174 13.081 -2.692 1.00 94.12 420 LYS A N 1
ATOM 3190 C CA . LYS A 1 420 ? 16.229 13.426 -1.265 1.00 94.12 420 LYS A CA 1
ATOM 3191 C C . LYS A 1 420 ? 15.073 12.809 -0.482 1.00 94.12 420 LYS A C 1
ATOM 3193 O O . LYS A 1 420 ? 15.300 12.236 0.582 1.00 94.12 420 LYS A O 1
ATOM 3198 N N . ASP A 1 421 ? 13.861 12.896 -1.017 1.00 94.50 421 ASP A N 1
ATOM 3199 C CA . ASP A 1 421 ? 12.678 12.281 -0.422 1.00 94.50 421 ASP A CA 1
ATOM 3200 C C . ASP A 1 421 ? 12.810 10.748 -0.370 1.00 94.50 421 ASP A C 1
ATOM 3202 O O . ASP A 1 421 ? 12.653 10.147 0.694 1.00 94.50 421 ASP A O 1
ATOM 3206 N N . ALA A 1 422 ? 13.226 10.115 -1.471 1.00 95.69 422 ALA A N 1
ATOM 3207 C CA . ALA A 1 422 ? 13.426 8.668 -1.525 1.00 95.69 422 ALA A CA 1
ATOM 3208 C C . ALA A 1 422 ? 14.524 8.179 -0.560 1.00 95.69 422 ALA A C 1
ATOM 3210 O O . ALA A 1 422 ? 14.386 7.110 0.045 1.00 95.69 422 ALA A O 1
ATOM 3211 N N . ASP A 1 423 ? 15.601 8.953 -0.377 1.00 95.19 423 ASP A N 1
ATOM 3212 C CA . ASP A 1 423 ? 16.638 8.664 0.620 1.00 95.19 423 ASP A CA 1
ATOM 3213 C C . ASP A 1 423 ? 16.077 8.729 2.042 1.00 95.19 423 ASP A C 1
ATOM 3215 O O . ASP A 1 423 ? 16.300 7.803 2.827 1.00 95.19 423 ASP A O 1
ATOM 3219 N N . LEU A 1 424 ? 15.310 9.777 2.368 1.00 93.31 424 LEU A N 1
ATOM 3220 C CA . LEU A 1 424 ? 14.641 9.903 3.663 1.00 93.31 424 LEU A CA 1
ATOM 3221 C C . LEU A 1 424 ? 13.700 8.723 3.905 1.00 93.31 424 LEU A C 1
ATOM 3223 O O . LEU A 1 424 ? 13.790 8.085 4.957 1.00 93.31 424 LEU A O 1
ATOM 3227 N N . TRP A 1 425 ? 12.873 8.370 2.919 1.00 94.69 425 TRP A N 1
ATOM 3228 C CA . TRP A 1 425 ? 11.980 7.220 3.004 1.00 94.69 425 TRP A CA 1
ATOM 3229 C C . TRP A 1 425 ? 12.763 5.939 3.280 1.00 94.69 425 TRP A C 1
ATOM 3231 O O . TRP A 1 425 ? 12.472 5.220 4.240 1.00 94.69 425 TRP A O 1
ATOM 3241 N N . LYS A 1 426 ? 13.816 5.664 2.501 1.00 94.25 426 LYS A N 1
ATOM 3242 C CA . LYS A 1 426 ? 14.618 4.445 2.653 1.00 94.25 426 LYS A CA 1
ATOM 3243 C C . LYS A 1 426 ? 15.315 4.386 4.007 1.00 94.25 426 LYS A C 1
ATOM 3245 O O . LYS A 1 426 ? 15.374 3.321 4.626 1.00 94.25 426 LYS A O 1
ATOM 3250 N N . ASP A 1 427 ? 15.837 5.516 4.474 1.00 91.19 427 ASP A N 1
ATOM 3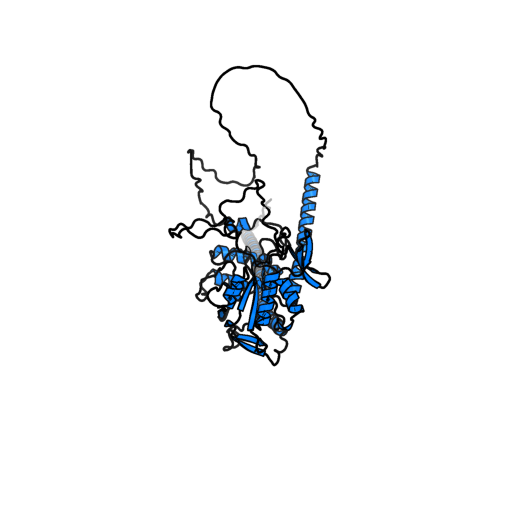251 C CA . ASP A 1 427 ? 16.599 5.599 5.713 1.00 91.19 427 ASP A CA 1
ATOM 3252 C C . ASP A 1 427 ? 15.744 5.538 6.968 1.00 91.19 427 ASP A C 1
ATOM 3254 O O . ASP A 1 427 ? 16.236 5.069 8.005 1.00 91.19 427 ASP A O 1
ATOM 3258 N N . ARG A 1 428 ? 14.516 6.042 6.881 1.00 89.12 428 ARG A N 1
ATOM 3259 C CA . ARG A 1 428 ? 13.562 6.120 7.977 1.00 89.12 428 ARG A CA 1
ATOM 3260 C C . ARG A 1 428 ? 12.631 4.914 7.916 1.00 89.12 428 ARG A C 1
ATOM 3262 O O . ARG A 1 428 ? 12.794 3.993 8.722 1.00 89.12 428 ARG A O 1
ATOM 3269 N N . VAL A 1 429 ? 11.712 4.902 6.961 1.00 93.31 429 VAL A N 1
ATOM 3270 C CA . VAL A 1 429 ? 10.634 3.914 6.839 1.00 93.31 429 VAL A CA 1
ATOM 3271 C C . VAL A 1 429 ? 11.181 2.573 6.347 1.00 93.31 429 VAL A C 1
ATOM 3273 O O . VAL A 1 429 ? 10.999 1.541 6.995 1.00 93.31 429 VAL A O 1
ATOM 3276 N N . GLY A 1 430 ? 11.964 2.583 5.266 1.00 92.31 430 GLY A N 1
ATOM 3277 C CA . GLY A 1 430 ? 12.509 1.372 4.648 1.00 92.31 430 GLY A CA 1
ATOM 3278 C C . GLY A 1 430 ? 13.363 0.514 5.592 1.00 92.31 430 GLY A C 1
ATOM 3279 O O . GLY A 1 430 ? 13.321 -0.711 5.517 1.00 92.31 430 GLY A O 1
ATOM 3280 N N . LYS A 1 431 ? 14.095 1.113 6.544 1.00 89.94 431 LYS A N 1
ATOM 3281 C CA . LYS A 1 431 ? 14.855 0.351 7.559 1.00 89.94 431 LYS A CA 1
ATOM 3282 C C . LYS A 1 431 ? 13.968 -0.444 8.521 1.00 89.94 431 LYS A C 1
ATOM 3284 O O . LYS A 1 431 ? 14.434 -1.449 9.055 1.00 89.94 431 LYS A O 1
ATOM 3289 N N . MET A 1 432 ? 12.737 0.007 8.759 1.00 89.50 432 MET A N 1
ATOM 3290 C CA . MET A 1 432 ? 11.761 -0.686 9.603 1.00 89.50 432 MET A CA 1
ATOM 3291 C C . MET A 1 432 ? 11.058 -1.808 8.832 1.00 89.50 432 MET A C 1
ATOM 3293 O O . MET A 1 432 ? 10.835 -2.877 9.393 1.00 89.50 432 MET A O 1
ATOM 3297 N N . LEU A 1 433 ? 10.755 -1.575 7.549 1.00 91.81 433 LEU A N 1
ATOM 3298 C CA . LEU A 1 433 ? 10.039 -2.520 6.681 1.00 91.81 433 LEU A CA 1
ATOM 3299 C C . LEU A 1 433 ? 10.923 -3.644 6.122 1.00 91.81 433 LEU A C 1
ATOM 3301 O O . LEU A 1 433 ? 10.464 -4.776 5.962 1.00 91.81 433 LEU A O 1
ATOM 3305 N N . GLY A 1 434 ? 12.189 -3.340 5.822 1.00 89.31 434 GLY A N 1
ATOM 3306 C CA . GLY A 1 434 ? 13.108 -4.241 5.132 1.00 89.31 434 GLY A CA 1
ATOM 3307 C C . GLY A 1 434 ? 13.166 -4.001 3.619 1.00 89.31 434 GLY A C 1
ATOM 3308 O O . GLY A 1 434 ? 13.207 -2.864 3.148 1.00 89.31 434 GLY A O 1
ATOM 3309 N N . GLU A 1 435 ? 13.276 -5.080 2.839 1.00 89.06 435 GLU A N 1
ATOM 3310 C CA . GLU A 1 435 ? 13.283 -4.976 1.376 1.00 89.06 435 GLU A CA 1
ATOM 3311 C C . GLU A 1 435 ? 11.887 -4.582 0.872 1.00 89.06 435 GLU A C 1
ATOM 3313 O O . GLU A 1 435 ? 10.931 -5.342 1.026 1.00 89.06 435 GLU A O 1
ATOM 3318 N N . THR A 1 436 ? 11.818 -3.398 0.262 1.00 95.25 436 THR A N 1
ATOM 3319 C CA . THR A 1 436 ? 10.642 -2.827 -0.403 1.00 95.25 436 THR A CA 1
ATOM 3320 C C . THR A 1 436 ? 11.046 -2.419 -1.810 1.00 95.25 436 THR A C 1
ATOM 3322 O O . THR A 1 436 ? 12.051 -1.718 -1.978 1.00 95.25 436 THR A O 1
ATOM 3325 N N . ASP A 1 437 ? 10.270 -2.877 -2.782 1.00 96.56 437 ASP A N 1
ATOM 3326 C CA . ASP A 1 437 ? 10.480 -2.725 -4.219 1.00 96.56 437 ASP A CA 1
ATOM 3327 C C . ASP A 1 437 ? 9.255 -2.141 -4.947 1.00 96.56 437 ASP A C 1
ATOM 3329 O O . ASP A 1 437 ? 9.318 -1.929 -6.157 1.00 96.56 437 ASP A O 1
ATOM 3333 N N . VAL A 1 438 ? 8.175 -1.833 -4.222 1.00 97.75 438 VAL A N 1
ATOM 3334 C CA . VAL A 1 438 ? 6.973 -1.173 -4.745 1.00 97.75 438 VAL A CA 1
ATOM 3335 C C . VAL A 1 438 ? 6.982 0.309 -4.374 1.00 97.75 438 VAL A C 1
ATOM 3337 O O . VAL A 1 438 ? 7.217 0.670 -3.217 1.00 97.75 438 VAL A O 1
ATOM 3340 N N . GLN A 1 439 ? 6.713 1.158 -5.360 1.00 96.56 439 GLN A N 1
ATOM 3341 C CA . GLN A 1 439 ? 6.499 2.592 -5.223 1.00 96.56 439 GLN A CA 1
ATOM 3342 C C . GLN A 1 439 ? 5.077 2.917 -5.698 1.00 96.56 439 GLN A C 1
ATOM 3344 O O . GLN A 1 439 ? 4.778 2.746 -6.878 1.00 96.56 439 GLN A O 1
ATOM 3349 N N . LEU A 1 440 ? 4.222 3.387 -4.790 1.00 95.50 440 LEU A N 1
ATOM 3350 C CA . LEU A 1 440 ? 2.986 4.086 -5.135 1.00 95.50 440 LEU A CA 1
ATOM 3351 C C . LEU A 1 440 ? 3.356 5.551 -5.375 1.00 95.50 440 LEU A C 1
ATOM 3353 O O . LEU A 1 440 ? 4.052 6.155 -4.553 1.00 95.50 440 LEU A O 1
ATOM 3357 N N . LEU A 1 441 ? 2.998 6.088 -6.536 1.00 90.12 441 LEU A N 1
ATOM 3358 C CA . LEU A 1 441 ? 3.279 7.473 -6.890 1.00 90.12 441 LEU A CA 1
ATOM 3359 C C . LEU A 1 441 ? 1.995 8.289 -6.675 1.00 90.12 441 LEU A C 1
ATOM 3361 O O . LEU A 1 441 ? 1.051 8.111 -7.440 1.00 90.12 441 LEU A O 1
ATOM 3365 N N . PRO A 1 442 ? 1.931 9.123 -5.621 1.00 76.31 442 PRO A N 1
ATOM 3366 C CA . PRO A 1 442 ? 0.723 9.870 -5.289 1.00 76.31 442 PRO A CA 1
ATOM 3367 C C . PRO A 1 442 ? 0.522 11.075 -6.222 1.00 76.31 442 PRO A C 1
ATOM 3369 O O . PRO A 1 442 ? 1.433 11.469 -6.967 1.00 76.31 442 PRO A O 1
ATOM 3372 N N . HIS A 1 443 ? -0.650 11.707 -6.116 1.00 75.94 443 HIS A N 1
ATOM 3373 C CA . HIS A 1 443 ? -0.965 13.019 -6.702 1.00 75.94 443 HIS A CA 1
ATOM 3374 C C . HIS A 1 443 ? -0.865 13.051 -8.230 1.00 75.94 443 HIS A C 1
ATOM 3376 O O . HIS A 1 443 ? -0.333 14.006 -8.805 1.00 75.94 443 HIS A O 1
ATOM 3382 N N . GLY A 1 444 ? -1.278 11.970 -8.897 1.00 71.19 444 GLY A N 1
ATOM 3383 C CA . GLY A 1 444 ? -1.188 11.860 -10.358 1.00 71.19 444 GLY A CA 1
ATOM 3384 C C . GLY A 1 444 ? 0.246 11.903 -10.912 1.00 71.19 444 GLY A C 1
ATOM 3385 O O . GLY A 1 444 ? 0.461 12.147 -12.102 1.00 71.19 444 GLY A O 1
ATOM 3386 N N . GLY A 1 445 ? 1.256 11.757 -10.046 1.00 75.31 445 GLY A N 1
ATOM 3387 C CA . GLY A 1 445 ? 2.652 11.993 -10.385 1.00 75.31 445 GLY A CA 1
ATOM 3388 C C . GLY A 1 445 ? 3.288 10.828 -11.137 1.00 75.31 445 GLY A C 1
ATOM 3389 O O . GLY A 1 445 ? 3.382 9.721 -10.621 1.00 75.31 445 GLY A O 1
ATOM 3390 N N . ASP A 1 446 ? 3.847 11.097 -12.315 1.00 84.56 446 ASP A N 1
ATOM 3391 C CA . ASP A 1 446 ? 4.715 10.159 -13.035 1.00 84.56 446 ASP A CA 1
ATOM 3392 C C . ASP A 1 446 ? 6.188 10.632 -12.983 1.00 84.56 446 ASP A C 1
ATOM 3394 O O . ASP A 1 446 ? 6.493 11.816 -12.810 1.00 84.56 446 ASP A O 1
ATOM 3398 N N . LEU A 1 447 ? 7.139 9.709 -13.129 1.00 86.00 447 LEU A N 1
ATOM 3399 C CA . LEU A 1 447 ? 8.561 10.022 -13.233 1.00 86.00 447 LEU A CA 1
ATOM 3400 C C . LEU A 1 447 ? 8.935 10.668 -14.576 1.00 86.00 447 LEU A C 1
ATOM 3402 O O . LEU A 1 447 ? 9.846 11.497 -14.595 1.00 86.00 447 LEU A O 1
ATOM 3406 N N . ASP A 1 448 ? 8.299 10.279 -15.683 1.00 80.38 448 ASP A N 1
ATOM 3407 C CA . ASP A 1 448 ? 8.682 10.731 -17.036 1.00 80.38 448 ASP A CA 1
ATOM 3408 C C . ASP A 1 448 ? 7.538 10.703 -18.062 1.00 80.38 448 ASP A C 1
ATOM 3410 O O . ASP A 1 448 ? 7.748 10.528 -19.265 1.00 80.38 448 ASP A O 1
ATOM 3414 N N . GLY A 1 449 ? 6.302 10.838 -17.582 1.00 77.81 449 GLY A N 1
ATOM 3415 C CA . GLY A 1 449 ? 5.109 10.782 -18.418 1.00 77.81 449 GLY A CA 1
ATOM 3416 C C . GLY A 1 449 ? 4.860 9.403 -19.042 1.00 77.81 449 GLY A C 1
ATOM 3417 O O . GLY A 1 449 ? 5.368 8.371 -18.607 1.00 77.81 449 GLY A O 1
ATOM 3418 N N . TRP A 1 450 ? 4.041 9.373 -20.094 1.00 73.00 450 TRP A N 1
ATOM 3419 C CA . TRP A 1 450 ? 3.479 8.127 -20.633 1.00 73.00 450 TRP A CA 1
ATOM 3420 C C . TRP A 1 450 ? 4.493 7.216 -21.352 1.00 73.00 450 TRP A C 1
ATOM 3422 O O . TRP A 1 450 ? 4.245 6.020 -21.516 1.00 73.00 450 TRP A O 1
ATOM 3432 N N . SER A 1 451 ? 5.635 7.747 -21.801 1.00 78.56 451 SER A N 1
ATOM 3433 C CA . SER A 1 451 ? 6.656 6.950 -22.491 1.00 78.56 451 SER A CA 1
ATOM 3434 C C . SER A 1 451 ? 7.360 5.970 -21.552 1.00 78.56 451 SER A C 1
ATOM 3436 O O . SER A 1 451 ? 7.340 6.120 -20.334 1.00 78.56 451 SER A O 1
ATOM 3438 N N . GLU A 1 452 ? 7.991 4.940 -22.117 1.00 84.62 452 GLU A N 1
ATOM 3439 C CA . GLU A 1 452 ? 8.821 4.007 -21.347 1.00 84.62 452 GLU A CA 1
ATOM 3440 C C . GLU A 1 452 ? 9.917 4.736 -20.573 1.00 84.62 452 GLU A C 1
ATOM 3442 O O . GLU A 1 452 ? 10.610 5.586 -21.141 1.00 84.62 452 GLU A O 1
ATOM 3447 N N . TYR A 1 453 ? 10.138 4.334 -19.321 1.00 87.19 453 TYR A N 1
ATOM 3448 C CA . TYR A 1 453 ? 11.236 4.871 -18.529 1.00 87.19 453 TYR A CA 1
ATOM 3449 C C . TYR A 1 453 ? 12.573 4.500 -19.156 1.00 87.19 453 TYR A C 1
ATOM 3451 O O . TYR A 1 453 ? 12.915 3.323 -19.311 1.00 87.19 453 TYR A O 1
ATOM 3459 N N . GLN A 1 454 ? 13.329 5.533 -19.515 1.00 84.50 454 GLN A N 1
ATOM 3460 C CA . GLN A 1 454 ? 14.648 5.395 -20.107 1.00 84.50 454 GLN A CA 1
ATOM 3461 C C . GLN A 1 454 ? 15.723 5.360 -19.022 1.00 84.50 454 GLN A C 1
ATOM 3463 O O . GLN A 1 454 ? 15.589 5.945 -17.949 1.00 84.50 454 GLN A O 1
ATOM 3468 N N . SER A 1 455 ? 16.834 4.677 -19.298 1.00 82.50 455 SER A N 1
ATOM 3469 C CA . SER A 1 455 ? 17.942 4.561 -18.340 1.00 82.50 455 SER A CA 1
ATOM 3470 C C . SER A 1 455 ? 18.651 5.886 -18.036 1.00 82.50 455 SER A C 1
ATOM 3472 O O . SER A 1 455 ? 19.386 5.960 -17.054 1.00 82.50 455 SER A O 1
ATOM 3474 N N . ASP A 1 456 ? 18.482 6.896 -18.889 1.00 84.62 456 ASP A N 1
ATOM 3475 C CA . ASP A 1 456 ? 18.977 8.262 -18.697 1.00 84.62 456 ASP A CA 1
ATOM 3476 C C . ASP A 1 456 ? 17.975 9.170 -17.963 1.00 84.62 456 ASP A C 1
ATOM 3478 O O . ASP A 1 456 ? 18.321 10.307 -17.645 1.00 84.62 456 ASP A O 1
ATOM 3482 N N . ASN A 1 457 ? 16.784 8.670 -17.605 1.00 90.25 457 ASN A N 1
ATOM 3483 C CA . ASN A 1 457 ? 15.925 9.349 -16.647 1.00 90.25 457 ASN A CA 1
ATOM 3484 C C . ASN A 1 457 ? 16.537 9.258 -15.243 1.00 90.25 457 ASN A C 1
ATOM 3486 O O . ASN A 1 457 ? 16.577 8.206 -14.597 1.00 90.25 457 ASN A O 1
ATOM 3490 N N . ASP A 1 458 ? 16.976 10.409 -14.754 1.00 92.44 458 ASP A N 1
ATOM 3491 C CA . ASP A 1 458 ? 17.683 10.568 -13.491 1.00 92.44 458 ASP A CA 1
ATOM 3492 C C . ASP A 1 458 ? 16.879 10.135 -12.250 1.00 92.44 458 ASP A C 1
ATOM 3494 O O . ASP A 1 458 ? 17.475 9.675 -11.270 1.00 92.44 458 ASP A O 1
ATOM 3498 N N . LYS A 1 459 ? 15.545 10.286 -12.269 1.00 93.69 459 LYS A N 1
ATOM 3499 C CA . LYS A 1 459 ? 14.644 9.867 -11.180 1.00 93.69 459 LYS A CA 1
ATOM 3500 C C . LYS A 1 459 ? 14.508 8.350 -11.166 1.00 93.69 459 LYS A C 1
ATOM 3502 O O . LYS A 1 459 ? 14.806 7.706 -10.160 1.00 93.69 459 LYS A O 1
ATOM 3507 N N . PHE A 1 460 ? 14.136 7.776 -12.306 1.00 94.31 460 PHE A N 1
ATOM 3508 C CA . PHE A 1 460 ? 13.964 6.339 -12.477 1.00 94.31 460 PHE A CA 1
ATOM 3509 C C . PHE A 1 460 ? 15.257 5.569 -12.188 1.00 94.31 460 PHE A C 1
ATOM 3511 O O . PHE A 1 460 ? 15.255 4.649 -11.369 1.00 94.31 460 PHE A O 1
ATOM 3518 N N . ALA A 1 461 ? 16.385 5.983 -12.776 1.00 94.12 461 ALA A N 1
ATOM 3519 C CA . ALA A 1 461 ? 17.683 5.350 -12.545 1.00 94.12 461 ALA A CA 1
ATOM 3520 C C . ALA A 1 461 ? 18.073 5.350 -11.057 1.00 94.12 461 ALA A C 1
ATOM 3522 O O . ALA A 1 461 ? 18.670 4.386 -10.564 1.00 94.12 461 ALA A O 1
ATOM 3523 N N . TYR A 1 462 ? 17.715 6.408 -10.322 1.00 95.94 462 TYR A N 1
ATOM 3524 C CA . TYR A 1 462 ? 17.963 6.494 -8.888 1.00 95.94 462 TYR A CA 1
ATOM 3525 C C . TYR A 1 462 ? 17.060 5.571 -8.071 1.00 95.94 462 TYR A C 1
ATOM 3527 O O . TYR A 1 462 ? 17.562 4.785 -7.266 1.00 95.94 462 TYR A O 1
ATOM 3535 N N . LEU A 1 463 ? 15.746 5.609 -8.301 1.00 95.38 463 LEU A N 1
ATOM 3536 C CA . LEU A 1 463 ? 14.785 4.753 -7.599 1.00 95.38 463 LEU A CA 1
ATOM 3537 C C . LEU A 1 463 ? 15.091 3.268 -7.839 1.00 95.38 463 LEU A C 1
ATOM 3539 O O . LEU A 1 463 ? 15.140 2.470 -6.902 1.00 95.38 463 LEU A O 1
ATOM 3543 N N . LYS A 1 464 ? 15.440 2.906 -9.072 1.00 93.50 464 LYS A N 1
ATOM 3544 C CA . LYS A 1 464 ? 15.883 1.553 -9.416 1.00 93.50 464 LYS A CA 1
ATOM 3545 C C . LYS A 1 464 ? 17.148 1.141 -8.663 1.00 93.50 464 LYS A C 1
ATOM 3547 O O . LYS A 1 464 ? 17.248 0.022 -8.164 1.00 93.50 464 LYS A O 1
ATOM 3552 N N . LYS A 1 465 ? 18.115 2.052 -8.501 1.00 94.81 465 LYS A N 1
ATOM 3553 C CA . LYS A 1 465 ? 19.320 1.814 -7.685 1.00 94.81 465 LYS A CA 1
ATOM 3554 C C . LYS A 1 465 ? 18.985 1.577 -6.205 1.00 94.81 465 LYS A C 1
ATOM 3556 O O . LYS A 1 465 ? 19.698 0.815 -5.549 1.00 94.81 465 LYS A O 1
ATOM 3561 N N . LEU A 1 466 ? 17.923 2.195 -5.683 1.00 94.81 466 LEU A N 1
ATOM 3562 C CA . LEU A 1 466 ? 17.413 1.945 -4.326 1.00 94.81 466 LEU A CA 1
ATOM 3563 C C . LEU A 1 466 ? 16.667 0.604 -4.190 1.00 94.81 466 LEU A C 1
ATOM 3565 O O . LEU A 1 466 ? 16.437 0.146 -3.063 1.00 94.81 466 LEU A O 1
ATOM 3569 N N . GLY A 1 467 ? 16.370 -0.052 -5.315 1.00 94.12 467 GLY A N 1
ATOM 3570 C CA . GLY A 1 467 ? 15.767 -1.379 -5.388 1.00 94.12 467 GLY A CA 1
ATOM 3571 C C . GLY A 1 467 ? 14.282 -1.387 -5.743 1.00 94.12 467 GLY A C 1
ATOM 3572 O O . GLY A 1 467 ? 13.670 -2.437 -5.593 1.00 94.12 467 GLY A O 1
ATOM 3573 N N . PHE A 1 468 ? 13.711 -0.262 -6.186 1.00 95.62 468 PHE A N 1
ATOM 3574 C CA . PHE A 1 468 ? 12.340 -0.232 -6.696 1.00 95.62 468 PHE A CA 1
ATOM 3575 C C . PHE A 1 468 ? 12.248 -0.911 -8.067 1.00 95.62 468 PHE A C 1
ATOM 3577 O O . PHE A 1 468 ? 13.125 -0.740 -8.916 1.00 95.62 468 PHE A O 1
ATOM 3584 N N . ILE A 1 469 ? 11.194 -1.704 -8.241 1.00 94.19 469 ILE A N 1
ATOM 3585 C CA . ILE A 1 469 ? 10.901 -2.516 -9.427 1.00 94.19 469 ILE A CA 1
ATOM 3586 C C . ILE A 1 469 ? 9.484 -2.213 -9.919 1.00 94.19 469 ILE A C 1
ATOM 3588 O O . ILE A 1 469 ? 9.285 -2.082 -11.124 1.00 94.19 469 ILE A O 1
ATOM 3592 N N . TYR A 1 470 ? 8.520 -2.076 -9.006 1.00 95.62 470 TYR A N 1
ATOM 3593 C CA . TYR A 1 470 ? 7.122 -1.802 -9.328 1.00 95.62 470 TYR A CA 1
ATOM 3594 C C . TYR A 1 470 ? 6.813 -0.328 -9.091 1.00 95.62 470 TYR A C 1
ATOM 3596 O O . TYR A 1 470 ? 7.029 0.186 -7.994 1.00 95.62 470 TYR A O 1
ATOM 3604 N N . TYR A 1 471 ? 6.292 0.336 -10.115 1.00 95.06 471 TYR A N 1
ATOM 3605 C CA . TYR A 1 471 ? 5.903 1.741 -10.090 1.00 95.06 471 TYR A CA 1
ATOM 3606 C C . TYR A 1 471 ? 4.409 1.833 -10.391 1.00 95.06 471 TYR A C 1
ATOM 3608 O O . TYR A 1 471 ? 3.995 1.620 -11.529 1.00 95.06 471 TYR A O 1
ATOM 3616 N N . CYS A 1 472 ? 3.600 2.112 -9.377 1.00 95.44 472 CYS A N 1
ATOM 3617 C CA . CYS A 1 472 ? 2.165 2.297 -9.555 1.00 95.44 472 CYS A CA 1
ATOM 3618 C C . CYS A 1 472 ? 1.919 3.774 -9.857 1.00 95.44 472 CYS A C 1
ATOM 3620 O O . CYS A 1 472 ? 2.300 4.629 -9.057 1.00 95.44 472 CYS A O 1
ATOM 3622 N N . VAL A 1 473 ? 1.376 4.045 -11.038 1.00 91.50 473 VAL A N 1
ATOM 3623 C CA . VAL A 1 473 ? 1.137 5.384 -11.589 1.00 91.50 473 VAL A CA 1
ATOM 3624 C C . VAL A 1 473 ? -0.360 5.596 -11.729 1.00 91.50 473 VAL A C 1
ATOM 3626 O O . VAL A 1 473 ? -1.071 4.652 -12.069 1.00 91.50 473 VAL A O 1
ATOM 3629 N N . ASP A 1 474 ? -0.825 6.816 -11.492 1.00 86.69 474 ASP A N 1
ATOM 3630 C CA . ASP A 1 474 ? -2.211 7.172 -11.790 1.00 86.69 474 ASP A CA 1
ATOM 3631 C C . ASP A 1 474 ? -2.494 7.007 -13.295 1.00 86.69 474 ASP A C 1
ATOM 3633 O O . ASP A 1 474 ? -1.727 7.493 -14.134 1.00 86.69 474 ASP A O 1
ATOM 3637 N N . ASP A 1 475 ? -3.563 6.290 -13.643 1.00 80.62 475 ASP A N 1
ATOM 3638 C CA . ASP A 1 475 ? -3.987 6.068 -15.030 1.00 80.62 475 ASP A CA 1
ATOM 3639 C C . ASP A 1 475 ? -5.485 6.319 -15.210 1.00 80.62 475 ASP A C 1
ATOM 3641 O O . ASP A 1 475 ? -6.294 5.400 -15.212 1.00 80.62 475 ASP A O 1
ATOM 3645 N N . SER A 1 476 ? -5.853 7.571 -15.467 1.00 73.31 476 SER A N 1
ATOM 3646 C CA . SER A 1 476 ? -7.239 7.958 -15.766 1.00 73.31 476 SER A CA 1
ATOM 3647 C C . SER A 1 476 ? -7.706 7.610 -17.190 1.00 73.31 476 SER A C 1
ATOM 3649 O O . SER A 1 476 ? -8.866 7.840 -17.537 1.00 73.31 476 SER A O 1
ATOM 3651 N N . GLY A 1 477 ? -6.825 7.089 -18.054 1.00 81.12 477 GLY A N 1
ATOM 3652 C CA . GLY A 1 477 ? -7.114 6.888 -19.476 1.00 81.12 477 GLY A CA 1
ATOM 3653 C C . GLY A 1 477 ? -7.731 5.533 -19.820 1.00 81.12 477 GLY A C 1
ATOM 3654 O O . GLY A 1 477 ? -8.272 5.367 -20.919 1.00 81.12 477 GLY A O 1
ATOM 3655 N N . SER A 1 478 ? -7.629 4.552 -18.925 1.00 87.88 478 SER A N 1
ATOM 3656 C CA . SER A 1 478 ? -8.096 3.190 -19.159 1.00 87.88 478 SER A CA 1
ATOM 3657 C C . SER A 1 478 ? -8.485 2.496 -17.858 1.00 87.88 478 SER A C 1
ATOM 3659 O O . SER A 1 478 ? -7.958 2.811 -16.799 1.00 87.88 478 SER A O 1
ATOM 3661 N N . ARG A 1 479 ? -9.377 1.499 -17.918 1.00 90.88 479 ARG A N 1
ATOM 3662 C CA . ARG A 1 479 ? -9.765 0.753 -16.709 1.00 90.88 479 ARG A CA 1
ATOM 3663 C C . ARG A 1 479 ? -8.593 -0.007 -16.077 1.00 90.88 479 ARG A C 1
ATOM 3665 O O . ARG A 1 479 ? -8.562 -0.202 -14.866 1.00 90.88 479 ARG A O 1
ATOM 3672 N N . SER A 1 480 ? -7.665 -0.494 -16.892 1.00 92.25 480 SER A N 1
ATOM 3673 C CA . SER A 1 480 ? -6.497 -1.243 -16.438 1.00 92.25 480 SER A CA 1
ATOM 3674 C C . SER A 1 480 ? -5.360 -1.112 -17.445 1.00 92.25 480 SER A C 1
ATOM 3676 O O . SER A 1 480 ? -5.574 -1.213 -18.655 1.00 92.25 480 SER A O 1
ATOM 3678 N N . TRP A 1 481 ? -4.144 -0.926 -16.935 1.00 91.75 481 TRP A N 1
ATOM 3679 C CA . TRP A 1 481 ? -2.946 -0.751 -17.746 1.00 91.75 481 TRP A CA 1
ATOM 3680 C C . TRP A 1 481 ? -1.718 -1.335 -17.057 1.00 91.75 481 TRP A C 1
ATOM 3682 O O . TRP A 1 481 ? -1.563 -1.253 -15.837 1.00 91.75 481 TRP A O 1
ATOM 3692 N N . LEU A 1 482 ? -0.822 -1.909 -17.857 1.00 92.00 482 LEU A N 1
ATOM 3693 C CA . LEU A 1 482 ? 0.435 -2.476 -17.392 1.00 92.00 482 LEU A CA 1
ATOM 3694 C C . LEU A 1 482 ? 1.532 -2.252 -18.437 1.00 92.00 482 LEU A C 1
ATOM 3696 O O . LEU A 1 482 ? 1.328 -2.425 -19.637 1.00 92.00 482 LEU A O 1
ATOM 3700 N N . GLN A 1 483 ? 2.739 -1.947 -17.970 1.00 90.31 483 GLN A N 1
ATOM 3701 C CA . GLN A 1 483 ? 3.949 -1.943 -18.783 1.00 90.31 483 GLN A CA 1
ATOM 3702 C C . GLN A 1 483 ? 5.032 -2.769 -18.092 1.00 90.31 483 GLN A C 1
ATOM 3704 O O . GLN A 1 483 ? 5.588 -2.360 -17.076 1.00 90.31 483 GLN A O 1
ATOM 3709 N N . THR A 1 484 ? 5.380 -3.919 -18.669 1.00 88.19 484 THR A N 1
ATOM 3710 C CA . THR A 1 484 ? 6.448 -4.791 -18.159 1.00 88.19 484 THR A CA 1
ATOM 3711 C C . THR A 1 484 ? 7.718 -4.662 -18.994 1.00 88.19 484 THR A C 1
ATOM 3713 O O . THR A 1 484 ? 7.696 -4.704 -20.225 1.00 88.19 484 THR A O 1
ATOM 3716 N N . ARG A 1 485 ? 8.865 -4.498 -18.340 1.00 86.94 485 ARG A N 1
ATOM 3717 C CA . ARG A 1 485 ? 10.197 -4.577 -18.957 1.00 86.94 485 ARG A CA 1
ATOM 3718 C C . ARG A 1 485 ? 11.025 -5.630 -18.218 1.00 86.94 485 ARG A C 1
ATOM 3720 O O . ARG A 1 485 ? 10.541 -6.282 -17.298 1.00 86.94 485 ARG A O 1
ATOM 3727 N N . GLU A 1 486 ? 12.267 -5.842 -18.651 1.00 81.38 486 GLU A N 1
ATOM 3728 C CA . GLU A 1 486 ? 13.155 -6.843 -18.038 1.00 81.38 486 GLU A CA 1
ATOM 3729 C C . GLU A 1 486 ? 13.411 -6.563 -16.548 1.00 81.38 486 GLU A C 1
ATOM 3731 O O . GLU A 1 486 ? 13.568 -7.491 -15.760 1.00 81.38 486 GLU A O 1
ATOM 3736 N N . ASP A 1 487 ? 13.431 -5.288 -16.156 1.00 83.50 487 ASP A N 1
ATOM 3737 C CA . ASP A 1 487 ? 13.904 -4.861 -14.842 1.00 83.50 487 ASP A CA 1
ATOM 3738 C C . ASP A 1 487 ? 12.991 -3.864 -14.113 1.00 83.50 487 ASP A C 1
ATOM 3740 O O . ASP A 1 487 ? 13.380 -3.346 -13.064 1.00 83.50 487 ASP A O 1
ATOM 3744 N N . TYR A 1 488 ? 11.785 -3.619 -14.634 1.00 90.62 488 TYR A N 1
ATOM 3745 C CA . TYR A 1 488 ? 10.730 -2.886 -13.933 1.00 90.62 488 TYR A CA 1
ATOM 3746 C C . TYR A 1 488 ? 9.334 -3.221 -14.468 1.00 90.62 488 TYR A C 1
ATOM 3748 O O . TYR A 1 488 ? 9.170 -3.729 -15.582 1.00 90.62 488 TYR A O 1
ATOM 3756 N N . VAL A 1 489 ? 8.328 -2.879 -13.669 1.00 91.62 489 VAL A N 1
ATOM 3757 C CA . VAL A 1 489 ? 6.905 -2.939 -14.001 1.00 91.62 489 VAL A CA 1
ATOM 3758 C C . VAL A 1 489 ? 6.278 -1.588 -13.676 1.00 91.62 489 VAL A C 1
ATOM 3760 O O . VAL A 1 489 ? 6.533 -1.034 -12.607 1.00 91.62 489 VAL A O 1
ATOM 3763 N N . ARG A 1 490 ? 5.449 -1.058 -14.575 1.00 92.81 490 ARG A N 1
ATOM 3764 C CA . ARG A 1 490 ? 4.509 0.020 -14.253 1.00 92.81 490 ARG A CA 1
ATOM 3765 C C . ARG A 1 490 ? 3.095 -0.531 -14.259 1.00 92.81 490 ARG A C 1
ATOM 3767 O O . ARG A 1 490 ? 2.728 -1.224 -15.205 1.00 92.81 490 ARG A O 1
ATOM 3774 N N . GLN A 1 491 ? 2.347 -0.224 -13.212 1.00 93.75 491 GLN A N 1
ATOM 3775 C CA . GLN A 1 491 ? 0.958 -0.629 -13.019 1.00 93.75 491 GLN A CA 1
ATOM 3776 C C . GLN A 1 491 ? 0.100 0.635 -12.991 1.00 93.75 491 GLN A C 1
ATOM 3778 O O . GLN A 1 491 ? 0.403 1.549 -12.226 1.00 93.75 491 GLN A O 1
ATOM 3783 N N . GLY A 1 492 ? -0.935 0.694 -13.825 1.00 93.62 492 GLY A N 1
ATOM 3784 C CA . GLY A 1 492 ? -1.938 1.756 -13.765 1.00 93.62 492 GLY A CA 1
ATOM 3785 C C . GLY A 1 492 ? -2.803 1.577 -12.522 1.00 93.62 492 GLY A C 1
ATOM 3786 O O . GLY A 1 492 ? -3.216 0.453 -12.228 1.00 93.62 492 GLY A O 1
ATOM 3787 N N . MET A 1 493 ? -3.037 2.664 -11.801 1.00 93.94 493 MET A N 1
ATOM 3788 C CA . MET A 1 493 ? -3.745 2.746 -10.527 1.00 93.94 493 MET A CA 1
ATOM 3789 C C . MET A 1 493 ? -4.796 3.855 -10.623 1.00 93.94 493 MET A C 1
ATOM 3791 O O . MET A 1 493 ? -4.526 4.886 -11.224 1.00 93.94 493 MET A O 1
ATOM 3795 N N . HIS A 1 494 ? -5.973 3.656 -10.034 1.00 94.06 494 HIS A N 1
ATOM 3796 C CA . HIS A 1 494 ? -7.044 4.659 -10.000 1.00 94.06 494 HIS A CA 1
ATOM 3797 C C . HIS A 1 494 ? -7.242 5.194 -8.591 1.00 94.06 494 HIS A C 1
ATOM 3799 O O . HIS A 1 494 ? -7.453 4.401 -7.674 1.00 94.06 494 HIS A O 1
ATOM 3805 N N . GLU A 1 495 ? -7.226 6.511 -8.409 1.00 91.12 495 GLU A N 1
ATOM 3806 C CA . GLU A 1 495 ? -7.564 7.131 -7.126 1.00 91.12 495 GLU A CA 1
ATOM 3807 C C . GLU A 1 495 ? -9.088 7.206 -6.917 1.00 91.12 495 GLU A C 1
ATOM 3809 O O . GLU A 1 495 ? -9.817 7.853 -7.669 1.00 91.12 495 GLU A O 1
ATOM 3814 N N . ILE A 1 496 ? -9.583 6.544 -5.872 1.00 93.38 496 ILE A N 1
ATOM 3815 C CA . ILE A 1 496 ? -11.007 6.428 -5.550 1.00 93.38 496 ILE A CA 1
ATOM 3816 C C . ILE A 1 496 ? -11.323 7.274 -4.317 1.00 93.38 496 ILE A C 1
ATOM 3818 O O . ILE A 1 496 ? -11.417 6.776 -3.197 1.00 93.38 496 ILE A O 1
ATOM 3822 N N . HIS A 1 497 ? -11.498 8.576 -4.539 1.00 89.00 497 HIS A N 1
ATOM 3823 C CA . HIS A 1 497 ? -11.795 9.538 -3.470 1.00 89.00 497 HIS A CA 1
ATOM 3824 C C . HIS A 1 497 ? -13.261 9.545 -3.037 1.00 89.00 497 HIS A C 1
ATOM 3826 O O . HIS A 1 497 ? -13.570 10.045 -1.964 1.00 89.00 497 HIS A O 1
ATOM 3832 N N . ASN A 1 498 ? -14.164 8.990 -3.851 1.00 89.94 498 ASN A N 1
ATOM 3833 C CA . ASN A 1 498 ? -15.596 8.886 -3.572 1.00 89.94 498 ASN A CA 1
ATOM 3834 C C . ASN A 1 498 ? -16.261 7.805 -4.450 1.00 89.94 498 ASN A C 1
ATOM 3836 O O . ASN A 1 498 ? -15.642 7.209 -5.339 1.00 89.94 498 ASN A O 1
ATOM 3840 N N . LYS A 1 499 ? -17.555 7.557 -4.216 1.00 90.00 499 LYS A N 1
ATOM 3841 C CA . LYS A 1 499 ? -18.345 6.553 -4.948 1.00 90.00 499 LYS A CA 1
ATOM 3842 C C . LYS A 1 499 ? -18.553 6.882 -6.433 1.00 90.00 499 LYS A C 1
ATOM 3844 O O . LYS A 1 499 ? -18.753 5.961 -7.226 1.00 90.00 499 LYS A O 1
ATOM 3849 N N . GLU A 1 500 ? -18.511 8.159 -6.818 1.00 91.38 500 GLU A N 1
ATOM 3850 C CA . GLU A 1 500 ? -18.606 8.579 -8.222 1.00 91.38 500 GLU A CA 1
ATOM 3851 C C . GLU A 1 500 ? -17.344 8.182 -8.990 1.00 91.38 500 GLU A C 1
ATOM 3853 O O . GLU A 1 500 ? -17.466 7.494 -10.000 1.00 91.38 500 GLU A O 1
ATOM 3858 N N . ALA A 1 501 ? -16.156 8.468 -8.446 1.00 92.00 501 ALA A N 1
ATOM 3859 C CA . ALA A 1 501 ? -14.876 8.039 -9.012 1.00 92.00 501 ALA A CA 1
ATOM 3860 C C . ALA A 1 501 ? -14.826 6.514 -9.208 1.00 92.00 501 ALA A C 1
ATOM 3862 O O . ALA A 1 501 ? -14.469 6.025 -10.278 1.00 92.00 501 ALA A O 1
ATOM 3863 N N . TYR A 1 502 ? -15.290 5.739 -8.218 1.00 95.69 502 TYR A N 1
ATOM 3864 C CA . TYR A 1 502 ? -15.452 4.291 -8.384 1.00 95.69 502 TYR A CA 1
ATOM 3865 C C . TYR A 1 502 ? -16.384 3.945 -9.556 1.00 95.69 502 TYR A C 1
ATOM 3867 O O . TYR A 1 502 ? -16.057 3.109 -10.398 1.00 95.69 502 TYR A O 1
ATOM 3875 N N . GLY A 1 503 ? -17.547 4.594 -9.631 1.00 95.56 503 GLY A N 1
ATOM 3876 C CA . GLY A 1 503 ? -18.509 4.397 -10.711 1.00 95.56 503 GLY A CA 1
ATOM 3877 C C . GLY A 1 503 ? -17.932 4.696 -12.097 1.00 95.56 503 GLY A C 1
ATOM 3878 O O . GLY A 1 503 ? -18.196 3.938 -13.030 1.00 95.56 503 GLY A O 1
ATOM 3879 N N . GLU A 1 504 ? -17.136 5.755 -12.238 1.00 94.00 504 GLU A N 1
ATOM 3880 C CA . GLU A 1 504 ? -16.460 6.123 -13.485 1.00 94.00 504 GLU A CA 1
ATOM 3881 C C . GLU A 1 504 ? -15.499 5.028 -13.946 1.00 94.00 504 GLU A C 1
ATOM 3883 O O . GLU A 1 504 ? -15.632 4.542 -15.071 1.00 94.00 504 GLU A O 1
ATOM 3888 N N . VAL A 1 505 ? -14.616 4.560 -13.060 1.00 95.00 505 VAL A N 1
ATOM 3889 C CA . VAL A 1 505 ? -13.667 3.474 -13.358 1.00 95.00 505 VAL A CA 1
ATOM 3890 C C . VAL A 1 505 ? -14.399 2.197 -13.762 1.00 95.00 505 VAL A C 1
ATOM 3892 O O . VAL A 1 505 ? -14.023 1.526 -14.723 1.00 95.00 505 VAL A O 1
ATOM 3895 N N . MET A 1 506 ? -15.495 1.866 -13.077 1.00 95.38 506 MET A N 1
ATOM 3896 C CA . MET A 1 506 ? -16.284 0.673 -13.391 1.00 95.38 506 MET A CA 1
ATOM 3897 C C . MET A 1 506 ? -17.080 0.775 -14.702 1.00 95.38 506 MET A C 1
ATOM 3899 O O . MET A 1 506 ? -17.583 -0.252 -15.172 1.00 95.38 506 MET A O 1
ATOM 3903 N N . ASN A 1 507 ? -17.197 1.974 -15.282 1.00 92.50 507 ASN A N 1
ATOM 3904 C CA . ASN A 1 507 ? -17.874 2.243 -16.552 1.00 92.50 507 ASN A CA 1
ATOM 3905 C C . ASN A 1 507 ? -16.918 2.401 -17.752 1.00 92.50 507 ASN A C 1
ATOM 3907 O O . ASN A 1 507 ? -17.409 2.486 -18.882 1.00 92.50 507 ASN A O 1
ATOM 3911 N N . MET A 1 508 ? -15.598 2.428 -17.526 1.00 90.50 508 MET A N 1
ATOM 3912 C CA . MET A 1 508 ? -14.566 2.338 -18.572 1.00 90.50 508 MET A CA 1
ATOM 3913 C C . MET A 1 508 ? -14.515 0.933 -19.188 1.00 90.50 508 MET A C 1
ATOM 3915 O O . MET A 1 508 ? -14.367 0.850 -20.430 1.00 90.50 508 MET A O 1
#

pLDDT: mean 70.47, std 26.26, range [22.53, 98.81]

Foldseek 3Di:
DDDPDDDPDPVRVVVVVVVVVVVVVVVVVVVVVVVVVVVVVVVVVVVVVVVVVVVVVVVVVVVVVVVLVVVVVLPDPAPPQKDKDFLLLEFFAEAEFAWEPDPPPPDDPPPPPPDDDPQADPVRDGDPDDDDDDDDDDDDPPDDDPPPPQQFAHQVNVLVVLVVLVVQQEAEDDPSQQDFCAPDHPRHRMHMDGPPHTYYAYEYFADDAPLPDQTGFHFWFQDPVRAIWTWHQDPVRDTDIGQTTQQRSQVVVCVVVVSSYDSLARHEYADAAQQHPRNADQDDDDPVVCVLVVPPQDDPDDDDDDDDDDDDDDDDDDDDDDDDDDDDDDDDDDDDDDDDDDDDDDDDDDDDDDDDDDPDDPVNVVVVVVVVVVVVVVSSVVRLVRVLSVLVSCVVSRYAYEHSWHPNDALLDDLVSLLVRVVCCCVGVVVSNPDHQAYEGPDQHDQPPDDDDDCPSSNVVNSVVSPHAEYEGADPPALWRWDHHNRHIYTHYQHDRYSVSVVSSVVD

Organism: Eubacterium cellulosolvens (strain ATCC 43171 / JCM 9499 / 6) (NCBI:txid633697)

Secondary structure (DSSP, 8-state):
-------SSHHHHHHHHHHHHHHHHHHHHHHHHHHHHHHHHHHHHHHHHHHHHHHHHHHHHHHHHHHHHHHGGG-PPPPTTEEEEEGGG-EEEEEPPPBP-----S---SSTT----TT--TTS-----S------------SSSSGGGSPPPBHHHHHHHHHHHHHTTEEE--GGGSPPTTSSTT-TTEEEEETT-EEEEEEEEEE---TT-SSS--EEEE-TTS-EEEEEE-TTS-EEEE--SHHHHHHHHHHH-GGGBSTT--EEEEE--SS-BTTB--S----HHHHHHHTTS-TT-------SS---------S------------------------------------------HHHHHHHHHHHHHHHHHHHHHHHHHHHHHHHHHHHHTEEEEE--SS---TTS-HHHHHHHHHHHIIIIIHHH-S--EEE--TT--SSTTSPPPTT-HHHHHHHHHT--EEEEE-TTSS--EEE-SS-EEEEEEE-SSHHHHHHHHH-

Sequence (508 aa):
MAENLVFATEQERLAYMRRLRMKKEMRLRRKRRRKIKKLIRLGLVVLVAVIGIVAVSSIVSKVKTATVRNRNKKAAALPEDTVTCSAEEILHLNFPVLTLDQTFGSAVDLDGDGQPDEDLNQNGIPDATENITIAGDVTDTSEDGILKNMPTLTVQEFQDILGDLYGRDYVLVDIHSITTSGEDGDDAGKIAIPQGKKPLIISEAGLQYDPTDHQHARDMYIDDSGRCVNTYVNPDGQPVSGAVDVVSCVDDFIEKHPDFSFNGARGIIGLTGAEGLFGYKIYADPDVVSIINRESVPEGTVIHAGEEDGSETPVVAKDGIMPENGADVQNSGDETGMEAPDAGEEAVFASTSEVGSANVSAKEYASTVEECQKQAEKTHSDDKEKVQKLIKKLQEEGWTFASSTYADISYASEASIVKKDADLWKDRVGKMLGETDVQLLPHGGDLDGWSEYQSDNDKFAYLKKLGFIYYCVDDSGSRSWLQTREDYVRQGMHEIHNKEAYGEVMNM